Protein AF-A0A1L9SRG6-F1 (afdb_monomer)

InterPro domains:
  IPR023753 FAD/NAD(P)-binding domain [PF07992] (73-160)
  IPR036188 FAD/NAD(P)-binding domain superfamily [G3DSA:3.50.50.60] (25-362)
  IPR036188 FAD/NAD(P)-binding domain superfamily [SSF51905] (2-179)
  IPR036188 FAD/NAD(P)-binding domain superfamily [SSF51905] (68-397)
  IPR050346 Flavin-containing monooxygenases-like [PTHR23023] (1-490)

Mean predicted aligned error: 8.09 Å

pLDDT: mean 85.56, std 13.07, range [37.25, 98.06]

Foldseek 3Di:
DWALFFVQQLAFLQFFLCVQVDVLFDRFRTGDPVSSVSRVVVCCVVPNDPVVDDPQWAWDAWDWDPPPQTKIWTWTDHPNDIDIDIDNFAEQACAFFNFQDDDPAAPPVVQVCFEDALVPCPDPCSNDDPPFAAEEEEEEEDAASSLVVLLVNLQALLFLCLFPPDPCCVVNPHYAYEYEYQFKEFAAEQWWWAQLDPVRRWDIAIAGPQFRVQKCVVPPDDFAFDFFFQDLVNLVVVVVVSCQQANPQRTGCPVVDDPPPSFRHHYYYDLARSLCVVQVRYHYAHFHFRHKADPHNRFFIKTWGQHNVHNPDTDIDTRHRHYYYNPGHGCCSSPVRYDPVVCVLQVADRPQSARRGFAFPLQFHRPVCLSYTYANHWDDSRVLLSVLSVLVNCLSVVVVPCPDDPPNLPLDDDPVRRVVSRVRLVCLSPDPRHHPIRRPCSSNSNSNSLVSSVWAFDAPDPVRITGDGNNRTHDPVPCPSVPSSCSSSVVRNCSSDPPASQDLSVLSLVVSQLAHKKWKAFPPPRDTWKIKHWGWHDAPDPQFPTKTWIWIFTDDPPDPPPPDTPIFIKMWTAGSPRDPDARIWIAHQDPSRHGDGTDWHWGWHDWTADDPQRWIWIKTATPDLAFAIKIFTGSNSHGQKMWGDHPVTIMIIGDPDD

Structure (mmCIF, N/CA/C/O backbone):
data_AF-A0A1L9SRG6-F1
#
_entry.id   AF-A0A1L9SRG6-F1
#
loop_
_atom_site.group_PDB
_atom_site.id
_atom_site.type_symbol
_atom_site.label_atom_id
_atom_site.label_alt_id
_atom_site.label_comp_id
_atom_site.label_asym_id
_atom_site.label_entity_id
_atom_site.label_seq_id
_atom_site.pdbx_PDB_ins_code
_atom_site.Cartn_x
_atom_site.Cartn_y
_atom_site.Cartn_z
_atom_site.occupancy
_atom_site.B_iso_or_equiv
_atom_site.auth_seq_id
_atom_site.auth_comp_id
_atom_site.auth_asym_id
_atom_site.auth_atom_id
_atom_site.pdbx_PDB_model_num
ATOM 1 N N . MET A 1 1 ? 0.308 -11.596 -2.145 1.00 85.12 1 MET A N 1
ATOM 2 C CA . MET A 1 1 ? 0.333 -10.218 -1.620 1.00 85.12 1 MET A CA 1
ATOM 3 C C . MET A 1 1 ? 1.523 -10.031 -0.684 1.00 85.12 1 MET A C 1
ATOM 5 O O . MET A 1 1 ? 1.843 -10.948 0.080 1.00 85.12 1 MET A O 1
ATOM 9 N N . ARG A 1 2 ? 2.185 -8.877 -0.781 1.00 90.94 2 ARG A N 1
ATOM 10 C CA . ARG A 1 2 ? 3.238 -8.397 0.131 1.00 90.94 2 ARG A CA 1
ATOM 11 C C . ARG A 1 2 ? 2.737 -7.152 0.856 1.00 90.94 2 ARG A C 1
ATOM 13 O O . ARG A 1 2 ? 1.788 -6.528 0.389 1.00 90.94 2 ARG A O 1
ATOM 20 N N . THR A 1 3 ? 3.373 -6.790 1.962 1.00 94.12 3 THR A N 1
ATOM 21 C CA . THR A 1 3 ? 3.176 -5.470 2.563 1.00 94.12 3 THR A CA 1
ATOM 22 C C . THR A 1 3 ? 3.600 -4.377 1.577 1.00 94.12 3 THR A C 1
ATOM 24 O O . THR A 1 3 ? 4.505 -4.560 0.762 1.00 94.12 3 THR A O 1
ATOM 27 N N . ASN A 1 4 ? 2.927 -3.233 1.642 1.00 93.38 4 ASN A N 1
ATOM 28 C CA . ASN A 1 4 ? 3.266 -2.033 0.875 1.00 93.38 4 ASN A CA 1
ATOM 29 C C . ASN A 1 4 ? 4.233 -1.098 1.624 1.00 93.38 4 ASN A C 1
ATOM 31 O O . ASN A 1 4 ? 4.819 -0.217 1.000 1.00 93.38 4 ASN A O 1
ATOM 35 N N . LEU A 1 5 ? 4.409 -1.305 2.932 1.00 94.25 5 LEU A N 1
ATOM 36 C CA . LEU A 1 5 ? 5.436 -0.677 3.763 1.00 94.25 5 LEU A CA 1
ATOM 37 C C . LEU A 1 5 ? 6.500 -1.709 4.142 1.00 94.25 5 LEU A C 1
ATOM 39 O O . LEU A 1 5 ? 6.236 -2.920 4.130 1.00 94.25 5 LEU A O 1
ATOM 43 N N . SER A 1 6 ? 7.699 -1.231 4.459 1.00 95.50 6 SER A N 1
ATOM 44 C CA . SER A 1 6 ? 8.792 -2.082 4.893 1.00 95.50 6 SER A CA 1
ATOM 45 C C . SER A 1 6 ? 8.476 -2.734 6.237 1.00 95.50 6 SER A C 1
ATOM 47 O O . SER A 1 6 ? 7.682 -2.245 7.046 1.00 95.50 6 SER A O 1
ATOM 49 N N . ARG A 1 7 ? 9.157 -3.841 6.504 1.00 95.19 7 ARG A N 1
ATOM 50 C CA . ARG A 1 7 ? 9.105 -4.567 7.772 1.00 95.19 7 ARG A CA 1
ATOM 51 C C . ARG A 1 7 ? 9.422 -3.703 8.998 1.00 95.19 7 ARG A C 1
ATOM 53 O O . ARG A 1 7 ? 9.027 -4.071 10.091 1.00 95.19 7 ARG A O 1
ATOM 60 N N . PHE A 1 8 ? 10.105 -2.568 8.831 1.00 95.88 8 PHE A N 1
ATOM 61 C CA . PHE A 1 8 ? 10.434 -1.677 9.943 1.00 95.88 8 PHE A CA 1
ATOM 62 C C . PHE A 1 8 ? 9.222 -0.881 10.432 1.00 95.88 8 PHE A C 1
ATOM 64 O O . PHE A 1 8 ? 9.108 -0.631 11.624 1.00 95.88 8 PHE A O 1
ATOM 71 N N . THR A 1 9 ? 8.300 -0.499 9.541 1.00 93.88 9 THR A N 1
ATOM 72 C CA . THR A 1 9 ? 7.033 0.145 9.931 1.00 93.88 9 THR A CA 1
ATOM 73 C C . THR A 1 9 ? 5.926 -0.883 10.196 1.00 93.88 9 THR A C 1
ATOM 75 O O . THR A 1 9 ? 5.008 -0.617 10.971 1.00 93.88 9 THR A O 1
ATOM 78 N N . VAL A 1 10 ? 6.024 -2.076 9.597 1.00 93.81 10 VAL A N 1
ATOM 79 C CA . VAL A 1 10 ? 5.141 -3.225 9.866 1.00 93.81 10 VAL A CA 1
ATOM 80 C C . VAL A 1 10 ? 5.760 -4.121 10.943 1.00 93.81 10 VAL A C 1
ATOM 82 O O . VAL A 1 10 ? 6.083 -5.278 10.693 1.00 93.81 10 VAL A O 1
ATOM 85 N N . ALA A 1 11 ? 5.983 -3.566 12.128 1.00 94.12 11 ALA A N 1
ATOM 86 C CA . ALA A 1 11 ? 6.488 -4.278 13.299 1.00 94.12 11 ALA A CA 1
ATOM 87 C C . ALA A 1 11 ? 5.960 -3.614 14.577 1.00 94.12 11 ALA A C 1
ATOM 89 O O . ALA A 1 11 ? 5.593 -2.438 14.555 1.00 94.12 11 ALA A O 1
ATOM 90 N N . PHE A 1 12 ? 5.930 -4.359 15.678 1.00 94.81 12 PHE A N 1
ATOM 91 C CA . PHE A 1 12 ? 5.849 -3.782 17.020 1.00 94.81 12 PHE A CA 1
ATOM 92 C C . PHE A 1 12 ? 7.235 -3.330 17.479 1.00 94.81 12 PHE A C 1
ATOM 94 O O . PHE A 1 12 ? 8.249 -3.822 16.974 1.00 94.81 12 PHE A O 1
ATOM 101 N N . SER A 1 13 ? 7.281 -2.377 18.412 1.00 94.12 13 SER A N 1
ATOM 102 C CA . SER A 1 13 ? 8.545 -1.805 18.893 1.00 94.12 13 SER A CA 1
ATOM 103 C C . SER A 1 13 ? 9.503 -2.833 19.513 1.00 94.12 13 SER A C 1
ATOM 105 O O . SER A 1 13 ? 10.714 -2.623 19.491 1.00 94.12 13 SER A O 1
ATOM 107 N N . ASP A 1 14 ? 8.969 -3.957 19.996 1.00 92.75 14 ASP A N 1
ATOM 108 C CA . ASP A 1 14 ? 9.647 -4.936 20.843 1.00 92.75 14 ASP A CA 1
ATOM 109 C C . ASP A 1 14 ? 9.688 -6.368 20.264 1.00 92.75 14 ASP A C 1
ATOM 111 O O . ASP A 1 14 ? 9.868 -7.340 21.002 1.00 92.75 14 ASP A O 1
ATOM 115 N N . LEU A 1 15 ? 9.539 -6.538 18.944 1.00 94.19 15 LEU A N 1
ATOM 116 C CA . LEU A 1 15 ? 9.767 -7.828 18.275 1.00 94.19 15 LEU A CA 1
ATOM 117 C C . LEU A 1 15 ? 10.431 -7.653 16.907 1.00 94.19 15 LEU A C 1
ATOM 119 O O . LEU A 1 15 ? 9.810 -7.158 15.959 1.00 94.19 15 LEU A O 1
ATOM 123 N N . ALA A 1 16 ? 11.669 -8.133 16.779 1.00 95.12 16 ALA A N 1
ATOM 124 C CA . ALA A 1 16 ? 12.393 -8.106 15.517 1.00 95.12 16 ALA A CA 1
ATOM 125 C C . ALA A 1 16 ? 11.866 -9.169 14.542 1.00 95.12 16 ALA A C 1
ATOM 127 O O . ALA A 1 16 ? 11.536 -10.296 14.916 1.00 95.12 16 ALA A O 1
ATOM 128 N N . TRP A 1 17 ? 11.844 -8.838 13.251 1.00 95.56 17 TRP A N 1
ATOM 129 C CA . TRP A 1 17 ? 11.485 -9.796 12.198 1.00 95.56 17 TRP A CA 1
ATOM 130 C C . TRP A 1 17 ? 12.500 -10.937 12.066 1.00 95.56 17 TRP A C 1
ATOM 132 O O . TRP A 1 17 ? 12.134 -12.057 11.709 1.00 95.56 17 TRP A O 1
ATOM 142 N N . GLU A 1 18 ? 13.762 -10.646 12.363 1.00 94.12 18 GLU A N 1
ATOM 143 C CA . GLU A 1 18 ? 14.878 -11.584 12.441 1.00 94.12 18 GLU A CA 1
ATOM 144 C C . GLU A 1 18 ? 14.589 -12.707 13.442 1.00 94.12 18 GLU A C 1
ATOM 146 O O . GLU A 1 18 ? 14.738 -13.881 13.110 1.00 94.12 18 GLU A O 1
ATOM 151 N N . SER A 1 19 ? 14.070 -12.360 14.622 1.00 93.50 19 SER A N 1
ATOM 152 C CA . SER A 1 19 ? 13.700 -13.320 15.668 1.00 93.50 19 SER A CA 1
ATOM 153 C C . SER A 1 19 ? 12.552 -14.246 15.246 1.00 93.50 19 SER A C 1
ATOM 155 O O . SER A 1 19 ? 12.455 -15.372 15.726 1.00 93.50 19 SER A O 1
ATOM 157 N N . VAL A 1 20 ? 11.685 -13.795 14.332 1.00 94.69 20 VAL A N 1
ATOM 158 C CA . VAL A 1 20 ? 10.521 -14.561 13.849 1.00 94.69 20 VAL A CA 1
ATOM 159 C C . VAL A 1 20 ? 10.884 -15.508 12.703 1.00 94.69 20 VAL A C 1
ATOM 161 O O . VAL A 1 20 ? 10.381 -16.631 12.642 1.00 94.69 20 VAL A O 1
ATOM 164 N N . LEU A 1 21 ? 11.707 -15.053 11.753 1.00 90.50 21 LEU A N 1
ATOM 165 C CA . LEU A 1 21 ? 12.044 -15.819 10.543 1.00 90.50 21 LEU A CA 1
ATOM 166 C C . LEU A 1 21 ? 13.371 -16.593 10.652 1.00 90.50 21 LEU A C 1
ATOM 168 O O . LEU A 1 21 ? 13.645 -17.435 9.791 1.00 90.50 21 LEU A O 1
ATOM 172 N N . GLY A 1 22 ? 14.146 -16.352 11.712 1.00 79.44 22 GLY A N 1
ATOM 173 C CA . GLY A 1 22 ? 15.424 -16.998 12.007 1.00 79.44 22 GLY A CA 1
ATOM 174 C C . GLY A 1 22 ? 16.625 -16.259 11.411 1.00 79.44 22 GLY A C 1
ATOM 175 O O . GLY A 1 22 ? 16.537 -15.691 10.323 1.00 79.44 22 GLY A O 1
ATOM 176 N N . GLU A 1 23 ? 17.762 -16.312 12.113 1.00 68.44 23 GLU A N 1
ATOM 177 C CA . GLU A 1 23 ? 19.009 -15.612 11.749 1.00 68.44 23 GLU A CA 1
ATOM 178 C C . GLU A 1 23 ? 19.614 -16.098 10.415 1.00 68.44 23 GLU A C 1
ATOM 180 O O . GLU A 1 23 ? 20.210 -15.309 9.685 1.00 68.44 23 GLU A O 1
ATOM 185 N N . ASP A 1 24 ? 19.395 -17.366 10.044 1.00 67.19 24 ASP A N 1
ATOM 186 C CA . ASP A 1 24 ? 19.882 -17.955 8.783 1.00 67.19 24 ASP A CA 1
ATOM 187 C C . ASP A 1 24 ? 18.994 -17.637 7.562 1.00 67.19 24 ASP A C 1
ATOM 189 O O . ASP A 1 24 ? 19.316 -18.011 6.428 1.00 67.19 24 ASP A O 1
ATOM 193 N N . THR A 1 25 ? 17.858 -16.960 7.764 1.00 72.69 25 THR A N 1
ATOM 194 C CA . THR A 1 25 ? 16.912 -16.623 6.696 1.00 72.69 25 THR A CA 1
ATOM 195 C C . THR A 1 25 ? 17.035 -15.152 6.324 1.00 72.69 25 THR A C 1
ATOM 197 O O . THR A 1 25 ? 16.903 -14.267 7.166 1.00 72.69 25 THR A O 1
ATOM 200 N N . LEU A 1 26 ? 17.170 -14.855 5.027 1.00 80.31 26 LEU A N 1
ATOM 201 C CA . LEU A 1 26 ? 17.046 -13.478 4.554 1.00 80.31 26 LEU A CA 1
ATOM 202 C C . LEU A 1 26 ? 15.635 -12.947 4.854 1.00 80.31 26 LEU A C 1
ATOM 204 O O . LEU A 1 26 ? 14.650 -13.371 4.241 1.00 80.31 26 LEU A O 1
ATOM 208 N N . VAL A 1 27 ? 15.541 -11.986 5.771 1.00 88.38 27 VAL A N 1
ATOM 209 C CA . VAL A 1 27 ? 14.284 -11.310 6.094 1.00 88.38 27 VAL A CA 1
ATOM 210 C C . VAL A 1 27 ? 13.894 -10.387 4.933 1.00 88.38 27 VAL A C 1
ATOM 212 O O . VAL A 1 27 ? 14.597 -9.410 4.656 1.00 88.38 27 VAL A O 1
ATOM 215 N N . PRO A 1 28 ? 12.770 -10.639 4.234 1.00 90.25 28 PRO A N 1
ATOM 216 C CA . PRO A 1 28 ? 12.366 -9.791 3.127 1.00 90.25 28 PRO A CA 1
ATOM 217 C C . PRO A 1 28 ? 11.958 -8.417 3.647 1.00 90.25 28 PRO A C 1
ATOM 219 O O . PRO A 1 28 ? 11.154 -8.304 4.570 1.00 90.25 28 PRO A O 1
ATOM 222 N N . LEU A 1 29 ? 12.439 -7.366 2.987 1.00 92.44 29 LEU A N 1
ATOM 223 C CA . LEU A 1 29 ? 12.090 -5.997 3.355 1.00 92.44 29 LEU A CA 1
ATOM 224 C C . LEU A 1 29 ? 10.574 -5.737 3.303 1.00 92.44 29 LEU A C 1
ATOM 226 O O . LEU A 1 29 ? 10.066 -4.992 4.130 1.00 92.44 29 LEU A O 1
ATOM 230 N N . PHE A 1 30 ? 9.862 -6.373 2.368 1.00 94.31 30 PHE A N 1
ATOM 231 C CA . PHE A 1 30 ? 8.399 -6.338 2.259 1.00 94.31 30 PHE A CA 1
ATOM 232 C C . PHE A 1 30 ? 7.833 -7.750 2.488 1.00 94.31 30 PHE A C 1
ATOM 234 O O . PHE A 1 30 ? 7.761 -8.539 1.526 1.00 94.31 30 PHE A O 1
ATOM 241 N N . PRO A 1 31 ? 7.486 -8.114 3.739 1.00 94.00 31 PRO A N 1
ATOM 242 C CA . PRO A 1 31 ? 6.992 -9.440 4.088 1.00 94.00 31 PRO A CA 1
ATOM 243 C C . PRO A 1 31 ? 5.735 -9.846 3.313 1.00 94.00 31 PRO A C 1
ATOM 245 O O . PRO A 1 31 ? 4.892 -9.030 2.939 1.00 94.00 31 PRO A O 1
ATOM 248 N N . ARG A 1 32 ? 5.588 -11.146 3.055 1.00 92.81 32 ARG A N 1
ATOM 249 C CA . ARG A 1 32 ? 4.363 -11.724 2.478 1.00 92.81 32 ARG A CA 1
ATOM 250 C C . ARG A 1 32 ? 3.294 -11.878 3.561 1.00 92.81 32 ARG A C 1
ATOM 252 O O . ARG A 1 32 ? 3.628 -12.087 4.721 1.00 92.81 32 ARG A O 1
ATOM 259 N N . ALA A 1 33 ? 2.018 -11.907 3.172 1.00 92.88 33 ALA A N 1
ATOM 260 C CA . ALA A 1 33 ? 0.897 -12.072 4.112 1.00 92.88 33 ALA A CA 1
ATOM 261 C C . ALA A 1 33 ? 1.072 -13.259 5.088 1.00 92.88 33 ALA A C 1
ATOM 263 O O . ALA A 1 33 ? 0.841 -13.116 6.281 1.00 92.88 33 ALA A O 1
ATOM 264 N N . ARG A 1 34 ? 1.581 -14.405 4.612 1.00 93.50 34 ARG A N 1
ATOM 265 C CA . ARG A 1 34 ? 1.887 -15.565 5.472 1.00 93.50 34 ARG A CA 1
ATOM 266 C C . ARG A 1 34 ? 2.963 -15.288 6.536 1.00 93.50 34 ARG A C 1
ATOM 268 O O . ARG A 1 34 ? 2.894 -15.833 7.625 1.00 93.50 34 ARG A O 1
ATOM 275 N N . GLN A 1 35 ? 3.957 -14.457 6.214 1.00 95.00 35 GLN A N 1
ATOM 276 C CA . GLN A 1 35 ? 5.033 -14.083 7.140 1.00 95.00 35 GLN A CA 1
ATOM 277 C C . GLN A 1 35 ? 4.522 -13.083 8.177 1.00 95.00 35 GLN A C 1
ATOM 279 O O . GLN A 1 35 ? 4.885 -13.190 9.337 1.00 95.00 35 GLN A O 1
ATOM 284 N N . VAL A 1 36 ? 3.627 -12.173 7.777 1.00 96.25 36 VAL A N 1
ATOM 285 C CA . VAL A 1 36 ? 2.882 -11.307 8.707 1.00 96.25 36 VAL A CA 1
ATOM 286 C C . VAL A 1 36 ? 2.039 -12.139 9.671 1.00 96.25 36 VAL A C 1
ATOM 288 O O . VAL A 1 36 ? 2.093 -11.896 10.869 1.00 96.25 36 VAL A O 1
ATOM 291 N N . GLY A 1 37 ? 1.328 -13.160 9.177 1.00 96.44 37 GLY A N 1
ATOM 292 C CA . GLY A 1 37 ? 0.596 -14.098 10.034 1.00 96.44 37 GLY A CA 1
ATOM 293 C C . GLY A 1 37 ? 1.502 -14.774 11.064 1.00 96.44 37 GLY A C 1
ATOM 294 O O . GLY A 1 37 ? 1.187 -14.757 12.248 1.00 96.44 37 GLY A O 1
ATOM 295 N N . ARG A 1 38 ? 2.669 -15.272 10.631 1.00 96.50 38 ARG A N 1
ATOM 296 C CA . ARG A 1 38 ? 3.660 -15.864 11.540 1.00 96.50 38 ARG A CA 1
ATOM 297 C C . ARG A 1 38 ? 4.191 -14.865 12.571 1.00 96.50 38 ARG A C 1
ATOM 299 O O . ARG A 1 38 ? 4.333 -15.224 13.728 1.00 96.50 38 ARG A O 1
ATOM 306 N N . TYR A 1 39 ? 4.460 -13.623 12.169 1.00 96.94 39 TYR A N 1
ATOM 307 C CA . TYR A 1 39 ? 4.898 -12.571 13.089 1.00 96.94 39 TYR A CA 1
ATOM 308 C C . TYR A 1 39 ? 3.856 -12.302 14.178 1.00 96.94 39 TYR A C 1
ATOM 310 O O . TYR A 1 39 ? 4.204 -12.254 15.353 1.00 96.94 39 TYR A O 1
ATOM 318 N N . LEU A 1 40 ? 2.581 -12.163 13.803 1.00 95.94 40 LEU A N 1
ATOM 319 C CA . LEU A 1 40 ? 1.494 -11.925 14.757 1.00 95.94 40 LEU A CA 1
ATOM 320 C C . LEU A 1 40 ? 1.270 -13.123 15.689 1.00 95.94 40 LEU A C 1
ATOM 322 O O . LEU A 1 40 ? 1.040 -12.926 16.877 1.00 95.94 40 LEU A O 1
ATOM 326 N N . GLU A 1 41 ? 1.375 -14.346 15.166 1.00 95.88 41 GLU A N 1
ATOM 327 C CA . GLU A 1 41 ? 1.316 -15.577 15.961 1.00 95.88 41 GLU A CA 1
ATOM 328 C C . GLU A 1 41 ? 2.453 -15.622 16.990 1.00 95.88 41 GLU A C 1
ATOM 330 O O . GLU A 1 41 ? 2.189 -15.763 18.178 1.00 95.88 41 GLU A O 1
ATOM 335 N N . THR A 1 42 ? 3.699 -15.385 16.569 1.00 95.88 42 THR A N 1
ATOM 336 C CA . THR A 1 42 ? 4.852 -15.328 17.480 1.00 95.88 42 THR A CA 1
ATOM 337 C C . THR A 1 42 ? 4.731 -14.200 18.507 1.00 95.88 42 THR A C 1
ATOM 339 O O . THR A 1 42 ? 5.115 -14.382 19.661 1.00 95.88 42 THR A O 1
ATOM 342 N N . TYR A 1 43 ? 4.176 -13.045 18.128 1.00 94.94 43 TYR A N 1
ATOM 343 C CA . TYR A 1 43 ? 3.916 -11.961 19.076 1.00 94.94 43 TYR A CA 1
ATOM 344 C C . TYR A 1 43 ? 2.895 -12.381 20.141 1.00 94.94 43 TYR A C 1
ATOM 346 O O . TYR A 1 43 ? 3.127 -12.174 21.331 1.00 94.94 43 TYR A O 1
ATOM 354 N N . ALA A 1 44 ? 1.792 -13.013 19.729 1.00 95.12 44 ALA A N 1
ATOM 355 C CA . ALA A 1 44 ? 0.774 -13.514 20.648 1.00 95.12 44 ALA A CA 1
ATOM 356 C C . ALA A 1 44 ? 1.338 -14.592 21.586 1.00 95.12 44 ALA A C 1
ATOM 358 O O . ALA A 1 44 ? 1.183 -14.471 22.796 1.00 95.12 44 ALA A O 1
ATOM 359 N N . GLU A 1 45 ? 2.059 -15.582 21.048 1.00 94.00 45 GLU A N 1
ATOM 360 C CA . GLU A 1 45 ? 2.708 -16.652 21.822 1.00 94.00 45 GLU A CA 1
ATOM 361 C C . GLU A 1 45 ? 3.675 -16.113 22.886 1.00 94.00 45 GLU A C 1
ATOM 363 O O . GLU A 1 45 ? 3.801 -16.692 23.964 1.00 94.00 45 GLU A O 1
ATOM 368 N N . ARG A 1 46 ? 4.377 -15.015 22.582 1.00 92.81 46 ARG A N 1
ATOM 369 C CA . ARG A 1 46 ? 5.413 -14.457 23.457 1.00 92.81 46 ARG A CA 1
ATOM 370 C C . ARG A 1 46 ? 4.875 -13.470 24.487 1.00 92.81 46 ARG A C 1
ATOM 372 O O . ARG A 1 46 ? 5.433 -13.392 25.580 1.00 92.81 46 ARG A O 1
ATOM 379 N N . TYR A 1 47 ? 3.851 -12.692 24.138 1.00 91.44 47 TYR A N 1
ATOM 380 C CA . TYR A 1 47 ? 3.470 -11.505 24.912 1.00 91.44 47 TYR A CA 1
ATOM 381 C C . TYR A 1 47 ? 2.017 -11.472 25.372 1.00 91.44 47 TYR A C 1
ATOM 383 O O . TYR A 1 47 ? 1.687 -10.640 26.216 1.00 91.44 47 TYR A O 1
ATOM 391 N N . VAL A 1 48 ? 1.146 -12.335 24.847 1.00 93.19 48 VAL A N 1
ATOM 392 C CA . VAL A 1 48 ? -0.275 -12.327 25.200 1.00 93.19 48 VAL A CA 1
ATOM 393 C C . VAL A 1 48 ? -0.606 -13.587 25.999 1.00 93.19 48 VAL A C 1
ATOM 395 O O . VAL A 1 48 ? -0.463 -14.689 25.468 1.00 93.19 48 VAL A O 1
ATOM 398 N N . PRO A 1 49 ? -1.070 -13.465 27.258 1.00 94.56 49 PRO A N 1
ATOM 399 C CA . PRO A 1 49 ? -1.543 -14.617 28.017 1.00 94.56 49 PRO A CA 1
ATOM 400 C C . PRO A 1 49 ? -2.664 -15.327 27.253 1.00 94.56 49 PRO A C 1
ATOM 402 O O . PRO A 1 49 ? -3.591 -14.674 26.764 1.00 94.56 49 PRO A O 1
ATOM 405 N N . ALA A 1 50 ? -2.588 -16.653 27.133 1.00 89.50 50 ALA A N 1
ATOM 406 C CA . ALA A 1 50 ? -3.509 -17.435 26.305 1.00 89.50 50 ALA A CA 1
ATOM 407 C C . ALA A 1 50 ? -4.980 -17.240 26.719 1.00 89.50 50 ALA A C 1
ATOM 409 O O . ALA A 1 50 ? -5.873 -17.207 25.876 1.00 89.50 50 ALA A O 1
ATOM 410 N N . GLU A 1 51 ? -5.226 -17.039 28.011 1.00 91.00 51 GLU A N 1
ATOM 411 C CA . GLU A 1 51 ? -6.528 -16.753 28.609 1.00 91.00 51 GLU A CA 1
ATOM 412 C C . GLU A 1 51 ? -7.127 -15.397 28.199 1.00 91.00 51 GLU A C 1
ATOM 414 O O . GLU A 1 51 ? -8.334 -15.192 28.339 1.00 91.00 51 GLU A O 1
ATOM 419 N N . SER A 1 52 ? -6.314 -14.479 27.664 1.00 92.50 52 SER A N 1
ATOM 420 C CA . SER A 1 52 ? -6.766 -13.148 27.235 1.00 92.50 52 SER A CA 1
ATOM 421 C C . SER A 1 52 ? -7.493 -13.168 25.887 1.00 92.50 52 SER A C 1
ATOM 423 O O . SER A 1 52 ? -8.171 -12.201 25.545 1.00 92.50 52 SER A O 1
ATOM 425 N N . ILE A 1 53 ? -7.371 -14.249 25.104 1.00 93.56 53 ILE A N 1
ATOM 426 C CA . ILE A 1 53 ? -7.983 -14.368 23.775 1.00 93.56 53 ILE A CA 1
ATOM 427 C C . ILE A 1 53 ? -8.961 -15.545 23.756 1.00 93.56 53 ILE A C 1
ATOM 429 O O . ILE A 1 53 ? -8.565 -16.706 23.813 1.00 93.56 53 ILE A O 1
ATOM 433 N N . ARG A 1 54 ? -10.254 -15.253 23.576 1.00 93.62 54 ARG A N 1
ATOM 434 C CA . ARG A 1 54 ? -11.301 -16.269 23.383 1.00 93.62 54 ARG A CA 1
ATOM 435 C C . ARG A 1 54 ? -11.719 -16.328 21.911 1.00 93.62 54 ARG A C 1
ATOM 437 O O . ARG A 1 54 ? -12.471 -15.484 21.428 1.00 93.62 54 ARG A O 1
ATOM 444 N N . LEU A 1 55 ? -11.205 -17.313 21.172 1.00 94.19 55 LEU A N 1
ATOM 445 C CA . LEU A 1 55 ? -11.567 -17.532 19.764 1.00 94.19 55 LEU A CA 1
ATOM 446 C C . LEU A 1 55 ? -12.961 -18.164 19.633 1.00 94.19 55 LEU A C 1
ATOM 448 O O . LEU A 1 55 ? -13.455 -18.803 20.555 1.00 94.19 55 LEU A O 1
ATOM 452 N N . GLY A 1 56 ? -13.619 -17.986 18.484 1.00 94.94 56 GLY A N 1
ATOM 453 C CA . GLY A 1 56 ? -14.971 -18.522 18.257 1.00 94.94 56 GLY A CA 1
ATOM 454 C C . GLY A 1 56 ? -16.079 -17.815 19.050 1.00 94.94 56 GLY A C 1
ATOM 455 O O . GLY A 1 56 ? -17.199 -18.313 19.089 1.00 94.94 56 GLY A O 1
ATOM 456 N N . HIS A 1 57 ? -15.769 -16.669 19.665 1.00 95.69 57 HIS A N 1
ATOM 457 C CA . HIS A 1 57 ? -16.691 -15.840 20.438 1.00 95.69 57 HIS A CA 1
ATOM 458 C C . HIS A 1 57 ? -17.006 -14.569 19.645 1.00 95.69 57 HIS A C 1
ATOM 460 O O . HIS A 1 57 ? -16.225 -13.617 19.617 1.00 95.69 57 HIS A O 1
ATOM 466 N N . ARG A 1 58 ? -18.138 -14.550 18.939 1.00 95.25 58 ARG A N 1
ATOM 467 C CA . ARG A 1 58 ? -18.538 -13.389 18.136 1.00 95.25 58 ARG A CA 1
ATOM 468 C C . ARG A 1 58 ? -19.366 -12.438 18.986 1.00 95.25 58 ARG A C 1
ATOM 470 O O . ARG A 1 58 ? -20.511 -12.753 19.289 1.00 95.25 58 ARG A O 1
ATOM 477 N N . VAL A 1 59 ? -18.824 -11.267 19.309 1.00 95.56 59 VAL A N 1
ATOM 478 C CA . VAL A 1 59 ? -19.587 -10.188 19.958 1.00 95.56 59 VAL A CA 1
ATOM 479 C C . VAL A 1 59 ? -20.734 -9.752 19.044 1.00 95.56 59 VAL A C 1
ATOM 481 O O . VAL A 1 59 ? -20.527 -9.508 17.853 1.00 95.56 59 VAL A O 1
ATOM 484 N N . VAL A 1 60 ? -21.947 -9.690 19.592 1.00 95.69 60 VAL A N 1
ATOM 485 C CA . VAL A 1 60 ? -23.170 -9.339 18.853 1.00 95.69 60 VAL A CA 1
ATOM 486 C C . VAL A 1 60 ? -23.838 -8.073 19.366 1.00 95.69 60 VAL A C 1
ATOM 488 O O . VAL A 1 60 ? -24.504 -7.404 18.581 1.00 95.69 60 VAL A O 1
ATOM 491 N N . ASN A 1 61 ? -23.648 -7.729 20.640 1.00 96.25 61 ASN A N 1
ATOM 492 C CA . ASN A 1 61 ? -24.274 -6.567 21.257 1.00 96.25 61 ASN A CA 1
ATOM 493 C C . ASN A 1 61 ? -23.486 -6.106 22.489 1.00 96.25 61 ASN A C 1
ATOM 495 O O . ASN A 1 61 ? -22.887 -6.930 23.183 1.00 96.25 61 ASN A O 1
ATOM 499 N N . THR A 1 62 ? -23.520 -4.808 22.782 1.00 97.44 62 THR A N 1
ATOM 500 C CA . THR A 1 62 ? -23.056 -4.246 24.050 1.00 97.44 62 THR A CA 1
ATOM 501 C C . THR A 1 62 ? -24.086 -3.282 24.629 1.00 97.44 62 THR A C 1
ATOM 503 O O . THR A 1 62 ? -24.807 -2.592 23.908 1.00 97.44 62 THR A O 1
ATOM 506 N N . VAL A 1 63 ? -24.168 -3.243 25.956 1.00 96.75 63 VAL A N 1
ATOM 507 C CA . VAL A 1 63 ? -25.001 -2.299 26.708 1.00 96.75 63 VAL A CA 1
ATOM 508 C C . VAL A 1 63 ? -24.113 -1.594 27.716 1.00 96.75 63 VAL A C 1
ATOM 510 O O . VAL A 1 63 ? -23.372 -2.254 28.444 1.00 96.75 63 VAL A O 1
ATOM 513 N N . ARG A 1 64 ? -24.196 -0.265 27.753 1.00 95.75 64 ARG A N 1
ATOM 514 C CA . ARG A 1 64 ? -23.501 0.566 28.731 1.00 95.75 64 ARG A CA 1
ATOM 515 C C . ARG A 1 64 ? -24.492 0.983 29.810 1.00 95.75 64 ARG A C 1
ATOM 517 O O . ARG A 1 64 ? -25.485 1.632 29.498 1.00 95.75 64 ARG A O 1
ATOM 524 N N . ASP A 1 65 ? -24.229 0.590 31.048 1.00 91.94 65 ASP A N 1
ATOM 525 C CA . ASP A 1 65 ? -24.951 1.074 32.221 1.00 91.94 65 ASP A CA 1
ATOM 526 C C . ASP A 1 65 ? -24.121 2.170 32.892 1.00 91.94 65 ASP A C 1
ATOM 528 O O . ASP A 1 65 ? -22.958 1.951 33.239 1.00 91.94 65 ASP A O 1
ATOM 532 N N . ASP A 1 66 ? -24.708 3.355 33.029 1.00 82.88 66 ASP A N 1
ATOM 533 C CA . ASP A 1 66 ? -24.119 4.511 33.699 1.00 82.88 66 ASP A CA 1
ATOM 534 C C . ASP A 1 66 ? -24.856 4.900 34.992 1.00 82.88 66 ASP A C 1
ATOM 536 O O . ASP A 1 66 ? -24.506 5.894 35.635 1.00 82.88 66 ASP A O 1
ATOM 540 N N . GLN A 1 67 ? -25.835 4.096 35.428 1.00 77.12 67 GLN A N 1
ATOM 541 C CA . GLN A 1 67 ? -26.565 4.304 36.677 1.00 77.12 67 GLN A CA 1
ATOM 542 C C . GLN A 1 67 ? -25.791 3.717 37.866 1.00 77.12 67 GLN A C 1
ATOM 544 O O . GLN A 1 67 ? -26.147 2.690 38.439 1.00 77.12 67 GLN A O 1
ATOM 549 N N . GLY A 1 68 ? -24.722 4.405 38.273 1.00 77.50 68 GLY A N 1
ATOM 550 C CA . GLY A 1 68 ? -23.885 4.032 39.418 1.00 77.50 68 GLY A CA 1
ATOM 551 C C . GLY A 1 68 ? -22.431 3.813 39.010 1.00 77.50 68 GLY A C 1
ATOM 552 O O . GLY A 1 68 ? -21.781 4.744 38.540 1.00 77.50 68 GLY A O 1
ATOM 553 N N . SER A 1 69 ? -21.894 2.608 39.221 1.00 81.44 69 SER A N 1
ATOM 554 C CA . SER A 1 69 ? -20.596 2.232 38.647 1.00 81.44 69 SER A CA 1
ATOM 555 C C . SER A 1 69 ? -20.775 1.945 37.161 1.00 81.44 69 SER A C 1
ATOM 557 O O . SER A 1 69 ? -21.597 1.096 36.818 1.00 81.44 69 SER A O 1
ATOM 559 N N . ILE A 1 70 ? -20.002 2.613 36.302 1.00 87.94 70 ILE A N 1
ATOM 560 C CA . ILE A 1 70 ? -20.062 2.387 34.853 1.00 87.94 70 ILE A CA 1
ATOM 561 C C . ILE A 1 70 ? -19.708 0.929 34.550 1.00 87.94 70 ILE A C 1
ATOM 563 O O . ILE A 1 70 ? -18.668 0.443 34.994 1.00 87.94 70 ILE A O 1
ATOM 567 N N . ARG A 1 71 ? -20.575 0.230 33.809 1.00 94.88 71 ARG A N 1
ATOM 568 C CA . ARG A 1 71 ? -20.375 -1.175 33.426 1.00 94.88 71 ARG A CA 1
ATOM 569 C C . ARG A 1 71 ? -20.825 -1.427 31.993 1.00 94.88 71 ARG A C 1
ATOM 571 O O . ARG A 1 71 ? -21.868 -0.950 31.551 1.00 94.88 71 ARG A O 1
ATOM 578 N N . TRP A 1 72 ? -20.066 -2.256 31.291 1.00 97.44 72 TRP A N 1
ATOM 579 C CA . TRP A 1 72 ? -20.394 -2.773 29.969 1.00 97.44 72 TRP A CA 1
ATOM 580 C C . TRP A 1 72 ? -20.874 -4.209 30.079 1.00 97.44 72 TRP A C 1
ATOM 582 O O . TRP A 1 72 ? -20.116 -5.080 30.489 1.00 97.44 72 TRP A O 1
ATOM 592 N N . THR A 1 73 ? -22.107 -4.482 29.666 1.00 97.62 73 THR A N 1
ATOM 593 C CA . THR A 1 73 ? -22.553 -5.856 29.412 1.00 97.62 73 THR A CA 1
ATOM 594 C C . THR A 1 73 ? -22.261 -6.188 27.956 1.00 97.62 73 THR A C 1
ATOM 596 O O . THR A 1 73 ? -22.802 -5.544 27.058 1.00 97.62 73 THR A O 1
ATOM 599 N N . VAL A 1 74 ? -21.398 -7.173 27.715 1.00 97.88 74 VAL A N 1
ATOM 600 C CA . VAL A 1 74 ? -21.008 -7.629 26.378 1.00 97.88 74 VAL A CA 1
ATOM 601 C C . VAL A 1 74 ? -21.655 -8.974 26.115 1.00 97.88 74 VAL A C 1
ATOM 603 O O . VAL A 1 74 ? -21.407 -9.943 26.829 1.00 97.88 74 VAL A O 1
ATOM 606 N N . THR A 1 75 ? -22.457 -9.033 25.061 1.00 98.06 75 THR A N 1
ATOM 607 C CA . THR A 1 75 ? -23.133 -10.243 24.610 1.00 98.06 75 THR A CA 1
ATOM 608 C C . THR A 1 75 ? -22.397 -10.826 23.412 1.00 98.06 75 THR A C 1
ATOM 610 O O . THR A 1 75 ? -22.139 -10.129 22.422 1.00 98.06 75 THR A O 1
ATOM 613 N N . PHE A 1 76 ? -22.064 -12.111 23.475 1.00 97.00 76 PHE A N 1
ATOM 614 C CA . PHE A 1 76 ? -21.358 -12.822 22.416 1.00 97.00 76 PHE A CA 1
ATOM 615 C C . PHE A 1 76 ? -21.949 -14.209 22.168 1.00 97.00 76 PHE A C 1
ATOM 617 O O . PHE A 1 76 ? -22.508 -14.847 23.058 1.00 97.00 76 PHE A O 1
ATOM 624 N N . VAL A 1 77 ? -21.811 -14.666 20.925 1.00 97.44 77 VAL A N 1
ATOM 625 C CA . VAL A 1 77 ? -22.230 -15.996 20.484 1.00 97.44 77 VAL A CA 1
ATOM 626 C C . VAL A 1 77 ? -21.017 -16.912 20.409 1.00 97.44 77 VAL A C 1
ATOM 628 O O . VAL A 1 77 ? -20.047 -16.585 19.718 1.00 97.44 77 VAL A O 1
ATOM 631 N N . HIS A 1 78 ? -21.106 -18.064 21.064 1.00 95.31 78 HIS A N 1
ATOM 632 C CA . HIS A 1 78 ? -20.131 -19.149 21.012 1.00 95.31 78 HIS A CA 1
ATOM 633 C C . HIS A 1 78 ? -20.881 -20.475 20.841 1.00 95.31 78 HIS A C 1
ATOM 635 O O . HIS A 1 78 ? -21.874 -20.707 21.517 1.00 95.31 78 HIS A O 1
ATOM 641 N N . ASP A 1 79 ? -20.480 -21.292 19.863 1.00 93.94 79 ASP A N 1
ATOM 642 C CA . ASP A 1 79 ? -21.140 -22.565 19.519 1.00 93.94 79 ASP A CA 1
ATOM 643 C C . ASP A 1 79 ? -22.664 -22.470 19.292 1.00 93.94 79 ASP A C 1
ATOM 645 O O . ASP A 1 79 ? -23.418 -23.421 19.480 1.00 93.94 79 ASP A O 1
ATOM 649 N N . GLY A 1 80 ? -23.122 -21.305 18.818 1.00 94.69 80 GLY A N 1
ATOM 650 C CA . GLY A 1 80 ? -24.536 -21.017 18.564 1.00 94.69 80 GLY A CA 1
ATOM 651 C C . GLY A 1 80 ? -25.322 -20.557 19.794 1.00 94.69 80 GLY A C 1
ATOM 652 O O . GLY A 1 80 ? -26.475 -20.158 19.640 1.00 94.69 80 GLY A O 1
ATOM 653 N N . GLU A 1 81 ? -24.706 -20.547 20.975 1.00 95.69 81 GLU A N 1
ATOM 654 C CA . GLU A 1 81 ? -25.304 -20.072 22.220 1.00 95.69 81 GLU A CA 1
ATOM 655 C C . GLU A 1 81 ? -24.910 -18.623 22.508 1.00 95.69 81 GLU A C 1
ATOM 657 O O . GLU A 1 81 ? -23.761 -18.216 22.330 1.00 95.69 81 GLU A O 1
ATOM 662 N N . GLU A 1 82 ? -25.885 -17.832 22.949 1.00 97.56 82 GLU A N 1
ATOM 663 C CA . GLU A 1 82 ? -25.691 -16.437 23.327 1.00 97.56 82 GLU A CA 1
ATOM 664 C C . GLU A 1 82 ? -25.435 -16.336 24.832 1.00 97.56 82 GLU A C 1
ATOM 666 O O . GLU A 1 82 ? -26.231 -16.796 25.650 1.00 97.56 82 GLU A O 1
ATOM 671 N N . THR A 1 83 ? -24.317 -15.717 25.198 1.00 97.06 83 THR A N 1
ATOM 672 C CA . THR A 1 83 ? -23.914 -15.498 26.592 1.00 97.06 83 THR A CA 1
ATOM 673 C C . THR A 1 83 ? -23.521 -14.041 26.793 1.00 97.06 83 THR A C 1
ATOM 675 O O . THR A 1 83 ? -23.220 -13.329 25.834 1.00 97.06 83 THR A O 1
ATOM 678 N N . SER A 1 84 ? -23.595 -13.560 28.035 1.00 97.38 84 SER A N 1
ATOM 679 C CA . SER A 1 84 ? -23.259 -12.177 28.380 1.00 97.38 84 SER A CA 1
ATOM 680 C C . SER A 1 84 ? -22.360 -12.113 29.607 1.00 97.38 84 SER A C 1
ATOM 682 O O . SER A 1 84 ? -22.552 -12.865 30.560 1.00 97.38 84 SER A O 1
ATOM 684 N N . GLU A 1 85 ? -21.408 -11.187 29.587 1.00 97.06 85 GLU A N 1
ATOM 685 C CA . GLU A 1 85 ? -20.450 -10.943 30.668 1.00 97.06 85 GLU A CA 1
ATOM 686 C C . GLU A 1 85 ? -20.288 -9.434 30.886 1.00 97.06 85 GLU A C 1
ATOM 688 O O . GLU A 1 85 ? -20.538 -8.639 29.977 1.00 97.06 85 GLU A O 1
ATOM 693 N N . GLN A 1 86 ? -19.922 -9.033 32.105 1.00 96.81 86 GLN A N 1
ATOM 694 C CA . GLN A 1 86 ? -19.755 -7.627 32.466 1.00 96.81 86 GLN A CA 1
ATOM 695 C C . GLN A 1 86 ? -18.285 -7.225 32.563 1.00 96.81 86 GLN A C 1
ATOM 697 O O . GLN A 1 86 ? -17.485 -7.950 33.149 1.00 96.81 86 GLN A O 1
ATOM 702 N N . PHE A 1 87 ? -17.974 -6.027 32.075 1.00 96.00 87 PHE A N 1
ATOM 703 C CA . PHE A 1 87 ? -16.638 -5.438 32.054 1.00 96.00 87 PHE A CA 1
ATOM 704 C C . PHE A 1 87 ? -16.685 -3.971 32.492 1.00 96.00 87 PHE A C 1
ATOM 706 O O . PHE A 1 87 ? -17.705 -3.304 32.326 1.00 96.00 87 PHE A O 1
ATOM 713 N N . ASP A 1 88 ? -15.582 -3.455 33.025 1.00 93.44 88 ASP A N 1
ATOM 714 C CA . ASP A 1 88 ? -15.471 -2.046 33.437 1.00 93.44 88 ASP A CA 1
ATOM 715 C C . ASP A 1 88 ? -15.178 -1.117 32.251 1.00 93.44 88 ASP A C 1
ATOM 717 O O . ASP A 1 88 ? -15.638 0.023 32.199 1.00 93.44 88 ASP A O 1
ATOM 721 N N . HIS A 1 89 ? -14.464 -1.636 31.250 1.00 94.56 89 HIS A N 1
ATOM 722 C CA . HIS A 1 89 ? -14.057 -0.897 30.062 1.00 94.56 89 HIS A CA 1
ATOM 723 C C . HIS A 1 89 ? -14.279 -1.711 28.790 1.00 94.56 89 HIS A C 1
ATOM 725 O O . HIS A 1 89 ? -14.229 -2.943 28.803 1.00 94.56 89 HIS A O 1
ATOM 731 N N . LEU A 1 90 ? -14.471 -1.012 27.670 1.00 96.06 90 LEU A N 1
ATOM 732 C CA . LEU A 1 90 ? -14.611 -1.614 26.348 1.00 96.06 90 LEU A CA 1
ATOM 733 C C . LEU A 1 90 ? -13.558 -1.046 25.391 1.00 96.06 90 LEU A C 1
ATOM 735 O O . LEU A 1 90 ? -13.483 0.162 25.183 1.00 96.06 90 LEU A O 1
ATOM 739 N N . ILE A 1 91 ? -12.773 -1.920 24.756 1.00 96.25 91 ILE A N 1
ATOM 740 C CA . ILE A 1 91 ? -11.885 -1.548 23.644 1.00 96.25 91 ILE A CA 1
ATOM 741 C C . ILE A 1 91 ? -12.459 -2.099 22.343 1.00 96.25 91 ILE A C 1
ATOM 743 O O . ILE A 1 91 ? -12.615 -3.309 22.183 1.00 96.25 91 ILE A O 1
ATOM 747 N N . VAL A 1 92 ? -12.703 -1.223 21.371 1.00 94.75 92 VAL A N 1
ATOM 748 C CA . VAL A 1 92 ? -13.066 -1.620 20.008 1.00 94.75 92 VAL A CA 1
ATOM 749 C C . VAL A 1 92 ? -11.797 -1.724 19.160 1.00 94.75 92 VAL A C 1
ATOM 751 O O . VAL A 1 92 ? -11.223 -0.717 18.744 1.00 94.75 92 VAL A O 1
ATOM 754 N N . SER A 1 93 ? -11.378 -2.961 18.878 1.00 92.44 93 SER A N 1
ATOM 755 C CA . SER A 1 93 ? -10.191 -3.297 18.069 1.00 92.44 93 SER A CA 1
ATOM 756 C C . SER A 1 93 ? -10.510 -4.071 16.778 1.00 92.44 93 SER A C 1
ATOM 758 O O . SER A 1 93 ? -9.610 -4.543 16.087 1.00 92.44 93 SER A O 1
ATOM 760 N N . ALA A 1 94 ? -11.790 -4.158 16.390 1.00 87.00 94 ALA A N 1
ATOM 761 C CA . ALA A 1 94 ? -12.239 -4.852 15.172 1.00 87.00 94 ALA A CA 1
ATOM 762 C C . ALA A 1 94 ? -11.817 -4.159 13.852 1.00 87.00 94 ALA A C 1
ATOM 764 O O . ALA A 1 94 ? -12.019 -4.698 12.762 1.00 87.00 94 ALA A O 1
ATOM 765 N N . GLY A 1 95 ? -11.222 -2.965 13.938 1.00 82.19 95 GLY A N 1
ATOM 766 C CA . GLY A 1 95 ? -10.646 -2.239 12.808 1.00 82.19 95 GLY A CA 1
ATOM 767 C C . GLY A 1 95 ? -11.667 -1.623 11.845 1.00 82.19 95 GLY A C 1
ATOM 768 O O . GLY A 1 95 ? -12.885 -1.722 12.012 1.00 82.19 95 GLY A O 1
ATOM 769 N N . PHE A 1 96 ? -11.147 -0.945 10.817 1.00 83.56 96 PHE A N 1
ATOM 770 C CA . PHE A 1 96 ? -11.953 -0.186 9.852 1.00 83.56 96 PHE A CA 1
ATOM 771 C C . PHE A 1 96 ? -12.447 -1.022 8.655 1.00 83.56 96 PHE A C 1
ATOM 773 O O . PHE A 1 96 ? -13.468 -0.714 8.040 1.00 83.56 96 PHE A O 1
ATOM 780 N N . PHE A 1 97 ? -11.706 -2.070 8.288 1.00 84.00 97 PHE A N 1
ATOM 781 C CA . PHE A 1 97 ? -11.896 -2.821 7.043 1.00 84.00 97 PHE A CA 1
ATOM 782 C C . PHE A 1 97 ? -12.733 -4.095 7.238 1.00 84.00 97 PHE A C 1
ATOM 784 O O . PHE A 1 97 ? -12.323 -5.171 6.814 1.00 84.00 97 PHE A O 1
ATOM 791 N N . SER A 1 98 ? -13.890 -3.990 7.900 1.00 80.12 98 SER A N 1
ATOM 792 C CA . SER A 1 98 ? -14.643 -5.174 8.338 1.00 80.12 98 SER A CA 1
ATOM 793 C C . SER A 1 98 ? -15.578 -5.760 7.277 1.00 80.12 98 SER A C 1
ATOM 795 O O . SER A 1 98 ? -15.555 -6.968 7.050 1.00 80.12 98 SER A O 1
ATOM 797 N N . ARG A 1 99 ? -16.380 -4.942 6.580 1.00 88.38 99 ARG A N 1
ATOM 798 C CA . ARG A 1 99 ? -17.324 -5.431 5.551 1.00 88.38 99 ARG A CA 1
ATOM 799 C C . ARG A 1 99 ? -17.036 -4.824 4.175 1.00 88.38 99 ARG A C 1
ATOM 801 O O . ARG A 1 99 ? -17.000 -3.596 4.091 1.00 88.38 99 ARG A O 1
ATOM 808 N N . PRO A 1 100 ? -16.881 -5.629 3.102 1.00 92.81 100 PRO A N 1
ATOM 809 C CA . PRO A 1 100 ? -16.773 -5.134 1.728 1.00 92.81 100 PRO A CA 1
ATOM 810 C C . PRO A 1 100 ? -17.847 -4.101 1.387 1.00 92.81 100 PRO A C 1
ATOM 812 O O . PRO A 1 100 ? -19.029 -4.314 1.667 1.00 92.81 100 PRO A O 1
ATOM 815 N N . HIS A 1 101 ? -17.447 -2.979 0.794 1.00 91.81 101 HIS A N 1
ATOM 816 C CA . HIS A 1 101 ? -18.379 -1.938 0.380 1.00 91.81 101 HIS A CA 1
ATOM 817 C C . HIS A 1 101 ? -18.790 -2.158 -1.074 1.00 91.81 101 HIS A C 1
ATOM 819 O O . HIS A 1 101 ? -18.014 -1.880 -1.986 1.00 91.81 101 HIS A O 1
ATOM 825 N N . ILE A 1 102 ? -20.018 -2.623 -1.288 1.00 92.12 102 ILE A N 1
ATOM 826 C CA . ILE A 1 102 ? -20.632 -2.700 -2.615 1.00 92.12 102 ILE A CA 1
ATOM 827 C C . ILE A 1 102 ? -21.450 -1.417 -2.820 1.00 92.12 102 ILE A C 1
ATOM 829 O O . ILE A 1 102 ? -22.361 -1.168 -2.028 1.00 92.12 102 ILE A O 1
ATOM 833 N N . PRO A 1 103 ? -21.102 -0.559 -3.795 1.00 90.50 103 PRO A N 1
ATOM 834 C CA . PRO A 1 103 ? -21.854 0.662 -4.050 1.00 90.50 103 PRO A CA 1
ATOM 835 C C . PRO A 1 103 ? -23.202 0.344 -4.703 1.00 90.50 103 PRO A C 1
ATOM 837 O O . PRO A 1 103 ? -23.293 -0.550 -5.542 1.00 90.50 103 PRO A O 1
ATOM 840 N N . ASP A 1 104 ? -24.220 1.132 -4.368 1.00 91.25 104 ASP A N 1
ATOM 841 C CA . ASP A 1 104 ? -25.517 1.100 -5.043 1.00 91.25 104 ASP A CA 1
ATOM 842 C C . ASP A 1 104 ? -25.395 1.787 -6.414 1.00 91.25 104 ASP A C 1
ATOM 844 O O . ASP A 1 104 ? -25.452 3.014 -6.530 1.00 91.25 104 ASP A O 1
ATOM 848 N N . ILE A 1 105 ? -25.093 0.994 -7.445 1.00 93.62 105 ILE A N 1
ATOM 849 C CA . ILE A 1 105 ? -24.998 1.445 -8.835 1.00 93.62 105 ILE A CA 1
ATOM 850 C C . ILE A 1 105 ? -26.176 0.825 -9.598 1.00 93.62 105 ILE A C 1
ATOM 852 O O . ILE A 1 105 ? -26.240 -0.402 -9.705 1.00 93.62 105 ILE A O 1
ATOM 856 N N . PRO A 1 106 ? -27.071 1.632 -10.196 1.00 95.06 106 PRO A N 1
ATOM 857 C CA . PRO A 1 106 ? -28.187 1.124 -10.985 1.00 95.06 106 PRO A CA 1
ATOM 858 C C . PRO A 1 106 ? -27.755 0.083 -12.028 1.00 95.06 106 PRO A C 1
ATOM 860 O O . PRO A 1 106 ? -26.864 0.345 -12.838 1.00 95.06 106 PRO A O 1
ATOM 863 N N . GLY A 1 107 ? -28.395 -1.090 -12.004 1.00 91.06 107 GLY A N 1
ATOM 864 C CA . GLY A 1 107 ? -28.144 -2.210 -12.922 1.00 91.06 107 GLY A CA 1
ATOM 865 C C . GLY A 1 107 ? -26.971 -3.128 -12.552 1.00 91.06 107 GLY A C 1
ATOM 866 O O . GLY A 1 107 ? -26.784 -4.148 -13.212 1.00 91.06 107 GLY A O 1
ATOM 867 N N . LEU A 1 108 ? -26.205 -2.812 -11.501 1.00 90.12 108 LEU A N 1
ATOM 868 C CA . LEU A 1 108 ? -25.070 -3.624 -11.047 1.00 90.12 108 LEU A CA 1
ATOM 869 C C . LEU A 1 108 ? -25.511 -5.021 -10.579 1.00 90.12 108 LEU A C 1
ATOM 871 O O . LEU A 1 108 ? -24.888 -6.012 -10.955 1.00 90.12 108 LEU A O 1
ATOM 875 N N . ASP A 1 109 ? -26.628 -5.115 -9.852 1.00 85.31 109 ASP A N 1
ATOM 876 C CA . ASP A 1 109 ? -27.165 -6.388 -9.344 1.00 85.31 109 ASP A CA 1
ATOM 877 C C . ASP A 1 109 ? -27.492 -7.388 -10.465 1.00 85.31 109 ASP A C 1
ATOM 879 O O . ASP A 1 109 ? -27.372 -8.597 -10.280 1.00 85.31 109 ASP A O 1
ATOM 883 N N . GLY A 1 110 ? -27.813 -6.900 -11.669 1.00 81.31 110 GLY A N 1
ATOM 884 C CA . GLY A 1 110 ? -28.089 -7.734 -12.843 1.00 81.31 110 GLY A CA 1
ATOM 885 C C . GLY A 1 110 ? -26.876 -8.496 -13.398 1.00 81.31 110 GLY A C 1
ATOM 886 O O . GLY A 1 110 ? -27.036 -9.271 -14.337 1.00 81.31 110 GLY A O 1
ATOM 887 N N . LEU A 1 111 ? -25.674 -8.288 -12.847 1.00 78.75 111 LEU A N 1
ATOM 888 C CA . LEU A 1 111 ? -24.422 -8.939 -13.256 1.00 78.75 111 LEU A CA 1
ATOM 889 C C . LEU A 1 111 ? -23.755 -9.724 -12.115 1.00 78.75 111 LEU A C 1
ATOM 891 O O . LEU A 1 111 ? -22.530 -9.842 -12.103 1.00 78.75 111 LEU A O 1
ATOM 895 N N . THR A 1 112 ? -24.517 -10.237 -11.142 1.00 77.50 112 THR A N 1
ATOM 896 C CA . THR A 1 112 ? -23.945 -10.806 -9.902 1.00 77.50 112 THR A CA 1
ATOM 897 C C . THR A 1 112 ? -22.839 -11.847 -10.164 1.00 77.50 112 THR A C 1
ATOM 899 O O . THR A 1 112 ? -21.789 -11.780 -9.534 1.00 77.50 112 THR A O 1
ATOM 902 N N . ASP A 1 113 ? -23.002 -12.725 -11.161 1.00 80.31 113 ASP A N 1
ATOM 903 C CA . ASP A 1 113 ? -22.029 -13.784 -11.504 1.00 80.31 113 ASP A CA 1
ATOM 904 C C . ASP A 1 113 ? -20.734 -13.279 -12.171 1.00 80.31 113 ASP A C 1
ATOM 906 O O . ASP A 1 113 ? -19.808 -14.047 -12.432 1.00 80.31 113 ASP A O 1
ATOM 910 N N . ARG A 1 114 ? -20.664 -11.983 -12.489 1.00 83.31 114 ARG A N 1
ATOM 911 C CA . ARG A 1 114 ? -19.567 -11.333 -13.231 1.00 83.31 114 ARG A CA 1
ATOM 912 C C . ARG A 1 114 ? -18.934 -10.194 -12.437 1.00 83.31 114 ARG A C 1
ATOM 914 O O . ARG A 1 114 ? -18.089 -9.460 -12.956 1.00 83.31 114 ARG A O 1
ATOM 921 N N . ILE A 1 115 ? -19.357 -10.037 -11.186 1.00 89.00 115 ILE A N 1
ATOM 922 C CA . ILE A 1 115 ? -18.860 -9.037 -10.257 1.00 89.00 115 ILE A CA 1
ATOM 923 C C . ILE A 1 115 ? -18.173 -9.751 -9.107 1.00 89.00 115 ILE A C 1
ATOM 925 O O . ILE A 1 115 ? -18.738 -10.631 -8.466 1.00 89.00 115 ILE A O 1
ATOM 929 N N . VAL A 1 116 ? -16.966 -9.306 -8.782 1.00 92.88 116 VAL A N 1
ATOM 930 C CA . VAL A 1 116 ? -16.289 -9.733 -7.562 1.00 92.88 116 VAL A CA 1
ATOM 931 C C . VAL A 1 116 ? -15.759 -8.518 -6.824 1.00 92.88 116 VAL A C 1
ATOM 933 O O . VAL A 1 116 ? -15.189 -7.602 -7.417 1.00 92.88 116 VAL A O 1
ATOM 936 N N . HIS A 1 117 ? -15.937 -8.484 -5.509 1.00 95.06 117 HIS A N 1
ATOM 937 C CA . HIS A 1 117 ? -15.225 -7.510 -4.693 1.00 95.06 117 HIS A CA 1
ATOM 938 C C . HIS A 1 117 ? -13.760 -7.927 -4.554 1.00 95.06 117 HIS A C 1
ATOM 940 O O . HIS A 1 117 ? -13.462 -9.115 -4.441 1.00 95.06 117 HIS A O 1
ATOM 946 N N . SER A 1 118 ? -12.830 -6.974 -4.494 1.00 94.56 118 SER A N 1
ATOM 947 C CA . SER A 1 118 ? -11.391 -7.269 -4.425 1.00 94.56 118 SER A CA 1
ATOM 948 C C . SER A 1 118 ? -11.004 -8.184 -3.254 1.00 94.56 118 SER A C 1
ATOM 950 O O . SER A 1 118 ? -10.014 -8.898 -3.340 1.00 94.56 118 SER A O 1
ATOM 952 N N . SER A 1 119 ? -11.791 -8.197 -2.172 1.00 92.38 119 SER A N 1
ATOM 953 C CA . SER A 1 119 ? -11.606 -9.089 -1.014 1.00 92.38 119 SER A CA 1
ATOM 954 C C . SER A 1 119 ? -11.824 -10.576 -1.317 1.00 92.38 119 SER A C 1
ATOM 956 O O . SER A 1 119 ? -11.299 -11.416 -0.598 1.00 92.38 119 SER A O 1
ATOM 958 N N . ALA A 1 120 ? -12.618 -10.897 -2.341 1.00 91.75 120 ALA A N 1
ATOM 959 C CA . ALA A 1 120 ? -12.945 -12.262 -2.755 1.00 91.75 120 ALA A CA 1
ATOM 960 C C . ALA A 1 120 ? -12.156 -12.706 -4.003 1.00 91.75 120 ALA A C 1
ATOM 962 O O . ALA A 1 120 ? -12.298 -13.836 -4.468 1.00 91.75 120 ALA A O 1
ATOM 963 N N . LEU A 1 121 ? -11.308 -11.829 -4.557 1.00 89.38 121 LEU A N 1
ATOM 964 C CA . LEU A 1 121 ? -10.470 -12.149 -5.707 1.00 89.38 121 LEU A CA 1
ATOM 965 C C . LEU A 1 121 ? -9.204 -12.891 -5.254 1.00 89.38 121 LEU A C 1
ATOM 967 O O . LEU A 1 121 ? -8.172 -12.284 -4.970 1.00 89.38 121 LEU A O 1
ATOM 971 N N . HIS A 1 122 ? -9.279 -14.219 -5.198 1.00 84.50 122 HIS A N 1
ATOM 972 C CA . HIS A 1 122 ? -8.140 -15.072 -4.831 1.00 84.50 122 HIS A CA 1
ATOM 973 C C . HIS A 1 122 ? -7.310 -15.532 -6.036 1.00 84.50 122 HIS A C 1
ATOM 975 O O . HIS A 1 122 ? -6.116 -15.799 -5.902 1.00 84.50 122 HIS A O 1
ATOM 981 N N . SER A 1 123 ? -7.930 -15.624 -7.214 1.00 83.69 123 SER A N 1
ATOM 982 C CA . SER A 1 123 ? -7.283 -16.020 -8.464 1.00 83.69 123 SER A CA 1
ATOM 983 C C . SER A 1 123 ? -7.908 -15.267 -9.628 1.00 83.69 123 SER A C 1
ATOM 985 O O . SER A 1 123 ? -9.118 -15.085 -9.665 1.00 83.69 123 SER A O 1
ATOM 987 N N . VAL A 1 124 ? -7.104 -14.874 -10.615 1.00 82.62 124 VAL A N 1
ATOM 988 C CA . VAL A 1 124 ? -7.616 -14.225 -11.833 1.00 82.62 124 VAL A CA 1
ATOM 989 C C . VAL A 1 124 ? -8.588 -15.147 -12.579 1.00 82.62 124 VAL A C 1
ATOM 991 O O . VAL A 1 124 ? -9.594 -14.679 -13.101 1.00 82.62 124 VAL A O 1
ATOM 994 N N . ASN A 1 125 ? -8.372 -16.464 -12.511 1.00 77.81 125 ASN A N 1
ATOM 995 C CA . ASN A 1 125 ? -9.254 -17.459 -13.123 1.00 77.81 125 ASN A CA 1
ATOM 996 C C . ASN A 1 125 ? -10.667 -17.475 -12.517 1.00 77.81 125 ASN A C 1
ATOM 998 O O . ASN A 1 125 ? -11.591 -17.924 -13.183 1.00 77.81 125 ASN A O 1
ATOM 1002 N N . SER A 1 126 ? -10.876 -16.963 -11.296 1.00 77.69 126 SER A N 1
ATOM 1003 C CA . SER A 1 126 ? -12.227 -16.889 -10.719 1.00 77.69 126 SER A CA 1
ATOM 1004 C C . SER A 1 126 ? -13.096 -15.802 -11.358 1.00 77.69 126 SER A C 1
ATOM 1006 O O . SER A 1 126 ? -14.296 -15.785 -11.118 1.00 77.69 126 SER A O 1
ATOM 1008 N N . LEU A 1 127 ? -12.514 -14.895 -12.156 1.00 75.06 127 LEU A N 1
ATOM 1009 C CA . LEU A 1 127 ? -13.262 -13.882 -12.914 1.00 75.06 127 LEU A CA 1
ATOM 1010 C C . LEU A 1 127 ? -13.963 -14.454 -14.146 1.00 75.06 127 LEU A C 1
ATOM 1012 O O . LEU A 1 127 ? -14.880 -13.824 -14.665 1.00 75.06 127 LEU A O 1
ATOM 1016 N N . PHE A 1 128 ? -13.524 -15.623 -14.614 1.00 68.94 128 PHE A N 1
ATOM 1017 C CA . PHE A 1 128 ? -14.062 -16.286 -15.793 1.00 68.94 128 PHE A CA 1
ATOM 1018 C C . PHE A 1 128 ? -14.389 -17.743 -15.476 1.00 68.94 128 PHE A C 1
ATOM 1020 O O . PHE A 1 128 ? -13.530 -18.616 -15.629 1.00 68.94 128 PHE A O 1
ATOM 1027 N N . PRO A 1 129 ? -15.631 -18.050 -15.069 1.00 59.69 129 PRO A N 1
ATOM 1028 C CA . PRO A 1 129 ? -16.089 -19.428 -15.107 1.00 59.69 129 PRO A CA 1
ATOM 1029 C C . PRO A 1 129 ? -16.014 -19.966 -16.555 1.00 59.69 129 PRO A C 1
ATOM 1031 O O . PRO A 1 129 ? -16.162 -19.196 -17.514 1.00 59.69 129 PRO A O 1
ATOM 1034 N N . PRO A 1 130 ? -15.773 -21.277 -16.753 1.00 54.06 130 PRO A N 1
ATOM 1035 C CA . PRO A 1 130 ? -15.724 -21.878 -18.085 1.00 54.06 130 PRO A CA 1
ATOM 1036 C C . PRO A 1 130 ? -16.992 -21.561 -18.896 1.00 54.06 130 PRO A C 1
ATOM 1038 O O . PRO A 1 130 ? -18.095 -21.866 -18.453 1.00 54.06 130 PRO A O 1
ATOM 1041 N N . GLY A 1 131 ? -16.829 -20.953 -20.079 1.00 55.66 131 GLY A N 1
ATOM 1042 C CA . GLY A 1 131 ? -17.938 -20.512 -20.942 1.00 55.66 131 GLY A CA 1
ATOM 1043 C C . GLY A 1 131 ? -18.336 -19.032 -20.816 1.00 55.66 131 GLY A C 1
ATOM 1044 O O . GLY A 1 131 ? -19.270 -18.612 -21.491 1.00 55.66 131 GLY A O 1
ATOM 1045 N N . GLY A 1 132 ? -17.642 -18.241 -19.989 1.00 60.31 132 GLY A N 1
ATOM 1046 C CA . GLY A 1 132 ? -17.931 -16.816 -19.784 1.00 60.31 132 GLY A CA 1
ATOM 1047 C C . GLY A 1 132 ? -17.698 -15.902 -21.002 1.00 60.31 132 GLY A C 1
ATOM 1048 O O . GLY A 1 132 ? -16.938 -16.210 -21.922 1.00 60.31 132 GLY A O 1
ATOM 1049 N N . THR A 1 133 ? -18.355 -14.741 -20.982 1.00 64.56 133 THR A N 1
ATOM 1050 C CA . THR A 1 133 ? -18.335 -13.710 -22.030 1.00 64.56 133 THR A CA 1
ATOM 1051 C C . THR A 1 133 ? -16.967 -13.031 -22.152 1.00 64.56 133 THR A C 1
ATOM 1053 O O . THR A 1 133 ? -16.463 -12.494 -21.172 1.00 64.56 133 THR A O 1
ATOM 1056 N N . ARG A 1 134 ? -16.380 -12.994 -23.355 1.00 77.19 134 ARG A N 1
ATOM 1057 C CA . ARG A 1 134 ? -15.103 -12.301 -23.635 1.00 77.19 134 ARG A CA 1
ATOM 1058 C C . ARG A 1 134 ? -15.268 -10.776 -23.662 1.00 77.19 134 ARG A C 1
ATOM 1060 O O . ARG A 1 134 ? -16.351 -10.286 -23.973 1.00 77.19 134 ARG A O 1
ATOM 1067 N N . GLY A 1 135 ? -14.192 -10.035 -23.377 1.00 86.69 135 GLY A N 1
ATOM 1068 C CA . GLY A 1 135 ? -14.174 -8.572 -23.480 1.00 86.69 135 GLY A CA 1
ATOM 1069 C C . GLY A 1 135 ? -13.330 -7.873 -22.413 1.00 86.69 135 GLY A C 1
ATOM 1070 O O . GLY A 1 135 ? -12.281 -8.359 -21.989 1.00 86.69 135 GLY A O 1
ATOM 1071 N N . LYS A 1 136 ? -13.788 -6.697 -21.985 1.00 92.06 136 LYS A N 1
ATOM 1072 C CA . LYS A 1 136 ? -13.066 -5.795 -21.084 1.00 92.06 136 LYS A CA 1
ATOM 1073 C C . LYS A 1 136 ? -13.230 -6.208 -19.622 1.00 92.06 136 LYS A C 1
ATOM 1075 O O . LYS A 1 136 ? -14.346 -6.401 -19.139 1.00 92.06 136 LYS A O 1
ATOM 1080 N N . LEU A 1 137 ? -12.117 -6.275 -18.900 1.00 93.38 137 LEU A N 1
ATOM 1081 C CA . LEU A 1 137 ? -12.067 -6.464 -17.454 1.00 93.38 137 LEU A CA 1
ATOM 1082 C C . LEU A 1 137 ? -11.943 -5.116 -16.782 1.00 93.38 137 LEU A C 1
ATOM 1084 O O . LEU A 1 137 ? -10.931 -4.430 -16.928 1.00 93.38 137 LEU A O 1
ATOM 1088 N N . VAL A 1 138 ? -12.991 -4.740 -16.058 1.00 96.06 138 VAL A N 1
ATOM 1089 C CA . VAL A 1 138 ? -13.092 -3.413 -15.469 1.00 96.06 138 VAL A CA 1
ATOM 1090 C C . VAL A 1 138 ? -12.796 -3.480 -13.984 1.00 96.06 138 VAL A C 1
ATOM 1092 O O . VAL A 1 138 ? -13.496 -4.146 -13.232 1.00 96.06 138 VAL A O 1
ATOM 1095 N N . VAL A 1 139 ? -11.791 -2.740 -13.538 1.00 97.88 139 VAL A N 1
ATOM 1096 C CA . VAL A 1 139 ? -11.544 -2.496 -12.116 1.00 97.88 139 VAL A CA 1
ATOM 1097 C C . VAL A 1 139 ? -12.162 -1.152 -11.745 1.00 97.88 139 VAL A C 1
ATOM 1099 O O . VAL A 1 139 ? -11.902 -0.150 -12.411 1.00 97.88 139 VAL A O 1
ATOM 1102 N N . ILE A 1 140 ? -12.976 -1.107 -10.691 1.00 97.50 140 ILE A N 1
ATOM 1103 C CA . ILE A 1 140 ? -13.597 0.127 -10.187 1.00 97.50 140 ILE A CA 1
ATOM 1104 C C . ILE A 1 140 ? -12.988 0.475 -8.828 1.00 97.50 140 ILE A C 1
ATOM 1106 O O . ILE A 1 140 ? -13.216 -0.237 -7.852 1.00 97.50 140 ILE A O 1
ATOM 1110 N N . GLY A 1 141 ? -12.269 1.600 -8.750 1.00 95.31 141 GLY A N 1
ATOM 1111 C CA . GLY A 1 141 ? -11.730 2.149 -7.500 1.00 95.31 141 GLY A CA 1
ATOM 1112 C C . GLY A 1 141 ? -10.241 2.497 -7.565 1.00 95.31 141 GLY A C 1
ATOM 1113 O O . GLY A 1 141 ? -9.391 1.624 -7.532 1.00 95.31 141 GLY A O 1
ATOM 1114 N N . GLY A 1 142 ? -9.903 3.789 -7.543 1.00 90.62 142 GLY A N 1
ATOM 1115 C CA . GLY A 1 142 ? -8.526 4.281 -7.736 1.00 90.62 142 GLY A CA 1
ATOM 1116 C C . GLY A 1 142 ? -7.636 4.331 -6.486 1.00 90.62 142 GLY A C 1
ATOM 1117 O O . GLY A 1 142 ? -6.896 5.294 -6.323 1.00 90.62 142 GLY A O 1
ATOM 1118 N N . SER A 1 143 ? -7.745 3.364 -5.569 1.00 92.12 143 SER A N 1
ATOM 1119 C CA . SER A 1 143 ? -6.875 3.263 -4.376 1.00 92.12 143 SER A CA 1
ATOM 1120 C C . SER A 1 143 ? -6.007 1.993 -4.433 1.00 92.12 143 SER A C 1
ATOM 1122 O O . SER A 1 143 ? -5.977 1.314 -5.457 1.00 92.12 143 SER A O 1
ATOM 1124 N N . MET A 1 144 ? -5.313 1.661 -3.337 1.00 93.25 144 MET A N 1
ATOM 1125 C CA . MET A 1 144 ? -4.334 0.561 -3.236 1.00 93.25 144 MET A CA 1
ATOM 1126 C C . MET A 1 144 ? -4.809 -0.746 -3.896 1.00 93.25 144 MET A C 1
ATOM 1128 O O . MET A 1 144 ? -4.144 -1.251 -4.796 1.00 93.25 144 MET A O 1
ATOM 1132 N N . SER A 1 145 ? -5.986 -1.259 -3.512 1.00 95.00 145 SER A N 1
ATOM 1133 C CA . SER A 1 145 ? -6.503 -2.524 -4.051 1.00 95.00 145 SER A CA 1
ATOM 1134 C C . SER A 1 145 ? -6.805 -2.462 -5.548 1.00 95.00 145 SER A C 1
ATOM 1136 O O . SER A 1 145 ? -6.526 -3.425 -6.248 1.00 95.00 145 SER A O 1
ATOM 1138 N N . GLY A 1 146 ? -7.341 -1.354 -6.068 1.00 96.56 146 GLY A N 1
ATOM 1139 C CA . GLY A 1 146 ? -7.658 -1.258 -7.498 1.00 96.56 146 GLY A CA 1
ATOM 1140 C C . GLY A 1 146 ? -6.405 -1.240 -8.364 1.00 96.56 146 GLY A C 1
ATOM 1141 O O . GLY A 1 146 ? -6.327 -1.944 -9.368 1.00 96.56 146 GLY A O 1
ATOM 1142 N N . VAL A 1 147 ? -5.374 -0.524 -7.914 1.00 96.19 147 VAL A N 1
ATOM 1143 C CA . VAL A 1 147 ? -4.052 -0.501 -8.552 1.00 96.19 147 VAL A CA 1
ATOM 1144 C C . VAL A 1 147 ? -3.386 -1.883 -8.529 1.00 96.19 147 VAL A C 1
ATOM 1146 O O . VAL A 1 147 ? -2.853 -2.323 -9.553 1.00 96.19 147 VAL A O 1
ATOM 1149 N N . GLU A 1 148 ? -3.425 -2.593 -7.398 1.00 95.44 148 GLU A N 1
ATOM 1150 C CA . GLU A 1 148 ? -2.847 -3.940 -7.280 1.00 95.44 148 GLU A CA 1
ATOM 1151 C C . GLU A 1 148 ? -3.604 -4.962 -8.138 1.00 95.44 148 GLU A C 1
ATOM 1153 O O . GLU A 1 148 ? -2.980 -5.731 -8.875 1.00 95.44 148 GLU A O 1
ATOM 1158 N N . VAL A 1 149 ? -4.941 -4.936 -8.111 1.00 96.19 149 VAL A N 1
ATOM 1159 C CA . VAL A 1 149 ? -5.785 -5.805 -8.941 1.00 96.19 149 VAL A CA 1
ATOM 1160 C C . VAL A 1 149 ? -5.518 -5.546 -10.420 1.00 96.19 149 VAL A C 1
ATOM 1162 O O . VAL A 1 149 ? -5.207 -6.487 -11.143 1.00 96.19 149 VAL A O 1
ATOM 1165 N N . ALA A 1 150 ? -5.567 -4.292 -10.878 1.00 97.25 150 ALA A N 1
ATOM 1166 C CA . ALA A 1 150 ? -5.334 -3.961 -12.284 1.00 97.25 150 ALA A CA 1
ATOM 1167 C C . ALA A 1 150 ? -3.942 -4.420 -12.758 1.00 97.25 150 ALA A C 1
ATOM 1169 O O . ALA A 1 150 ? -3.817 -5.005 -13.834 1.00 97.25 150 ALA A O 1
ATOM 1170 N N . SER A 1 151 ? -2.908 -4.237 -11.927 1.00 96.19 151 SER A N 1
ATOM 1171 C CA . SER A 1 151 ? -1.548 -4.724 -12.215 1.00 96.19 151 SER A CA 1
ATOM 1172 C C . SER A 1 151 ? -1.480 -6.253 -12.267 1.00 96.19 151 SER A C 1
ATOM 1174 O O . SER A 1 151 ? -0.805 -6.814 -13.127 1.00 96.19 151 SER A O 1
ATOM 1176 N N . THR A 1 152 ? -2.196 -6.935 -11.369 1.00 95.00 152 THR A N 1
ATOM 1177 C CA . THR A 1 152 ? -2.258 -8.403 -11.311 1.00 95.00 152 THR A CA 1
ATOM 1178 C C . THR A 1 152 ? -2.938 -8.978 -12.549 1.00 95.00 152 THR A C 1
ATOM 1180 O O . THR A 1 152 ? -2.427 -9.933 -13.135 1.00 95.00 152 THR A O 1
ATOM 1183 N N . LEU A 1 153 ? -4.044 -8.372 -12.991 1.00 94.56 153 LEU A N 1
ATOM 1184 C CA . LEU A 1 153 ? -4.730 -8.757 -14.224 1.00 94.56 153 LEU A CA 1
ATOM 1185 C C . LEU A 1 153 ? -3.840 -8.527 -15.449 1.00 94.56 153 LEU A C 1
ATOM 1187 O O . LEU A 1 153 ? -3.710 -9.414 -16.290 1.00 94.56 153 LEU A O 1
ATOM 1191 N N . ALA A 1 154 ? -3.164 -7.380 -15.523 1.00 95.31 154 ALA A N 1
ATOM 1192 C CA . ALA A 1 154 ? -2.249 -7.072 -16.618 1.00 95.31 154 ALA A CA 1
ATOM 1193 C C . ALA A 1 154 ? -1.059 -8.051 -16.685 1.00 95.31 154 ALA A C 1
ATOM 1195 O O . ALA A 1 154 ? -0.708 -8.529 -17.767 1.00 95.31 154 ALA A O 1
ATOM 1196 N N . LEU A 1 155 ? -0.474 -8.408 -15.534 1.00 94.88 155 LEU A N 1
ATOM 1197 C CA . LEU A 1 155 ? 0.581 -9.421 -15.444 1.00 94.88 155 LEU A CA 1
ATOM 1198 C C . LEU A 1 155 ? 0.079 -10.806 -15.864 1.00 94.88 155 LEU A C 1
ATOM 1200 O O . LEU A 1 155 ? 0.793 -11.524 -16.567 1.00 94.88 155 LEU A O 1
ATOM 1204 N N . HIS A 1 156 ? -1.136 -11.175 -15.456 1.00 92.94 156 HIS A N 1
ATOM 1205 C CA . HIS A 1 156 ? -1.749 -12.443 -15.835 1.00 92.94 156 HIS A CA 1
ATOM 1206 C C . HIS A 1 156 ? -1.938 -12.536 -17.353 1.00 92.94 156 HIS A C 1
ATOM 1208 O O . HIS A 1 156 ? -1.424 -13.468 -17.971 1.00 92.94 156 HIS A O 1
ATOM 1214 N N . LEU A 1 157 ? -2.567 -11.528 -17.971 1.00 90.12 157 LEU A N 1
ATOM 1215 C CA . LEU A 1 157 ? -2.754 -11.475 -19.425 1.00 90.12 157 LEU A CA 1
ATOM 1216 C C . LEU A 1 157 ? -1.420 -11.528 -20.175 1.00 90.12 157 LEU A C 1
ATOM 1218 O O . LEU A 1 157 ? -1.281 -12.277 -21.141 1.00 90.12 157 LEU A O 1
ATOM 1222 N N . SER A 1 158 ? -0.419 -10.770 -19.717 1.00 91.44 158 SER A N 1
ATOM 1223 C CA . SER A 1 158 ? 0.923 -10.799 -20.305 1.00 91.44 158 SER A CA 1
ATOM 1224 C C . SER A 1 158 ? 1.547 -12.199 -20.211 1.00 91.44 158 SER A C 1
ATOM 1226 O O . SER A 1 158 ? 2.062 -12.723 -21.198 1.00 91.44 158 SER A O 1
ATOM 1228 N N . SER A 1 159 ? 1.420 -12.866 -19.062 1.00 90.81 159 SER A N 1
ATOM 1229 C CA . SER A 1 159 ? 1.946 -14.221 -18.848 1.00 90.81 159 SER A CA 1
ATOM 1230 C C . SER A 1 159 ? 1.277 -15.260 -19.750 1.00 90.81 159 SER A C 1
ATOM 1232 O O . SER A 1 159 ? 1.975 -16.042 -20.396 1.00 90.81 159 SER A O 1
ATOM 1234 N N . VAL A 1 160 ? -0.057 -15.243 -19.845 1.00 86.06 160 VAL A N 1
ATOM 1235 C CA . VAL A 1 160 ? -0.825 -16.175 -20.688 1.00 86.06 160 VAL A CA 1
ATOM 1236 C C . VAL A 1 160 ? -0.488 -15.976 -22.168 1.00 86.06 160 VAL A C 1
ATOM 1238 O O . VAL A 1 160 ? -0.233 -16.951 -22.875 1.00 86.06 160 VAL A O 1
ATOM 1241 N N . ARG A 1 161 ? -0.386 -14.725 -22.643 1.00 85.00 161 ARG A N 1
ATOM 1242 C CA . ARG A 1 161 ? -0.002 -14.413 -24.035 1.00 85.00 161 ARG A CA 1
ATOM 1243 C C . ARG A 1 161 ? 1.386 -14.949 -24.396 1.00 85.00 161 ARG A C 1
ATOM 1245 O O . ARG A 1 161 ? 1.611 -15.396 -25.524 1.00 85.00 161 ARG A O 1
ATOM 1252 N N . LEU A 1 162 ? 2.311 -14.959 -23.441 1.00 85.31 162 LEU A N 1
ATOM 1253 C CA . LEU A 1 162 ? 3.678 -15.439 -23.647 1.00 85.31 162 LEU A CA 1
ATOM 1254 C C . LEU A 1 162 ? 3.849 -16.951 -23.438 1.00 85.31 162 LEU A C 1
ATOM 1256 O O . LEU A 1 162 ? 4.833 -17.507 -23.929 1.00 85.31 162 LEU A O 1
ATOM 1260 N N . ALA A 1 163 ? 2.912 -17.623 -22.764 1.00 78.69 163 ALA A N 1
ATOM 1261 C CA . ALA A 1 163 ? 2.947 -19.066 -22.532 1.00 78.69 163 ALA A CA 1
ATOM 1262 C C . ALA A 1 163 ? 2.735 -19.844 -23.851 1.00 78.69 163 ALA A C 1
ATOM 1264 O O . ALA A 1 163 ? 1.734 -19.650 -24.536 1.00 78.69 163 ALA A O 1
ATOM 1265 N N . PRO A 1 164 ? 3.647 -20.714 -24.297 1.00 64.81 164 PRO A N 1
ATOM 1266 C CA . PRO A 1 164 ? 3.477 -21.434 -25.560 1.00 64.81 164 PRO A CA 1
ATOM 1267 C C . PRO A 1 164 ? 2.515 -22.617 -25.426 1.00 64.81 164 PRO A C 1
ATOM 1269 O O . PRO A 1 164 ? 2.587 -23.373 -24.464 1.00 64.81 164 PRO A O 1
ATOM 1272 N N . GLY A 1 165 ? 1.640 -22.788 -26.423 1.00 59.31 165 GLY A N 1
ATOM 1273 C CA . GLY A 1 165 ? 0.749 -23.948 -26.537 1.00 59.31 165 GLY A CA 1
ATOM 1274 C C . GLY A 1 165 ? -0.329 -24.075 -25.454 1.00 59.31 165 GLY A C 1
ATOM 1275 O O . GLY A 1 165 ? -0.944 -25.134 -25.365 1.00 59.31 165 GLY A O 1
ATOM 1276 N N . SER A 1 166 ? -0.566 -23.051 -24.625 1.00 56.47 166 SER A N 1
ATOM 1277 C CA . SER A 1 166 ? -1.598 -23.122 -23.588 1.00 56.47 166 SER A CA 1
ATOM 1278 C C . SER A 1 166 ? -2.997 -23.031 -24.202 1.00 56.47 166 SER A C 1
ATOM 1280 O O . SER A 1 166 ? -3.304 -22.110 -24.952 1.00 56.47 166 SER A O 1
ATOM 1282 N N . SER A 1 167 ? -3.877 -23.966 -23.844 1.00 57.81 167 SER A N 1
ATOM 1283 C CA . SER A 1 167 ? -5.316 -23.891 -24.143 1.00 57.81 167 SER A CA 1
ATOM 1284 C C . SER A 1 167 ? -5.980 -22.662 -23.504 1.00 57.81 167 SER A C 1
ATOM 1286 O O . SER A 1 167 ? -6.984 -22.172 -24.014 1.00 57.81 167 SER A O 1
ATOM 1288 N N . GLU A 1 168 ? -5.383 -22.122 -22.434 1.00 60.38 168 GLU A N 1
ATOM 1289 C CA . GLU A 1 168 ? -5.786 -20.868 -21.785 1.00 60.38 168 GLU A CA 1
ATOM 1290 C C . GLU A 1 168 ? -5.598 -19.631 -22.674 1.00 60.38 168 GLU A C 1
ATOM 1292 O O . GLU A 1 168 ? -6.318 -18.652 -22.486 1.00 60.38 168 GLU A O 1
ATOM 1297 N N . LYS A 1 169 ? -4.692 -19.653 -23.668 1.00 60.69 169 LYS A N 1
ATOM 1298 C CA . LYS A 1 169 ? -4.515 -18.515 -24.590 1.00 60.69 169 LYS A CA 1
ATOM 1299 C C . LYS A 1 169 ? -5.817 -18.097 -25.244 1.00 60.69 169 LYS A C 1
ATOM 1301 O O . LYS A 1 169 ? -6.101 -16.911 -25.279 1.00 60.69 169 LYS A O 1
ATOM 1306 N N . ASN A 1 170 ? -6.614 -19.071 -25.667 1.00 63.66 170 ASN A N 1
ATOM 1307 C CA . ASN A 1 170 ? -7.874 -18.836 -26.363 1.00 63.66 170 ASN A CA 1
ATOM 1308 C C . ASN A 1 170 ? -8.967 -18.271 -25.435 1.00 63.66 170 ASN A C 1
ATOM 1310 O O . ASN A 1 170 ? -9.960 -17.739 -25.921 1.00 63.66 170 ASN A O 1
ATOM 1314 N N . VAL A 1 171 ? -8.831 -18.428 -24.111 1.00 69.12 171 VAL A N 1
ATOM 1315 C CA . VAL A 1 171 ? -9.803 -17.926 -23.119 1.00 69.12 171 VAL A CA 1
ATOM 1316 C C . VAL A 1 171 ? -9.590 -16.435 -22.863 1.00 69.12 171 VAL A C 1
ATOM 1318 O O . VAL A 1 171 ? -10.555 -15.685 -22.767 1.00 69.12 171 VAL A O 1
ATOM 1321 N N . TRP A 1 172 ? -8.326 -16.017 -22.789 1.00 76.50 172 TRP A N 1
ATOM 1322 C CA . TRP A 1 172 ? -7.910 -14.646 -22.472 1.00 76.50 172 TRP A CA 1
ATOM 1323 C C . TRP A 1 172 ? -7.501 -13.829 -23.706 1.00 76.50 172 TRP A C 1
ATOM 1325 O O . TRP A 1 172 ? -7.009 -12.701 -23.583 1.00 76.50 172 TRP A O 1
ATOM 1335 N N . GLU A 1 173 ? -7.661 -14.420 -24.889 1.00 70.56 173 GLU A N 1
ATOM 1336 C CA . GLU A 1 173 ? -7.466 -13.765 -26.176 1.00 70.56 173 GLU A CA 1
ATOM 1337 C C . GLU A 1 173 ? -8.390 -12.545 -26.261 1.00 70.56 173 GLU A C 1
ATOM 1339 O O . GLU A 1 173 ? -9.554 -12.611 -25.867 1.00 70.56 173 GLU A O 1
ATOM 1344 N N . ASP A 1 174 ? -7.841 -11.414 -26.704 1.00 78.25 174 ASP A N 1
ATOM 1345 C CA . ASP A 1 174 ? -8.548 -10.131 -26.847 1.00 78.25 174 ASP A CA 1
ATOM 1346 C C . ASP A 1 174 ? -9.102 -9.490 -25.558 1.00 78.25 174 ASP A C 1
ATOM 1348 O O . ASP A 1 174 ? -9.738 -8.440 -25.617 1.00 78.25 174 ASP A O 1
ATOM 1352 N N . CYS A 1 175 ? -8.810 -10.039 -24.372 1.00 87.44 175 CYS A N 1
ATOM 1353 C CA . CYS A 1 175 ? -9.145 -9.365 -23.116 1.00 87.44 175 CYS A CA 1
ATOM 1354 C C . CYS A 1 175 ? -8.329 -8.071 -22.938 1.00 87.44 175 CYS A C 1
ATOM 1356 O O . CYS A 1 175 ? -7.106 -8.042 -23.131 1.00 87.44 175 CYS A O 1
ATOM 1358 N N . GLU A 1 176 ? -9.004 -7.016 -22.485 1.00 91.75 176 GLU A N 1
ATOM 1359 C CA . GLU A 1 176 ? -8.418 -5.707 -22.175 1.00 91.75 176 GLU A CA 1
ATOM 1360 C C . GLU A 1 176 ? -8.640 -5.348 -20.707 1.00 91.75 176 GLU A C 1
ATOM 1362 O O . GLU A 1 176 ? -9.697 -5.645 -20.150 1.00 91.75 176 GLU A O 1
ATOM 1367 N N . ILE A 1 177 ? -7.679 -4.662 -20.083 1.00 95.56 177 ILE A N 1
ATOM 1368 C CA . ILE A 1 177 ? -7.831 -4.160 -18.713 1.00 95.56 177 ILE A CA 1
ATOM 1369 C C . ILE A 1 177 ? -8.203 -2.685 -18.751 1.00 95.56 177 ILE A C 1
ATOM 1371 O O . ILE A 1 177 ? -7.443 -1.856 -19.252 1.00 95.56 177 ILE A O 1
ATOM 1375 N N . HIS A 1 178 ? -9.341 -2.355 -18.150 1.00 96.88 178 HIS A N 1
ATOM 1376 C CA . HIS A 1 178 ? -9.801 -0.984 -17.966 1.00 96.88 178 HIS A CA 1
ATOM 1377 C C . HIS A 1 178 ? -9.902 -0.672 -16.474 1.00 96.88 178 HIS A C 1
ATOM 1379 O O . HIS A 1 178 ? -10.503 -1.417 -15.708 1.00 96.88 178 HIS A O 1
ATOM 1385 N N . HIS A 1 179 ? -9.314 0.435 -16.037 1.00 97.69 179 HIS A N 1
ATOM 1386 C CA . HIS A 1 179 ? -9.348 0.875 -14.647 1.00 97.69 179 HIS A CA 1
ATOM 1387 C C . HIS A 1 179 ? -10.088 2.210 -14.541 1.00 97.69 179 HIS A C 1
ATOM 1389 O O . HIS A 1 179 ? -9.663 3.220 -15.105 1.00 97.69 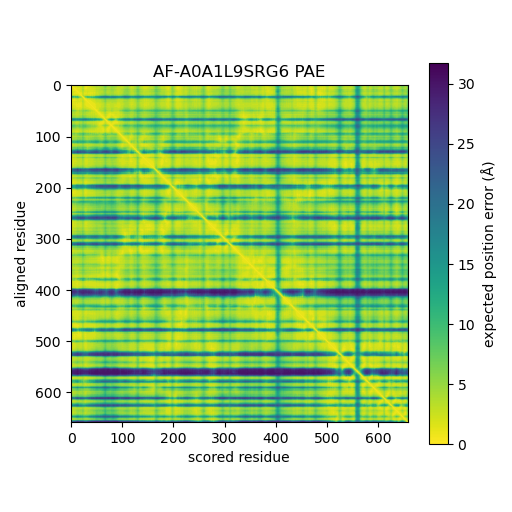179 HIS A O 1
ATOM 1395 N N . VAL A 1 180 ? -11.211 2.212 -13.821 1.00 96.44 180 VAL A N 1
ATOM 1396 C CA . VAL A 1 180 ? -12.045 3.397 -13.599 1.00 96.44 180 VAL A CA 1
ATOM 1397 C C . VAL A 1 180 ? -11.751 3.986 -12.222 1.00 96.44 180 VAL A C 1
ATOM 1399 O O . VAL A 1 180 ? -11.968 3.349 -11.185 1.00 96.44 180 VAL A O 1
ATOM 1402 N N . CYS A 1 181 ? -11.284 5.234 -12.211 1.00 93.44 181 CYS A N 1
ATOM 1403 C CA . CYS A 1 181 ? -10.791 5.915 -11.016 1.00 93.44 181 CYS A CA 1
ATOM 1404 C C . CYS A 1 181 ? -11.499 7.254 -10.828 1.00 93.44 181 CYS A C 1
ATOM 1406 O O . CYS A 1 181 ? -11.487 8.096 -11.712 1.00 93.44 181 CYS A O 1
ATOM 1408 N N . SER A 1 182 ? -12.054 7.517 -9.646 1.00 88.88 182 SER A N 1
ATOM 1409 C CA . SER A 1 182 ? -12.770 8.786 -9.419 1.00 88.88 182 SER A CA 1
ATOM 1410 C C . SER A 1 182 ? -11.866 10.015 -9.258 1.00 88.88 182 SER A C 1
ATOM 1412 O O . SER A 1 182 ? -12.357 11.141 -9.329 1.00 88.88 182 SER A O 1
ATOM 1414 N N . LYS A 1 183 ? -10.564 9.814 -9.024 1.00 88.00 183 LYS A N 1
ATOM 1415 C CA . LYS A 1 183 ? -9.569 10.869 -8.805 1.00 88.00 183 LYS A CA 1
ATOM 1416 C C . LYS A 1 183 ? -8.229 10.495 -9.446 1.00 88.00 183 LYS A C 1
ATOM 1418 O O . LYS A 1 183 ? -7.927 9.300 -9.507 1.00 88.00 183 LYS A O 1
ATOM 1423 N N . PRO A 1 184 ? -7.425 11.484 -9.875 1.00 90.31 184 PRO A N 1
ATOM 1424 C CA . PRO A 1 184 ? -6.036 11.243 -10.241 1.00 90.31 184 PRO A CA 1
ATOM 1425 C C . PRO A 1 184 ? -5.240 10.752 -9.028 1.00 90.31 184 PRO A C 1
ATOM 1427 O O . PRO A 1 184 ? -5.585 11.053 -7.877 1.00 90.31 184 PRO A O 1
ATOM 1430 N N . PHE A 1 185 ? -4.164 10.013 -9.282 1.00 92.75 185 PHE A N 1
ATOM 1431 C CA . PHE A 1 185 ? -3.300 9.506 -8.222 1.00 92.75 185 PHE A CA 1
ATOM 1432 C C . PHE A 1 185 ? -1.855 9.300 -8.677 1.00 92.75 185 PHE A C 1
ATOM 1434 O O . PHE A 1 185 ? -1.579 9.009 -9.840 1.00 92.75 185 PHE A O 1
ATOM 1441 N N . TRP A 1 186 ? -0.938 9.418 -7.725 1.00 93.56 186 TRP A N 1
ATOM 1442 C CA . TRP A 1 186 ? 0.450 9.001 -7.844 1.00 93.56 186 TRP A CA 1
ATOM 1443 C C . TRP A 1 186 ? 0.552 7.498 -7.562 1.00 93.56 186 TRP A C 1
ATOM 1445 O O . TRP A 1 186 ? 0.074 7.021 -6.529 1.00 93.56 186 TRP A O 1
ATOM 1455 N N . SER A 1 187 ? 1.166 6.742 -8.472 1.00 93.56 187 SER A N 1
ATOM 1456 C CA . SER A 1 187 ? 1.525 5.335 -8.245 1.00 93.56 187 SER A CA 1
ATOM 1457 C C . SER A 1 187 ? 3.001 5.244 -7.883 1.00 93.56 187 SER A C 1
ATOM 1459 O O . SER A 1 187 ? 3.874 5.361 -8.740 1.00 93.56 187 SER A O 1
ATOM 1461 N N . ILE A 1 188 ? 3.271 5.064 -6.594 1.00 95.19 188 ILE A N 1
ATOM 1462 C CA . ILE A 1 188 ? 4.605 5.149 -6.013 1.00 95.19 188 ILE A CA 1
ATOM 1463 C C . ILE A 1 188 ? 5.203 3.740 -5.900 1.00 95.19 188 ILE A C 1
ATOM 1465 O O . ILE A 1 188 ? 4.565 2.857 -5.325 1.00 95.19 188 ILE A O 1
ATOM 1469 N N . PRO A 1 189 ? 6.415 3.480 -6.410 1.00 95.38 189 PRO A N 1
ATOM 1470 C CA . PRO A 1 189 ? 7.066 2.195 -6.196 1.00 95.38 189 PRO A CA 1
ATOM 1471 C C . PRO A 1 189 ? 7.525 2.018 -4.746 1.00 95.38 189 PRO A C 1
ATOM 1473 O O . PRO A 1 189 ? 7.706 2.978 -4.003 1.00 95.38 189 PRO A O 1
ATOM 1476 N N . THR A 1 190 ? 7.790 0.772 -4.356 1.00 95.06 190 THR A N 1
ATOM 1477 C CA . THR A 1 190 ? 8.222 0.442 -2.988 1.00 95.06 190 THR A CA 1
ATOM 1478 C C . THR A 1 190 ? 9.635 0.931 -2.661 1.00 95.06 190 THR A C 1
ATOM 1480 O O . THR A 1 190 ? 9.988 1.010 -1.490 1.00 95.06 190 THR A O 1
ATOM 1483 N N . TYR A 1 191 ? 10.433 1.266 -3.680 1.00 95.12 191 TYR A N 1
ATOM 1484 C CA . TYR A 1 191 ? 11.752 1.881 -3.540 1.00 95.12 191 TYR A CA 1
ATOM 1485 C C . TYR A 1 191 ? 11.816 3.191 -4.317 1.00 95.12 191 TYR A C 1
ATOM 1487 O O . TYR A 1 191 ? 11.494 3.217 -5.512 1.00 95.12 191 TYR A O 1
ATOM 1495 N N . VAL A 1 192 ? 12.288 4.246 -3.656 1.00 94.62 192 VAL A N 1
ATOM 1496 C CA . VAL A 1 192 ? 12.394 5.600 -4.209 1.00 94.62 192 VAL A CA 1
ATOM 1497 C C . VAL A 1 192 ? 13.802 6.172 -4.006 1.00 94.62 192 VAL A C 1
ATOM 1499 O O . VAL A 1 192 ? 14.476 5.789 -3.046 1.00 94.62 192 VAL A O 1
ATOM 1502 N N . PRO A 1 193 ? 14.267 7.078 -4.885 1.00 92.25 193 PRO A N 1
ATOM 1503 C CA . PRO A 1 193 ? 15.490 7.830 -4.654 1.00 92.25 193 PRO A CA 1
ATOM 1504 C C . PRO A 1 193 ? 15.411 8.625 -3.350 1.00 92.25 193 PRO A C 1
ATOM 1506 O O . PRO A 1 193 ? 14.403 9.274 -3.067 1.00 92.25 193 PRO A O 1
ATOM 1509 N N . HIS A 1 194 ? 16.488 8.605 -2.581 1.00 88.44 194 HIS A N 1
ATOM 1510 C CA . HIS A 1 194 ? 16.626 9.332 -1.331 1.00 88.44 194 HIS A CA 1
ATOM 1511 C C . HIS A 1 194 ? 18.016 9.970 -1.266 1.00 88.44 194 HIS A C 1
ATOM 1513 O O . HIS A 1 194 ? 19.020 9.336 -1.600 1.00 88.44 194 HIS A O 1
ATOM 1519 N N . ARG A 1 195 ? 18.059 11.244 -0.869 1.00 80.88 195 ARG A N 1
ATOM 1520 C CA . ARG A 1 195 ? 19.294 12.019 -0.708 1.00 80.88 195 ARG A CA 1
ATOM 1521 C C . ARG A 1 195 ? 19.654 12.022 0.765 1.00 80.88 195 ARG A C 1
ATOM 1523 O O . ARG A 1 195 ? 18.863 12.511 1.565 1.00 80.88 195 ARG A O 1
ATOM 1530 N N . SER A 1 196 ? 20.821 11.475 1.085 1.00 60.66 196 SER A N 1
ATOM 1531 C CA . SER A 1 196 ? 21.226 11.173 2.460 1.00 60.66 196 SER A CA 1
ATOM 1532 C C . SER A 1 196 ? 21.373 12.417 3.339 1.00 60.66 196 SER A C 1
ATOM 1534 O O . SER A 1 196 ? 21.209 12.327 4.549 1.00 60.66 196 SER A O 1
ATOM 1536 N N . SER A 1 197 ? 21.685 13.581 2.760 1.00 63.81 197 SER A N 1
ATOM 1537 C CA . SER A 1 197 ? 21.727 14.842 3.501 1.00 63.81 197 SER A CA 1
ATOM 1538 C C . SER A 1 197 ? 21.597 16.055 2.572 1.00 63.81 197 SER A C 1
ATOM 1540 O O . SER A 1 197 ? 22.076 16.007 1.438 1.00 63.81 197 SER A O 1
ATOM 1542 N N . PRO A 1 198 ? 21.025 17.182 3.037 1.00 59.50 198 PRO A N 1
ATOM 1543 C CA . PRO A 1 198 ? 21.098 18.457 2.323 1.00 59.50 198 PRO A CA 1
ATOM 1544 C C . PRO A 1 198 ? 22.535 18.948 2.082 1.00 59.50 198 PRO A C 1
ATOM 1546 O O . PRO A 1 198 ? 22.756 19.725 1.155 1.00 59.50 198 PRO A O 1
ATOM 1549 N N . SER A 1 199 ? 23.498 18.524 2.914 1.00 60.91 199 SER A N 1
ATOM 1550 C CA . SER A 1 199 ? 24.912 18.912 2.812 1.00 60.91 199 SER A CA 1
ATOM 1551 C C . SER A 1 199 ? 25.713 18.095 1.792 1.00 60.91 199 SER A C 1
ATOM 1553 O O . SER A 1 199 ? 26.789 18.536 1.394 1.00 60.91 199 SER A O 1
ATOM 1555 N N . ASP A 1 200 ? 25.182 16.956 1.339 1.00 67.00 200 ASP A N 1
ATOM 1556 C CA . ASP A 1 200 ? 25.756 16.120 0.281 1.00 67.00 200 ASP A CA 1
ATOM 1557 C C . ASP A 1 200 ? 24.665 15.759 -0.750 1.00 67.00 200 ASP A C 1
ATOM 1559 O O . ASP A 1 200 ? 24.115 14.652 -0.743 1.00 67.00 200 ASP A O 1
ATOM 1563 N N . PRO A 1 201 ? 24.282 16.718 -1.617 1.00 66.12 201 PRO A N 1
ATOM 1564 C CA . PRO A 1 201 ? 23.183 16.541 -2.563 1.00 66.12 201 PRO A CA 1
ATOM 1565 C C . PRO A 1 201 ? 23.498 15.556 -3.698 1.00 66.12 201 PRO A C 1
ATOM 1567 O O . PRO A 1 201 ? 22.570 15.141 -4.401 1.00 66.12 201 PRO A O 1
ATOM 1570 N N . ASP A 1 202 ? 24.772 15.201 -3.881 1.00 72.19 202 ASP A N 1
ATOM 1571 C CA . ASP A 1 202 ? 25.245 14.349 -4.972 1.00 72.19 202 ASP A CA 1
ATOM 1572 C C . ASP A 1 202 ? 25.175 12.857 -4.617 1.00 72.19 202 ASP A C 1
ATOM 1574 O O . ASP A 1 202 ? 25.082 12.010 -5.513 1.00 72.19 202 ASP A O 1
ATOM 1578 N N . THR A 1 203 ? 25.134 12.523 -3.323 1.00 79.25 203 THR A N 1
ATOM 1579 C CA . THR A 1 203 ? 24.960 11.146 -2.853 1.00 79.25 203 THR A CA 1
ATOM 1580 C C . THR A 1 203 ? 23.480 10.755 -2.828 1.00 79.25 203 THR A C 1
ATOM 1582 O O . THR A 1 203 ? 22.689 11.199 -1.991 1.00 79.25 203 THR A O 1
ATOM 1585 N N . VAL A 1 204 ? 23.100 9.864 -3.748 1.00 86.00 204 VAL A N 1
ATOM 1586 C CA . VAL A 1 204 ? 21.739 9.322 -3.868 1.00 86.00 204 VAL A CA 1
ATOM 1587 C C . VAL A 1 204 ? 21.747 7.818 -3.637 1.00 86.00 204 VAL A C 1
ATOM 1589 O O . VAL A 1 204 ? 22.465 7.080 -4.309 1.00 86.00 204 VAL A O 1
ATOM 1592 N N . SER A 1 205 ? 20.878 7.355 -2.741 1.00 88.00 205 SER A N 1
ATOM 1593 C CA . SER A 1 205 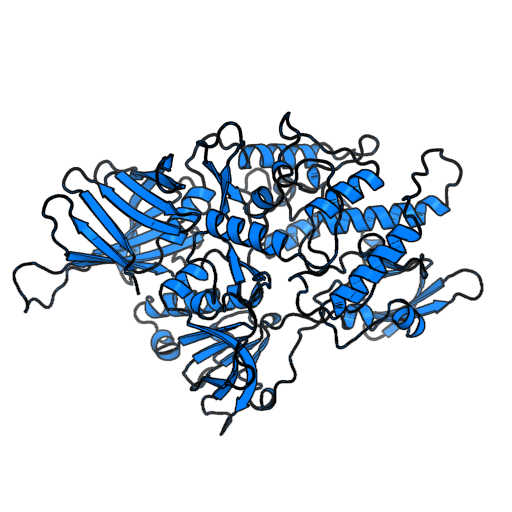? 20.565 5.937 -2.552 1.00 88.00 205 SER A CA 1
ATOM 1594 C C . SER A 1 205 ? 19.111 5.648 -2.939 1.00 88.00 205 SER A C 1
ATOM 1596 O O . SER A 1 205 ? 18.311 6.562 -3.136 1.00 88.00 205 SER A O 1
ATOM 1598 N N . PHE A 1 206 ? 18.752 4.371 -3.084 1.00 92.25 206 PHE A N 1
ATOM 1599 C CA . PHE A 1 206 ? 17.351 3.959 -3.194 1.00 92.25 206 PHE A CA 1
ATOM 1600 C C . PHE A 1 206 ? 16.908 3.369 -1.864 1.00 92.25 206 PHE A C 1
ATOM 1602 O O . PHE A 1 206 ? 17.455 2.357 -1.431 1.00 92.25 206 PHE A O 1
ATOM 1609 N N . GLN A 1 207 ? 15.903 3.987 -1.253 1.00 93.19 207 GLN A N 1
ATOM 1610 C CA . GLN A 1 207 ? 15.394 3.610 0.060 1.00 93.19 207 GLN A CA 1
ATOM 1611 C C . GLN A 1 207 ? 13.962 3.075 -0.038 1.00 93.19 207 GLN A C 1
ATOM 1613 O O . GLN A 1 207 ? 13.241 3.403 -0.991 1.00 93.19 207 GLN A O 1
ATOM 1618 N N . PRO A 1 208 ? 13.531 2.241 0.924 1.00 95.56 208 PRO A N 1
ATOM 1619 C CA . PRO A 1 208 ? 12.136 1.839 1.047 1.00 95.56 208 PRO A CA 1
ATOM 1620 C C . PRO A 1 208 ? 11.241 3.075 1.180 1.00 95.56 208 PRO A C 1
ATOM 1622 O O . PRO A 1 208 ? 11.617 4.051 1.831 1.00 95.56 208 PRO A O 1
ATOM 1625 N N . LEU A 1 209 ? 10.067 3.041 0.547 1.00 95.12 209 LEU A N 1
ATOM 1626 C CA . LEU A 1 209 ? 9.165 4.189 0.462 1.00 95.12 209 LEU A CA 1
ATOM 1627 C C . LEU A 1 209 ? 8.854 4.799 1.831 1.00 95.12 209 LEU A C 1
ATOM 1629 O O . LEU A 1 209 ? 8.954 6.005 2.005 1.00 95.12 209 LEU A O 1
ATOM 1633 N N . ASP A 1 210 ? 8.464 3.973 2.789 1.00 94.88 210 ASP A N 1
ATOM 1634 C CA . ASP A 1 210 ? 8.138 4.387 4.149 1.00 94.88 210 ASP A CA 1
ATOM 1635 C C . ASP A 1 210 ? 9.333 5.007 4.869 1.00 94.88 210 ASP A C 1
ATOM 1637 O O . ASP A 1 210 ? 9.188 6.087 5.432 1.00 94.88 210 ASP A O 1
ATOM 1641 N N . LEU A 1 211 ? 10.523 4.407 4.775 1.00 95.25 211 LEU A N 1
ATOM 1642 C CA . LEU A 1 211 ? 11.721 4.989 5.384 1.00 95.25 211 LEU A CA 1
ATOM 1643 C C . LEU A 1 211 ? 12.048 6.364 4.782 1.00 95.25 211 LEU A C 1
ATOM 1645 O O . LEU A 1 211 ? 12.337 7.308 5.509 1.00 95.25 211 LEU A O 1
ATOM 1649 N N . ALA A 1 212 ? 11.931 6.508 3.460 1.00 93.31 212 ALA A N 1
ATOM 1650 C CA . ALA A 1 212 ? 12.160 7.787 2.796 1.00 93.31 212 ALA A CA 1
ATOM 1651 C C . ALA A 1 212 ? 11.075 8.828 3.123 1.00 93.31 212 ALA A C 1
ATOM 1653 O O . ALA A 1 212 ? 11.387 10.005 3.273 1.00 93.31 212 ALA A O 1
ATOM 1654 N N . MET A 1 213 ? 9.800 8.430 3.204 1.00 92.06 213 MET A N 1
ATOM 1655 C CA . MET A 1 213 ? 8.682 9.353 3.452 1.00 92.06 213 MET A CA 1
ATOM 1656 C C . MET A 1 213 ? 8.564 9.770 4.914 1.00 92.06 213 MET A C 1
ATOM 1658 O O . MET A 1 213 ? 8.099 10.882 5.178 1.00 92.06 213 MET A O 1
ATOM 1662 N N . TYR A 1 214 ? 8.954 8.892 5.838 1.00 94.06 214 TYR A N 1
ATOM 1663 C CA . TYR A 1 214 ? 8.842 9.093 7.281 1.00 94.06 214 TYR A CA 1
ATOM 1664 C C . TYR A 1 214 ? 10.134 9.595 7.924 1.00 94.06 214 TYR A C 1
ATOM 1666 O O . TYR A 1 214 ? 10.244 9.594 9.147 1.00 94.06 214 TYR A O 1
ATOM 1674 N N . ASP A 1 215 ? 11.097 10.035 7.117 1.00 93.06 215 ASP A N 1
ATOM 1675 C CA . ASP A 1 215 ? 12.305 10.691 7.601 1.00 93.06 215 ASP A CA 1
ATOM 1676 C C . ASP A 1 215 ? 11.982 12.037 8.265 1.00 93.06 215 ASP A C 1
ATOM 1678 O O . ASP A 1 215 ? 11.346 12.914 7.667 1.00 93.06 215 ASP A O 1
ATOM 1682 N N . LEU A 1 216 ? 12.453 12.207 9.499 1.00 92.75 216 LEU A N 1
ATOM 1683 C CA . LEU A 1 216 ? 12.302 13.428 10.287 1.00 92.75 216 LEU A CA 1
ATOM 1684 C C . LEU A 1 216 ? 12.936 14.654 9.611 1.00 92.75 216 LEU A C 1
ATOM 1686 O O . LEU A 1 216 ? 12.404 15.756 9.746 1.00 92.75 216 LEU A O 1
ATOM 1690 N N . ALA A 1 217 ? 13.987 14.481 8.799 1.00 88.81 217 ALA A N 1
ATOM 1691 C CA . ALA A 1 217 ? 14.608 15.576 8.042 1.00 88.81 217 ALA A CA 1
ATOM 1692 C C . ALA A 1 217 ? 13.629 16.288 7.091 1.00 88.81 217 ALA A C 1
ATOM 1694 O O . ALA A 1 217 ? 13.847 17.433 6.695 1.00 88.81 217 ALA A O 1
ATOM 1695 N N . ARG A 1 218 ? 12.515 15.636 6.732 1.00 87.56 218 ARG A N 1
ATOM 1696 C CA . ARG A 1 218 ? 11.470 16.210 5.869 1.00 87.56 218 ARG A CA 1
ATOM 1697 C C . ARG A 1 218 ? 10.583 17.222 6.588 1.00 87.56 218 ARG A C 1
ATOM 1699 O O . ARG A 1 218 ? 9.869 17.973 5.925 1.00 87.56 218 ARG A O 1
ATOM 1706 N N . ARG A 1 219 ? 10.584 17.225 7.923 1.00 86.81 219 ARG A N 1
ATOM 1707 C CA . ARG A 1 219 ? 9.765 18.104 8.765 1.00 86.81 219 ARG A CA 1
ATOM 1708 C C . ARG A 1 219 ? 10.653 18.781 9.815 1.00 86.81 219 ARG A C 1
ATOM 1710 O O . ARG A 1 219 ? 10.595 18.404 10.981 1.00 86.81 219 ARG A O 1
ATOM 1717 N N . PRO A 1 220 ? 11.472 19.774 9.425 1.00 77.19 220 PRO A N 1
ATOM 1718 C CA . PRO A 1 220 ? 12.333 20.467 10.375 1.00 77.19 220 PRO A CA 1
ATOM 1719 C C . PRO A 1 220 ? 11.510 21.191 11.451 1.00 77.19 220 PRO A C 1
ATOM 1721 O O . PRO A 1 220 ? 10.456 21.762 11.163 1.00 77.19 220 PRO A O 1
ATOM 1724 N N . GLY A 1 221 ? 12.027 21.213 12.681 1.00 84.06 221 GLY A N 1
ATOM 1725 C CA . GLY A 1 221 ? 11.403 21.878 13.828 1.00 84.06 221 GLY A CA 1
ATOM 1726 C C . GLY A 1 221 ? 10.551 20.946 14.695 1.00 84.06 221 GLY A C 1
ATOM 1727 O O . GLY A 1 221 ? 10.718 19.730 14.674 1.00 84.06 221 GLY A O 1
ATOM 1728 N N . SER A 1 222 ? 9.656 21.527 15.502 1.00 85.31 222 SER A N 1
ATOM 1729 C CA . SER A 1 222 ? 8.764 20.745 16.366 1.00 85.31 222 SER A CA 1
ATOM 1730 C C . SER A 1 222 ? 7.698 20.042 15.527 1.00 85.31 222 SER A C 1
ATOM 1732 O O . SER A 1 222 ? 6.876 20.683 14.867 1.00 85.31 222 SER A O 1
ATOM 1734 N N . ILE A 1 223 ? 7.721 18.712 15.547 1.00 91.62 223 ILE A N 1
ATOM 1735 C CA . ILE A 1 223 ? 6.768 17.871 14.836 1.00 91.62 223 ILE A CA 1
ATOM 1736 C C . ILE A 1 223 ? 5.591 17.580 15.764 1.00 91.62 223 ILE A C 1
ATOM 1738 O O . ILE A 1 223 ? 5.754 16.986 16.826 1.00 91.62 223 ILE A O 1
ATOM 1742 N N . LYS A 1 224 ? 4.391 17.977 15.340 1.00 89.94 224 LYS A N 1
ATOM 1743 C CA . LYS A 1 224 ? 3.137 17.671 16.032 1.00 89.94 224 LYS A CA 1
ATOM 1744 C C . LYS A 1 224 ? 2.156 16.974 15.095 1.00 89.94 224 LYS A C 1
ATOM 1746 O O . LYS A 1 224 ? 2.201 17.166 13.872 1.00 89.94 224 LYS A O 1
ATOM 1751 N N . TYR A 1 225 ? 1.306 16.143 15.686 1.00 90.56 225 TYR A N 1
ATOM 1752 C CA . TYR A 1 225 ? 0.243 15.420 15.009 1.00 90.56 225 TYR A CA 1
ATOM 1753 C C . TYR A 1 225 ? -0.767 16.408 14.447 1.00 90.56 225 TYR A C 1
ATOM 1755 O O . TYR A 1 225 ? -1.191 17.342 15.128 1.00 90.56 225 TYR A O 1
ATOM 1763 N N . SER A 1 226 ? -1.138 16.199 13.189 1.00 86.50 226 SER A N 1
ATOM 1764 C CA . SER A 1 226 ? -2.081 17.056 12.492 1.00 86.50 226 SER A CA 1
ATOM 1765 C C . SER A 1 226 ? -3.154 16.241 11.778 1.00 86.50 226 SER A C 1
ATOM 1767 O O . SER A 1 226 ? -2.893 15.223 11.134 1.00 86.50 226 SER A O 1
ATOM 1769 N N . VAL A 1 227 ? -4.385 16.730 11.879 1.00 83.44 227 VAL A N 1
ATOM 1770 C CA . VAL A 1 227 ? -5.562 16.232 11.168 1.00 83.44 227 VAL A CA 1
ATOM 1771 C C . VAL A 1 227 ? -6.187 17.421 10.455 1.00 83.44 227 VAL A C 1
ATOM 1773 O O . VAL A 1 227 ? -6.153 18.533 10.973 1.00 83.44 227 VAL A O 1
ATOM 1776 N N . GLY A 1 228 ? -6.757 17.215 9.267 1.00 78.94 228 GLY A N 1
ATOM 1777 C CA . GLY A 1 228 ? -7.534 18.255 8.595 1.00 78.94 228 GLY A CA 1
ATOM 1778 C C . GLY A 1 228 ? -7.344 18.326 7.088 1.00 78.94 228 GLY A C 1
ATOM 1779 O O . GLY A 1 228 ? -6.870 17.396 6.432 1.00 78.94 228 GLY A O 1
ATOM 1780 N N . THR A 1 229 ? -7.794 19.443 6.520 1.00 78.06 229 THR A N 1
ATOM 1781 C CA . THR A 1 229 ? -7.698 19.713 5.084 1.00 78.06 229 THR A CA 1
ATOM 1782 C C . THR A 1 229 ? -6.302 20.180 4.712 1.00 78.06 229 THR A C 1
ATOM 1784 O O . THR A 1 229 ? -5.702 20.980 5.424 1.00 78.06 229 THR A O 1
ATOM 1787 N N . VAL A 1 230 ? -5.831 19.767 3.540 1.00 76.00 230 VAL A N 1
ATOM 1788 C CA . VAL A 1 230 ? -4.573 20.274 2.992 1.00 76.00 230 VAL A CA 1
ATOM 1789 C C . VAL A 1 230 ? -4.824 21.602 2.280 1.00 76.00 230 VAL A C 1
ATOM 1791 O O . VAL A 1 230 ? -5.727 21.699 1.442 1.00 76.00 230 VAL A O 1
ATOM 1794 N N . SER A 1 231 ? -4.042 22.630 2.613 1.00 79.75 231 SER A N 1
ATOM 1795 C CA . SER A 1 231 ? -4.142 23.938 1.962 1.00 79.75 231 SER A CA 1
ATOM 1796 C C . SER A 1 231 ? -3.701 23.863 0.496 1.00 79.75 231 SER A C 1
ATOM 1798 O O . SER A 1 231 ? -2.935 22.985 0.104 1.00 79.75 231 SER A O 1
ATOM 1800 N N . THR A 1 232 ? -4.140 24.813 -0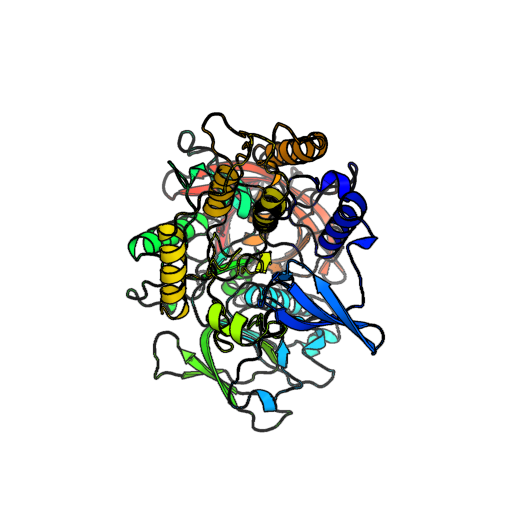.335 1.00 80.88 232 THR A N 1
ATOM 1801 C CA . THR A 1 232 ? -3.705 24.904 -1.742 1.00 80.88 232 THR A CA 1
ATOM 1802 C C . THR A 1 232 ? -2.179 24.961 -1.868 1.00 80.88 232 THR A C 1
ATOM 1804 O O . THR A 1 232 ? -1.602 24.292 -2.718 1.00 80.88 232 THR A O 1
ATOM 1807 N N . GLN A 1 233 ? -1.512 25.723 -0.997 1.00 82.62 233 GLN A N 1
ATOM 1808 C CA . GLN A 1 233 ? -0.056 25.855 -1.010 1.00 82.62 233 GLN A CA 1
ATOM 1809 C C . GLN A 1 233 ? 0.633 24.535 -0.646 1.00 82.62 233 GLN A C 1
ATOM 1811 O O . GLN A 1 233 ? 1.552 24.110 -1.341 1.00 82.62 233 GLN A O 1
ATOM 1816 N N . GLN A 1 234 ? 0.154 23.850 0.397 1.00 81.62 234 GLN A N 1
ATOM 1817 C CA . GLN A 1 234 ? 0.658 22.526 0.767 1.00 81.62 234 GLN A CA 1
ATOM 1818 C C . GLN A 1 234 ? 0.426 21.510 -0.359 1.00 81.62 234 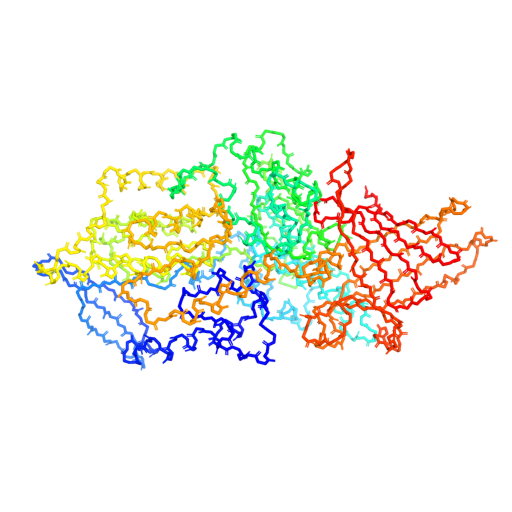GLN A C 1
ATOM 1820 O O . GLN A 1 234 ? 1.304 20.702 -0.646 1.00 81.62 234 GLN A O 1
ATOM 1825 N N . ALA A 1 235 ? -0.722 21.580 -1.040 1.00 82.88 235 ALA A N 1
ATOM 1826 C CA . ALA A 1 235 ? -1.035 20.716 -2.169 1.00 82.88 235 ALA A CA 1
ATOM 1827 C C . ALA A 1 235 ? -0.066 20.909 -3.346 1.00 82.88 235 ALA A C 1
ATOM 1829 O O . ALA A 1 235 ? 0.337 19.930 -3.975 1.00 82.88 235 ALA A O 1
ATOM 1830 N N . VAL A 1 236 ? 0.329 22.155 -3.634 1.00 84.88 236 VAL A N 1
ATOM 1831 C CA . VAL A 1 236 ? 1.351 22.466 -4.646 1.00 84.88 236 VAL A CA 1
ATOM 1832 C C . VAL A 1 236 ? 2.698 21.877 -4.236 1.00 84.88 236 VAL A C 1
ATOM 1834 O O . VAL A 1 236 ? 3.265 21.111 -5.005 1.00 84.88 236 VAL A O 1
ATOM 1837 N N . VAL A 1 237 ? 3.161 22.142 -3.008 1.00 86.50 237 VAL A N 1
ATOM 1838 C CA . VAL A 1 237 ? 4.453 21.638 -2.504 1.00 86.50 237 VAL A CA 1
ATOM 1839 C C . VAL A 1 237 ? 4.529 20.110 -2.562 1.00 86.50 237 VAL A C 1
ATOM 1841 O O . VAL A 1 237 ? 5.509 19.557 -3.054 1.00 86.50 237 VAL A O 1
ATOM 1844 N N . VAL A 1 238 ? 3.482 19.417 -2.108 1.00 86.00 238 VAL A N 1
ATOM 1845 C CA . VAL A 1 238 ? 3.421 17.947 -2.128 1.00 86.00 238 VAL A CA 1
ATOM 1846 C C . VAL A 1 238 ? 3.415 17.404 -3.560 1.00 86.00 238 VAL A C 1
ATOM 1848 O O . VAL A 1 238 ? 4.091 16.416 -3.837 1.00 86.00 238 VAL A O 1
ATOM 1851 N N . ASN A 1 239 ? 2.688 18.038 -4.483 1.00 86.69 239 ASN A N 1
ATOM 1852 C CA . ASN A 1 239 ? 2.672 17.609 -5.882 1.00 86.69 239 ASN A CA 1
ATOM 1853 C C . ASN A 1 239 ? 4.013 17.831 -6.579 1.00 86.69 239 ASN A C 1
ATOM 1855 O O . ASN A 1 239 ? 4.469 16.922 -7.263 1.00 86.69 239 ASN A O 1
ATOM 1859 N N . THR A 1 240 ? 4.647 18.990 -6.387 1.00 87.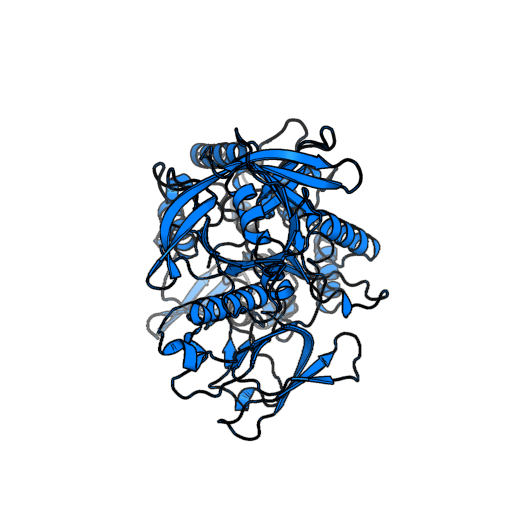69 240 THR A N 1
ATOM 1860 C CA . THR A 1 240 ? 5.990 19.259 -6.917 1.00 87.69 240 THR A CA 1
ATOM 1861 C C . THR A 1 240 ? 6.983 18.232 -6.386 1.00 87.69 240 THR A C 1
ATOM 1863 O O . THR A 1 240 ? 7.715 17.632 -7.162 1.00 87.69 240 THR A O 1
ATOM 1866 N N . TYR A 1 241 ? 6.924 17.931 -5.085 1.00 88.62 241 TYR A N 1
ATOM 1867 C CA . TYR A 1 241 ? 7.759 16.894 -4.488 1.00 88.62 241 TYR A CA 1
ATOM 1868 C C . TYR A 1 241 ? 7.562 15.518 -5.147 1.00 88.62 241 TYR A C 1
ATOM 1870 O O . TYR A 1 241 ? 8.542 14.843 -5.460 1.00 88.62 241 TYR A O 1
ATOM 1878 N N . PHE A 1 242 ? 6.317 15.084 -5.375 1.00 90.44 242 PHE A N 1
ATOM 1879 C CA . PHE A 1 242 ? 6.065 13.809 -6.054 1.00 90.44 242 PHE A CA 1
ATOM 1880 C C . PHE A 1 242 ? 6.473 13.827 -7.530 1.00 90.44 242 PHE A C 1
ATOM 1882 O O . PHE A 1 242 ? 6.973 12.817 -8.021 1.00 90.44 242 PHE A O 1
ATOM 1889 N N . GLU A 1 243 ? 6.308 14.948 -8.231 1.00 88.88 243 GLU A N 1
ATOM 1890 C CA . GLU A 1 243 ? 6.762 15.090 -9.616 1.00 88.88 243 GLU A CA 1
ATOM 1891 C C . GLU A 1 243 ? 8.290 14.983 -9.718 1.00 88.88 243 GLU A C 1
ATOM 1893 O O . GLU A 1 243 ? 8.782 14.254 -10.580 1.00 88.88 243 GLU A O 1
ATOM 1898 N N . ASP A 1 244 ? 9.029 15.596 -8.793 1.00 86.69 244 ASP A N 1
ATOM 1899 C CA . ASP A 1 244 ? 10.490 15.493 -8.715 1.00 86.69 244 ASP A CA 1
ATOM 1900 C C . ASP A 1 244 ? 10.946 14.073 -8.343 1.00 86.69 244 ASP A C 1
ATOM 1902 O O . ASP A 1 244 ? 11.864 13.515 -8.950 1.00 86.69 244 ASP A O 1
ATOM 1906 N N . LEU A 1 245 ? 10.285 13.457 -7.357 1.00 88.88 245 LEU A N 1
ATOM 1907 C CA . LEU A 1 245 ? 10.636 12.128 -6.855 1.00 88.88 245 LEU A CA 1
ATOM 1908 C C . LEU A 1 245 ? 10.361 11.023 -7.881 1.00 88.88 245 LEU A C 1
ATOM 1910 O O . LEU A 1 245 ? 11.149 10.087 -8.024 1.00 88.88 245 LEU A O 1
ATOM 1914 N N . LEU A 1 246 ? 9.215 11.089 -8.557 1.00 89.81 246 LEU A N 1
ATOM 1915 C CA . LEU A 1 246 ? 8.700 10.003 -9.392 1.00 89.81 246 LEU A CA 1
ATOM 1916 C C . LEU A 1 246 ? 8.947 10.253 -10.885 1.00 89.81 246 LEU A C 1
ATOM 1918 O O . LEU A 1 246 ? 9.121 9.309 -11.663 1.00 89.81 246 LEU A O 1
ATOM 1922 N N . GLY A 1 247 ? 9.010 11.519 -11.279 1.00 84.06 247 GLY A N 1
ATOM 1923 C CA . GLY A 1 247 ? 8.980 11.961 -12.662 1.00 84.06 247 GLY A CA 1
ATOM 1924 C C . GLY A 1 247 ? 7.555 12.291 -13.140 1.00 84.06 247 GLY A C 1
ATOM 1925 O O . GLY A 1 247 ? 6.562 11.801 -12.590 1.00 84.06 247 GLY A O 1
ATOM 1926 N N . PRO A 1 248 ? 7.434 13.086 -14.218 1.00 73.44 248 PRO A N 1
ATOM 1927 C CA . PRO A 1 248 ? 6.163 13.662 -14.672 1.00 73.44 248 PRO A CA 1
ATOM 1928 C C . PRO A 1 248 ? 5.143 12.637 -15.192 1.00 73.44 248 PRO A C 1
ATOM 1930 O O . PRO A 1 248 ? 3.947 12.930 -15.199 1.00 73.44 248 PRO A O 1
ATOM 1933 N N . ASP A 1 249 ? 5.600 11.445 -15.590 1.00 75.75 249 ASP A N 1
ATOM 1934 C CA . ASP A 1 249 ? 4.790 10.391 -16.222 1.00 75.75 249 ASP A CA 1
ATOM 1935 C C . ASP A 1 249 ? 4.195 9.387 -15.216 1.00 75.75 249 ASP A C 1
ATOM 1937 O O . ASP A 1 249 ? 3.702 8.329 -15.612 1.00 75.75 249 ASP A O 1
ATOM 1941 N N . GLN A 1 250 ? 4.322 9.652 -13.912 1.00 83.19 250 GLN A N 1
ATOM 1942 C CA . GLN A 1 250 ? 3.832 8.776 -12.836 1.00 83.19 250 GLN A CA 1
ATOM 1943 C C . GLN A 1 250 ? 2.491 9.247 -12.245 1.00 83.19 250 GLN A C 1
ATOM 1945 O O . GLN A 1 250 ? 1.869 8.516 -11.471 1.00 83.19 250 GLN A O 1
ATOM 1950 N N . LEU A 1 251 ? 2.026 10.445 -12.622 1.00 88.81 251 LEU A N 1
ATOM 1951 C CA . LEU A 1 251 ? 0.701 10.944 -12.260 1.00 88.81 251 LEU A CA 1
ATOM 1952 C C . LEU A 1 251 ? -0.353 10.376 -13.211 1.00 88.81 251 LEU A C 1
ATOM 1954 O O . LEU A 1 251 ? -0.464 10.777 -14.371 1.00 88.81 251 LEU A O 1
ATOM 1958 N N . ILE A 1 252 ? -1.172 9.468 -12.697 1.00 90.12 252 ILE A N 1
ATOM 1959 C CA . ILE A 1 252 ? -2.241 8.832 -13.458 1.00 90.12 252 ILE A CA 1
ATOM 1960 C C . ILE A 1 252 ? -3.427 9.790 -13.561 1.00 90.12 252 ILE A C 1
ATOM 1962 O O . ILE A 1 252 ? -3.905 10.319 -12.556 1.00 90.12 252 ILE A O 1
ATOM 1966 N N . GLY A 1 253 ? -3.903 10.009 -14.790 1.00 83.94 253 GLY A N 1
ATOM 1967 C CA . GLY A 1 253 ? -4.988 10.949 -15.076 1.00 83.94 253 GLY A CA 1
ATOM 1968 C C . GLY A 1 253 ? -4.547 12.408 -15.256 1.00 83.94 253 GLY A C 1
ATOM 1969 O O . GLY A 1 253 ? -5.407 13.284 -15.291 1.00 83.94 253 GLY A O 1
ATOM 1970 N N . LYS A 1 254 ? -3.236 12.686 -15.392 1.00 81.31 254 LYS A N 1
ATOM 1971 C CA . LYS A 1 254 ? -2.689 14.045 -15.603 1.00 81.31 254 LYS A CA 1
ATOM 1972 C C . LYS A 1 254 ? -3.332 14.769 -16.791 1.00 81.31 254 LYS A C 1
ATOM 1974 O O . LYS A 1 254 ? -3.741 15.911 -16.641 1.00 81.31 254 LYS A O 1
ATOM 1979 N N . GLU A 1 255 ? -3.468 14.099 -17.935 1.00 72.75 255 GLU A N 1
ATOM 1980 C CA . GLU A 1 255 ? -4.023 14.675 -19.177 1.00 72.75 255 GLU A CA 1
ATOM 1981 C C . GLU A 1 255 ? -5.498 15.067 -19.060 1.00 72.75 255 GLU A C 1
ATOM 1983 O O . GLU A 1 255 ? -5.972 15.965 -19.748 1.00 72.75 255 GLU A O 1
ATOM 1988 N N . GLN A 1 256 ? -6.230 14.389 -18.179 1.00 69.19 256 GLN A N 1
ATOM 1989 C CA . GLN A 1 256 ? -7.646 14.646 -17.955 1.00 69.19 256 GLN A CA 1
ATOM 1990 C C . GLN A 1 256 ? -7.859 15.715 -16.874 1.00 69.19 256 GLN A C 1
ATOM 1992 O O . GLN A 1 256 ? -9.003 16.096 -16.657 1.00 69.19 256 GLN A O 1
ATOM 1997 N N . ARG A 1 257 ? -6.800 16.211 -16.206 1.00 69.12 257 ARG A N 1
ATOM 1998 C CA . ARG A 1 257 ? -6.848 17.210 -15.122 1.00 69.12 257 ARG A CA 1
ATOM 1999 C C . ARG A 1 257 ? -6.910 18.639 -15.680 1.00 69.12 257 ARG A C 1
ATOM 2001 O O . ARG A 1 257 ? -6.147 18.992 -16.571 1.00 69.12 257 ARG A O 1
ATOM 2008 N N . GLN A 1 258 ? -7.778 19.483 -15.118 1.00 60.66 258 GLN A N 1
ATOM 2009 C CA . GLN A 1 258 ? -7.811 20.921 -15.425 1.00 60.66 258 GLN A CA 1
ATOM 2010 C C . GLN A 1 258 ? -6.828 21.695 -14.531 1.00 60.66 258 GLN A C 1
ATOM 2012 O O . GLN A 1 258 ? -6.641 21.335 -13.370 1.00 60.66 258 GLN A O 1
ATOM 2017 N N . GLU A 1 259 ? -6.250 22.795 -15.024 1.00 55.38 259 GLU A N 1
ATOM 2018 C CA . GLU A 1 259 ? -5.313 23.650 -14.260 1.00 55.38 259 GLU A CA 1
ATOM 2019 C C . GLU A 1 259 ? -5.907 24.192 -12.944 1.00 55.38 259 GLU A C 1
ATOM 2021 O O . GLU A 1 259 ? -5.183 24.449 -11.986 1.00 55.38 259 GLU A O 1
ATOM 2026 N N . GLN A 1 260 ? -7.236 24.316 -12.869 1.00 53.44 260 GLN A N 1
ATOM 2027 C CA . GLN A 1 260 ? -7.970 24.788 -11.689 1.00 53.44 260 GLN A CA 1
ATOM 2028 C C . GLN A 1 260 ? -8.256 23.679 -10.655 1.00 53.44 260 GLN A C 1
ATOM 2030 O O . GLN A 1 260 ? -8.788 23.962 -9.577 1.00 53.44 260 GLN A O 1
ATOM 2035 N N . ASP A 1 261 ? -7.913 22.419 -10.950 1.00 60.47 261 ASP A N 1
ATOM 2036 C CA . ASP A 1 261 ? -8.125 21.289 -10.045 1.00 60.47 261 ASP A CA 1
ATOM 2037 C C . ASP A 1 261 ? -7.051 21.266 -8.946 1.00 60.47 261 ASP A C 1
ATOM 2039 O O . ASP A 1 261 ? -6.006 20.619 -9.043 1.00 60.47 261 ASP A O 1
ATOM 2043 N N . ILE A 1 262 ? -7.308 22.031 -7.887 1.00 58.94 262 ILE A N 1
ATOM 2044 C CA . ILE A 1 262 ? -6.404 22.249 -6.749 1.00 58.94 262 ILE A CA 1
ATOM 2045 C C . ILE A 1 262 ? -6.380 21.043 -5.778 1.00 58.94 262 ILE A C 1
ATOM 2047 O O . ILE A 1 262 ? -5.606 21.026 -4.820 1.00 58.94 262 ILE A O 1
ATOM 2051 N N . ALA A 1 263 ? -7.216 20.016 -5.980 1.00 67.25 263 ALA A N 1
ATOM 2052 C CA . ALA A 1 263 ? -7.236 18.858 -5.092 1.00 67.25 263 ALA A CA 1
ATOM 2053 C C . ALA A 1 263 ? -5.943 18.034 -5.207 1.00 67.25 263 ALA A C 1
ATOM 2055 O O . ALA A 1 263 ? -5.422 17.803 -6.299 1.00 67.25 263 ALA A O 1
ATOM 2056 N N . LEU A 1 264 ? -5.437 17.558 -4.066 1.00 77.44 264 LEU A N 1
ATOM 2057 C CA . LEU A 1 264 ? -4.321 16.620 -4.054 1.00 77.44 264 LEU A CA 1
ATOM 2058 C C . LEU A 1 264 ? -4.729 15.303 -4.729 1.00 77.44 264 LEU A C 1
ATOM 2060 O O . LEU A 1 264 ? -5.720 14.693 -4.300 1.00 77.44 264 LEU A O 1
ATOM 2064 N N . PRO A 1 265 ? -3.965 14.837 -5.735 1.00 86.06 265 PRO A N 1
ATOM 2065 C CA . PRO A 1 265 ? -4.053 13.467 -6.203 1.00 86.06 265 PRO A CA 1
ATOM 2066 C C . PRO A 1 265 ? -3.896 12.497 -5.034 1.00 86.06 265 PRO A C 1
ATOM 2068 O O . PRO A 1 265 ? -3.185 12.764 -4.062 1.00 86.06 265 PRO A O 1
ATOM 2071 N N . TRP A 1 266 ? -4.565 11.356 -5.128 1.00 90.88 266 TRP A N 1
ATOM 2072 C CA . TRP A 1 266 ? -4.343 10.274 -4.178 1.00 90.88 266 TRP A CA 1
ATOM 2073 C C . TRP A 1 266 ? -2.950 9.674 -4.349 1.00 90.88 266 TRP A C 1
ATOM 2075 O O . TRP A 1 266 ? -2.274 9.897 -5.348 1.00 90.88 266 TRP A O 1
ATOM 2085 N N . VAL A 1 267 ? -2.520 8.894 -3.370 1.00 92.31 267 VAL A N 1
ATOM 2086 C CA . VAL A 1 267 ? -1.307 8.092 -3.442 1.00 92.31 267 VAL A CA 1
ATOM 2087 C C . VAL A 1 267 ? -1.667 6.615 -3.393 1.00 92.31 267 VAL A C 1
ATOM 2089 O O . VAL A 1 267 ? -2.573 6.176 -2.680 1.00 92.31 267 VAL A O 1
ATOM 2092 N N . THR A 1 268 ? -0.948 5.832 -4.180 1.00 94.38 268 THR A N 1
ATOM 2093 C CA . THR A 1 268 ? -1.015 4.374 -4.197 1.00 94.38 268 THR A CA 1
ATOM 2094 C C . THR A 1 268 ? 0.402 3.825 -4.204 1.00 94.38 268 THR A C 1
ATOM 2096 O O . THR A 1 268 ? 1.330 4.529 -4.602 1.00 94.38 268 THR A O 1
ATOM 2099 N N . VAL A 1 269 ? 0.583 2.587 -3.750 1.00 94.69 269 VAL A N 1
ATOM 2100 C CA . VAL A 1 269 ? 1.881 1.911 -3.781 1.00 94.69 269 VAL A CA 1
ATOM 2101 C C . VAL A 1 269 ? 1.804 0.759 -4.767 1.00 94.69 269 VAL A C 1
ATOM 2103 O O . VAL A 1 269 ? 1.033 -0.178 -4.573 1.00 94.69 269 VAL A O 1
ATOM 2106 N N . SER A 1 270 ? 2.589 0.831 -5.836 1.00 94.19 270 SER A N 1
ATOM 2107 C CA . SER A 1 270 ? 2.727 -0.250 -6.804 1.00 94.19 270 SER A CA 1
ATOM 2108 C C . SER A 1 270 ? 4.041 -0.133 -7.545 1.00 94.19 270 SER A C 1
ATOM 2110 O O . SER A 1 270 ? 4.434 0.939 -8.001 1.00 94.19 270 SER A O 1
ATOM 2112 N N . ASN A 1 271 ? 4.706 -1.273 -7.707 1.00 92.81 271 ASN A N 1
ATOM 2113 C CA . ASN A 1 271 ? 5.887 -1.340 -8.545 1.00 92.81 271 ASN A CA 1
ATOM 2114 C C . ASN A 1 271 ? 5.524 -1.381 -10.031 1.00 92.81 271 ASN A C 1
ATOM 2116 O O . ASN A 1 271 ? 6.288 -0.880 -10.832 1.00 92.81 271 ASN A O 1
ATOM 2120 N N . ASP A 1 272 ? 4.394 -1.949 -10.437 1.00 92.38 272 ASP A N 1
ATOM 2121 C CA . ASP A 1 272 ? 4.209 -2.330 -11.846 1.00 92.38 272 ASP A CA 1
ATOM 2122 C C . ASP A 1 272 ? 3.139 -1.508 -12.574 1.00 92.38 272 ASP A C 1
ATOM 2124 O O . ASP A 1 272 ? 3.175 -1.392 -13.801 1.00 92.38 272 ASP A O 1
ATOM 2128 N N . TYR A 1 273 ? 2.212 -0.895 -11.833 1.00 95.56 273 TYR A N 1
ATOM 2129 C CA . TYR A 1 273 ? 1.013 -0.265 -12.392 1.00 95.56 273 TYR A CA 1
ATOM 2130 C C . TYR A 1 273 ? 1.315 0.803 -13.451 1.00 95.56 273 TYR A C 1
ATOM 2132 O O . TYR A 1 273 ? 0.763 0.775 -14.556 1.00 95.56 273 TYR A O 1
ATOM 2140 N N . SER A 1 274 ? 2.205 1.743 -13.130 1.00 93.81 274 SER A N 1
ATOM 2141 C CA . SER A 1 274 ? 2.546 2.840 -14.038 1.00 93.81 274 SER A CA 1
ATOM 2142 C C . SER A 1 274 ? 3.200 2.337 -15.317 1.00 93.81 274 SER A C 1
ATOM 2144 O O . SER A 1 274 ? 2.947 2.877 -16.390 1.00 93.81 274 SER A O 1
ATOM 2146 N N . GLU A 1 275 ? 4.004 1.276 -15.227 1.00 93.69 275 GLU A N 1
ATOM 2147 C CA . GLU A 1 275 ? 4.657 0.691 -16.393 1.00 93.69 275 GLU A CA 1
ATOM 2148 C C . GLU A 1 275 ? 3.650 -0.030 -17.296 1.00 93.69 275 GLU A C 1
ATOM 2150 O O . GLU A 1 275 ? 3.694 0.151 -18.511 1.00 93.69 275 GLU A O 1
ATOM 2155 N N . PHE A 1 276 ? 2.679 -0.756 -16.727 1.00 95.69 276 PHE A N 1
ATOM 2156 C CA . PHE A 1 276 ? 1.573 -1.339 -17.498 1.00 95.69 276 PHE A CA 1
ATOM 2157 C C . PHE A 1 276 ? 0.695 -0.276 -18.167 1.00 95.69 276 PHE A C 1
ATOM 2159 O O . PHE A 1 276 ? 0.310 -0.434 -19.327 1.00 95.69 276 PHE A O 1
ATOM 2166 N N . THR A 1 277 ? 0.402 0.820 -17.464 1.00 94.12 277 THR A N 1
ATOM 2167 C CA . THR A 1 277 ? -0.370 1.942 -18.021 1.00 94.12 277 THR A CA 1
ATOM 2168 C C . THR A 1 277 ? 0.395 2.593 -19.175 1.00 94.12 277 THR A C 1
ATOM 2170 O O . THR A 1 277 ? -0.137 2.795 -20.270 1.00 94.12 277 THR A O 1
ATOM 2173 N N . ARG A 1 278 ? 1.695 2.844 -18.982 1.00 89.69 278 ARG A N 1
ATOM 2174 C CA . ARG A 1 278 ? 2.569 3.419 -20.009 1.00 89.69 278 ARG A CA 1
ATOM 2175 C C . ARG A 1 278 ? 2.681 2.509 -21.232 1.00 89.69 278 ARG A C 1
ATOM 2177 O O . ARG A 1 278 ? 2.526 2.991 -22.355 1.00 89.69 278 ARG A O 1
ATOM 2184 N N . ALA A 1 279 ? 2.842 1.201 -21.026 1.00 91.00 279 ALA A N 1
ATOM 2185 C CA . ALA A 1 279 ? 2.841 0.189 -22.084 1.00 91.00 279 ALA A CA 1
ATOM 2186 C C . ALA A 1 279 ? 1.485 0.057 -22.808 1.00 91.00 279 ALA A C 1
ATOM 2188 O O . ALA A 1 279 ? 1.440 -0.472 -23.914 1.00 91.00 279 ALA A O 1
ATOM 2189 N N . GLY A 1 280 ? 0.396 0.586 -22.236 1.00 91.69 280 GLY A N 1
ATOM 2190 C CA . GLY A 1 280 ? -0.953 0.516 -22.805 1.00 91.69 280 GLY A CA 1
ATOM 2191 C C . GLY A 1 280 ? -1.700 -0.780 -22.492 1.00 91.69 280 GLY A C 1
ATOM 2192 O O . GLY A 1 280 ? -2.752 -1.013 -23.069 1.00 91.69 280 GLY A O 1
ATOM 2193 N N . THR A 1 281 ? -1.181 -1.613 -21.587 1.00 93.56 281 THR A N 1
ATOM 2194 C CA . THR A 1 281 ? -1.857 -2.839 -21.135 1.00 93.56 281 THR A CA 1
ATOM 2195 C C . THR A 1 281 ? -3.029 -2.530 -20.203 1.00 93.56 281 THR A C 1
ATOM 2197 O O . THR A 1 281 ? -3.990 -3.292 -20.155 1.00 93.56 281 THR A O 1
ATOM 2200 N N . ILE A 1 282 ? -2.941 -1.423 -19.456 1.00 96.50 282 ILE A N 1
ATOM 2201 C CA . ILE A 1 282 ? -4.028 -0.892 -18.626 1.00 96.50 282 ILE A CA 1
ATOM 2202 C C . ILE A 1 282 ? -4.487 0.432 -19.232 1.00 96.50 282 ILE A C 1
ATOM 2204 O O . ILE A 1 282 ? -3.709 1.386 -19.310 1.00 96.50 282 ILE A O 1
ATOM 2208 N N . SER A 1 283 ? -5.759 0.500 -19.607 1.00 95.56 283 SER A N 1
ATOM 2209 C CA . SER A 1 283 ? -6.436 1.733 -20.004 1.00 95.56 283 SER A CA 1
ATOM 2210 C C . SER A 1 283 ? -7.112 2.361 -18.790 1.00 95.56 283 SER A C 1
ATOM 2212 O O . SER A 1 283 ? -7.787 1.674 -18.027 1.00 95.56 283 SER A O 1
ATOM 2214 N N . VAL A 1 284 ? -6.938 3.668 -18.581 1.00 94.31 284 VAL A N 1
ATOM 2215 C CA . VAL A 1 284 ? -7.472 4.367 -17.401 1.00 94.31 284 VAL A CA 1
ATOM 2216 C C . VAL A 1 284 ? -8.537 5.373 -17.815 1.00 94.31 284 VAL A C 1
ATOM 2218 O O . VAL A 1 284 ? -8.315 6.175 -18.717 1.00 94.31 284 VAL A O 1
ATOM 2221 N N . THR A 1 285 ? -9.671 5.365 -17.116 1.00 93.31 285 THR A N 1
ATOM 2222 C CA . THR A 1 285 ? -10.731 6.373 -17.265 1.00 93.31 285 THR A CA 1
ATOM 2223 C C . THR A 1 285 ? -10.952 7.086 -15.936 1.00 93.31 285 THR A C 1
ATOM 2225 O O . THR A 1 285 ? -11.278 6.434 -14.939 1.00 93.31 285 THR A O 1
ATOM 2228 N N . LEU A 1 286 ? -10.798 8.418 -15.899 1.00 91.38 286 LEU A N 1
ATOM 2229 C CA . LEU A 1 286 ? -11.179 9.192 -14.719 1.00 91.38 286 LEU A CA 1
ATOM 2230 C C . LEU A 1 286 ? -12.683 9.471 -14.696 1.00 91.38 286 LEU A C 1
ATOM 2232 O O . LEU A 1 286 ? -13.225 10.173 -15.550 1.00 91.38 286 LEU A O 1
ATOM 2236 N N . GLY A 1 287 ? -13.356 8.948 -13.679 1.00 90.81 287 GLY A N 1
ATOM 2237 C CA . GLY A 1 287 ? -14.775 9.171 -13.467 1.00 90.81 287 GLY A CA 1
ATOM 2238 C C . GLY A 1 287 ? -15.385 8.240 -12.431 1.00 90.81 287 GLY A C 1
ATOM 2239 O O . GLY A 1 287 ? -14.707 7.448 -11.769 1.00 90.81 287 GLY A O 1
ATOM 2240 N N . ARG A 1 288 ? -16.701 8.354 -12.274 1.00 92.81 288 ARG A N 1
ATOM 2241 C CA . ARG A 1 288 ? -17.511 7.474 -11.428 1.00 92.81 288 ARG A CA 1
ATOM 2242 C C . ARG A 1 288 ? -18.464 6.685 -12.306 1.00 92.81 288 ARG A C 1
ATOM 2244 O O . ARG A 1 288 ? -19.158 7.269 -13.131 1.00 92.81 288 ARG A O 1
ATOM 2251 N N . VAL A 1 289 ? -18.516 5.372 -12.113 1.00 95.25 289 VAL A N 1
ATOM 2252 C CA . VAL A 1 289 ? -19.555 4.547 -12.736 1.00 95.25 289 VAL A CA 1
ATOM 2253 C C . VAL A 1 289 ? -20.894 4.920 -12.102 1.00 95.25 289 VAL A C 1
ATOM 2255 O O . VAL A 1 289 ? -21.038 4.827 -10.885 1.00 95.25 289 VAL A O 1
ATOM 2258 N N . THR A 1 290 ? -21.844 5.379 -12.913 1.00 94.88 290 THR A N 1
ATOM 2259 C CA . THR A 1 290 ? -23.172 5.831 -12.461 1.00 94.88 290 THR A CA 1
ATOM 2260 C C . THR A 1 290 ? -24.286 4.864 -12.825 1.00 94.88 290 THR A C 1
ATOM 2262 O O . THR A 1 290 ? -25.367 4.954 -12.258 1.00 94.88 290 THR A O 1
ATOM 2265 N N . ALA A 1 291 ? -24.052 3.972 -13.785 1.00 94.75 291 ALA A N 1
ATOM 2266 C CA . ALA A 1 291 ? -24.999 2.940 -14.176 1.00 94.75 291 ALA A CA 1
ATOM 2267 C C . ALA A 1 291 ? -24.292 1.816 -14.933 1.00 94.75 291 ALA A C 1
ATOM 2269 O O . ALA A 1 291 ? -23.292 2.035 -15.625 1.00 94.75 291 ALA A O 1
ATOM 2270 N N . VAL A 1 292 ? -24.870 0.628 -14.824 1.00 93.94 292 VAL A N 1
ATOM 2271 C CA . VAL A 1 292 ? -24.525 -0.570 -15.577 1.00 93.94 292 VAL A CA 1
ATOM 2272 C C . VAL A 1 292 ? -25.734 -0.949 -16.420 1.00 93.94 292 VAL A C 1
ATOM 2274 O O . VAL A 1 292 ? -26.854 -1.027 -15.925 1.00 93.94 292 VAL A O 1
ATOM 2277 N N . GLN A 1 293 ? -25.520 -1.158 -17.711 1.00 91.81 293 GLN A N 1
ATOM 2278 C CA . GLN A 1 293 ? -26.558 -1.553 -18.652 1.00 91.81 293 GLN A CA 1
ATOM 2279 C C . GLN A 1 293 ? -26.203 -2.923 -19.218 1.00 91.81 293 GLN A C 1
ATOM 2281 O O . GLN A 1 293 ? -25.096 -3.127 -19.709 1.00 91.81 293 GLN A O 1
ATOM 2286 N N . SER A 1 294 ? -27.146 -3.857 -19.163 1.00 84.00 294 SER A N 1
ATOM 2287 C CA . SER A 1 294 ? -27.019 -5.161 -19.805 1.00 84.00 294 SER A CA 1
ATOM 2288 C C . SER A 1 294 ? -28.336 -5.530 -20.476 1.00 84.00 294 SER A C 1
ATOM 2290 O O . SER A 1 294 ? -29.409 -5.296 -19.921 1.00 84.00 294 SER A O 1
ATOM 2292 N N . THR A 1 295 ? -28.254 -6.073 -21.686 1.00 73.62 295 THR A N 1
ATOM 2293 C CA . THR A 1 295 ? -29.395 -6.561 -22.475 1.00 73.62 295 THR A CA 1
ATOM 2294 C C . THR A 1 295 ? -29.769 -7.998 -22.111 1.00 73.62 295 THR A C 1
ATOM 2296 O O . THR A 1 295 ? -30.930 -8.376 -22.238 1.00 73.62 295 THR A O 1
ATOM 2299 N N . SER A 1 296 ? -28.800 -8.801 -21.657 1.00 71.62 296 SER A N 1
ATOM 2300 C CA . SER A 1 296 ? -28.988 -10.170 -21.161 1.00 71.62 296 SER A CA 1
ATOM 2301 C C . SER A 1 296 ? -27.784 -10.603 -20.306 1.00 71.62 296 SER A C 1
ATOM 2303 O O . SER A 1 296 ? -26.693 -10.068 -20.503 1.00 71.62 296 SER A O 1
ATOM 2305 N N . PRO A 1 297 ? -27.927 -11.584 -19.395 1.00 67.06 297 PRO A N 1
ATOM 2306 C CA . PRO A 1 297 ? -26.822 -12.037 -18.538 1.00 67.06 297 PRO A CA 1
ATOM 2307 C C . PRO A 1 297 ? -25.573 -12.507 -19.309 1.00 67.06 297 PRO A C 1
ATOM 2309 O O . PRO A 1 297 ? -24.445 -12.299 -18.856 1.00 67.06 297 PRO A O 1
ATOM 2312 N N . GLU A 1 298 ? -25.781 -13.092 -20.493 1.00 68.56 298 GLU A N 1
ATOM 2313 C CA . GLU A 1 298 ? -24.741 -13.689 -21.343 1.00 68.56 298 GLU A CA 1
ATOM 2314 C C . GLU A 1 298 ? -24.014 -12.671 -22.242 1.00 68.56 298 GLU A C 1
ATOM 2316 O O . GLU A 1 298 ? -22.904 -12.938 -22.711 1.00 68.56 298 GLU A O 1
ATOM 2321 N N . GLN A 1 299 ? -24.602 -11.492 -22.487 1.00 73.69 299 GLN A N 1
ATOM 2322 C CA . GLN A 1 299 ? -23.990 -10.464 -23.334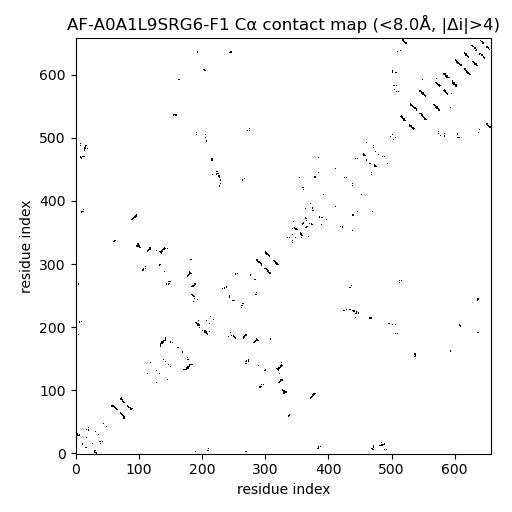 1.00 73.69 299 GLN A CA 1
ATOM 2323 C C . GLN A 1 299 ? -23.067 -9.530 -22.541 1.00 73.69 299 GLN A C 1
ATOM 2325 O O . GLN A 1 299 ? -23.294 -9.288 -21.352 1.00 73.69 299 GLN A O 1
ATOM 2330 N N . PRO A 1 300 ? -22.014 -8.979 -23.173 1.00 78.94 300 PRO A N 1
ATOM 2331 C CA . PRO A 1 300 ? -21.166 -7.987 -22.532 1.00 78.94 300 PRO A CA 1
ATOM 2332 C C . PRO A 1 300 ? -21.977 -6.790 -22.028 1.00 78.94 300 PRO A C 1
ATOM 2334 O O . PRO A 1 300 ? -22.899 -6.321 -22.695 1.00 78.94 300 PRO A O 1
ATOM 2337 N N . ALA A 1 301 ? -21.625 -6.291 -20.848 1.00 89.94 301 ALA A N 1
ATOM 2338 C CA . ALA A 1 301 ? -22.290 -5.143 -20.261 1.00 89.94 301 ALA A CA 1
ATOM 2339 C C . ALA A 1 301 ? -21.719 -3.828 -20.807 1.00 89.94 301 ALA A C 1
ATOM 2341 O O . ALA A 1 301 ? -20.620 -3.771 -21.361 1.00 89.94 301 ALA A O 1
ATOM 2342 N N . ARG A 1 302 ? -22.461 -2.750 -20.582 1.00 93.62 302 ARG A N 1
ATOM 2343 C CA . ARG A 1 302 ? -22.060 -1.371 -20.844 1.00 93.62 302 ARG A CA 1
ATOM 2344 C C . ARG A 1 302 ? -22.014 -0.598 -19.533 1.00 93.62 302 ARG A C 1
ATOM 2346 O O . ARG A 1 302 ? -22.953 -0.661 -18.742 1.00 93.62 302 ARG A O 1
ATOM 2353 N N . LEU A 1 303 ? -20.958 0.181 -19.318 1.00 95.25 303 LEU A N 1
ATOM 2354 C CA . LEU A 1 303 ? -20.838 1.081 -18.170 1.00 95.25 303 LEU A CA 1
ATOM 2355 C C . LEU A 1 303 ? -21.001 2.535 -18.596 1.00 95.25 303 LEU A C 1
ATOM 2357 O O . LEU A 1 303 ? -20.371 2.985 -19.553 1.00 95.25 303 LEU A O 1
ATOM 2361 N N . LEU A 1 304 ? -21.810 3.277 -17.842 1.00 95.31 304 LEU A N 1
ATOM 2362 C CA . LEU A 1 304 ? -21.892 4.730 -17.936 1.00 95.31 304 LEU A CA 1
ATOM 2363 C C . LEU A 1 304 ? -20.980 5.343 -16.878 1.00 95.31 304 LEU A C 1
ATOM 2365 O O . LEU A 1 304 ? -21.171 5.125 -15.680 1.00 95.31 304 LEU A O 1
ATOM 2369 N N . ILE A 1 305 ? -19.991 6.114 -17.321 1.00 94.50 305 ILE A N 1
ATOM 2370 C CA . ILE A 1 305 ? -18.970 6.716 -16.466 1.00 94.50 305 ILE A CA 1
ATOM 2371 C C . ILE A 1 305 ? -19.133 8.230 -16.520 1.00 94.50 305 ILE A C 1
ATOM 2373 O O . ILE A 1 305 ? -18.831 8.853 -17.534 1.00 94.50 305 ILE A O 1
ATOM 2377 N N . GLN A 1 306 ? -19.598 8.835 -15.431 1.00 91.81 306 GLN A N 1
ATOM 2378 C CA . GLN A 1 306 ? -19.619 10.287 -15.290 1.00 91.81 306 GLN A CA 1
ATOM 2379 C C . GLN A 1 306 ? -18.190 10.789 -15.083 1.00 91.81 306 GLN A C 1
ATOM 2381 O O . GLN A 1 306 ? -17.520 10.398 -14.121 1.00 91.81 306 GLN A O 1
ATOM 2386 N N . GLN A 1 307 ? -17.716 11.643 -15.987 1.00 83.38 307 GLN A N 1
ATOM 2387 C CA . GLN A 1 307 ? -16.351 12.154 -15.935 1.00 83.38 307 GLN A CA 1
ATOM 2388 C C . GLN A 1 307 ? -16.163 13.102 -14.747 1.00 83.38 307 GLN A C 1
ATOM 2390 O O . GLN A 1 307 ? -17.012 13.951 -14.474 1.00 83.38 307 GLN A O 1
ATOM 2395 N N . THR A 1 308 ? -15.019 13.000 -14.062 1.00 71.06 308 THR A N 1
ATOM 2396 C CA . THR A 1 308 ? -14.727 13.809 -12.862 1.00 71.06 308 THR A CA 1
ATOM 2397 C C . THR A 1 308 ? -14.787 15.318 -13.133 1.00 71.06 308 THR A C 1
ATOM 2399 O O . THR A 1 308 ? -15.178 16.078 -12.252 1.00 71.06 308 THR A O 1
ATOM 2402 N N . ASN A 1 309 ? -14.470 15.745 -14.361 1.00 64.56 309 ASN A N 1
ATOM 2403 C CA . ASN A 1 309 ? -14.289 17.158 -14.709 1.00 64.56 309 ASN A CA 1
ATOM 2404 C C . ASN A 1 309 ? -15.419 17.747 -15.565 1.00 64.56 309 ASN A C 1
ATOM 2406 O O . ASN A 1 309 ? -15.371 18.926 -15.910 1.00 64.56 309 ASN A O 1
ATOM 2410 N N . GLN A 1 310 ? -16.429 16.945 -15.915 1.00 64.94 310 GLN A N 1
ATOM 2411 C CA . GLN A 1 310 ? -17.561 17.366 -16.740 1.00 64.94 310 GLN A CA 1
ATOM 2412 C C . GLN A 1 310 ? -18.821 16.632 -16.280 1.00 64.94 310 GLN A C 1
ATOM 2414 O O . GLN A 1 310 ? -19.174 15.579 -16.799 1.00 64.94 310 GLN A O 1
ATOM 2419 N N . SER A 1 311 ? -19.516 17.200 -15.291 1.00 61.09 311 SER A N 1
ATOM 2420 C CA . SER A 1 311 ? -20.662 16.564 -14.623 1.00 61.09 311 SER A CA 1
ATOM 2421 C C . SER A 1 311 ? -21.821 16.183 -15.555 1.00 61.09 311 SER A C 1
ATOM 2423 O O . SER A 1 311 ? -22.643 15.356 -15.168 1.00 61.09 311 SER A O 1
ATOM 2425 N N . GLN A 1 312 ? -21.881 16.742 -16.768 1.00 64.88 312 GLN A N 1
ATOM 2426 C CA . GLN A 1 312 ? -22.885 16.415 -17.786 1.00 64.88 312 GLN A CA 1
ATOM 2427 C C . GLN A 1 312 ? -22.379 15.492 -18.909 1.00 64.88 312 GLN A C 1
ATOM 2429 O O . GLN A 1 312 ? -23.187 15.067 -19.733 1.00 64.88 312 GLN A O 1
ATOM 2434 N N . GLN A 1 313 ? -21.082 15.161 -18.966 1.00 75.38 313 GLN A N 1
ATOM 2435 C CA . GLN A 1 313 ? -20.553 14.214 -19.950 1.00 75.38 313 GLN A CA 1
ATOM 2436 C C . GLN A 1 313 ? -20.361 12.827 -19.341 1.00 75.38 313 GLN A C 1
ATOM 2438 O O . GLN A 1 313 ? -19.736 12.645 -18.291 1.00 75.38 313 GLN A O 1
ATOM 2443 N N . HIS A 1 314 ? -20.887 11.834 -20.053 1.00 83.31 314 HIS A N 1
ATOM 2444 C CA . HIS A 1 314 ? -20.685 10.429 -19.747 1.00 83.31 314 HIS A CA 1
ATOM 2445 C C . HIS A 1 314 ? -19.783 9.804 -20.806 1.00 83.31 314 HIS A C 1
ATOM 2447 O O . HIS A 1 314 ? -20.051 9.901 -22.002 1.00 83.31 314 HIS A O 1
ATOM 2453 N N . THR A 1 315 ? -18.735 9.121 -20.358 1.00 90.75 315 THR A N 1
ATOM 2454 C CA . THR A 1 315 ? -18.020 8.152 -21.185 1.00 90.75 315 THR A CA 1
ATOM 2455 C C . THR A 1 315 ? -18.752 6.823 -21.098 1.00 90.75 315 THR A C 1
ATOM 2457 O O . THR A 1 315 ? -19.125 6.375 -20.013 1.00 90.75 315 THR A O 1
ATOM 2460 N N . VAL A 1 316 ? -18.962 6.197 -22.250 1.00 93.88 316 VAL A N 1
ATOM 2461 C CA . VAL A 1 316 ? -19.539 4.860 -22.341 1.00 93.88 316 VAL A CA 1
ATOM 2462 C C . VAL A 1 316 ? -18.403 3.866 -22.527 1.00 93.88 316 VAL A C 1
ATOM 2464 O O . VAL A 1 316 ? -17.557 4.056 -23.399 1.00 93.88 316 VAL A O 1
ATOM 2467 N N . LEU A 1 317 ? -18.377 2.825 -21.697 1.00 94.62 317 LEU A N 1
ATOM 2468 C CA . LEU A 1 317 ? -17.472 1.694 -21.862 1.00 94.62 317 LEU A CA 1
ATOM 2469 C C . LEU A 1 317 ? -18.287 0.450 -22.218 1.00 94.62 317 LEU A C 1
ATOM 2471 O O . LEU A 1 317 ? -18.994 -0.092 -21.371 1.00 94.62 317 LEU A O 1
ATOM 2475 N N . ASP A 1 318 ? -18.199 0.038 -23.478 1.00 92.69 318 ASP A N 1
ATOM 2476 C CA . ASP A 1 318 ? -18.860 -1.153 -24.019 1.00 92.69 318 ASP A CA 1
ATOM 2477 C C . ASP A 1 318 ? -18.045 -2.432 -23.781 1.00 92.69 318 ASP A C 1
ATOM 2479 O O . ASP A 1 318 ? -16.888 -2.380 -23.366 1.00 92.69 318 ASP A O 1
ATOM 2483 N N . ASP A 1 319 ? -18.626 -3.582 -24.109 1.00 90.75 319 ASP A N 1
ATOM 2484 C CA . ASP A 1 319 ? -17.991 -4.905 -24.084 1.00 90.75 319 ASP A CA 1
ATOM 2485 C C . ASP A 1 319 ? -17.409 -5.323 -22.728 1.00 90.75 319 ASP A C 1
ATOM 2487 O O . ASP A 1 319 ? -16.385 -6.000 -22.662 1.00 90.75 319 ASP A O 1
ATOM 2491 N N . VAL A 1 320 ? -18.031 -4.915 -21.623 1.00 91.75 320 VAL A N 1
ATOM 2492 C CA . VAL A 1 320 ? -17.551 -5.251 -20.280 1.00 91.75 320 VAL A CA 1
ATOM 2493 C C . VAL A 1 320 ? -17.880 -6.700 -19.968 1.00 91.75 320 VAL A C 1
ATOM 2495 O O . VAL A 1 320 ? -19.049 -7.068 -19.877 1.00 91.75 320 VAL A O 1
ATOM 2498 N N . ALA A 1 321 ? -16.836 -7.512 -19.802 1.00 88.94 321 ALA A N 1
ATOM 2499 C CA . ALA A 1 321 ? -16.883 -8.943 -19.527 1.00 88.94 321 ALA A CA 1
ATOM 2500 C C . ALA A 1 321 ? -17.035 -9.239 -18.032 1.00 88.94 321 ALA A C 1
ATOM 2502 O O . ALA A 1 321 ? -17.908 -10.016 -17.655 1.00 88.94 321 ALA A O 1
ATOM 2503 N N . ALA A 1 322 ? -16.250 -8.581 -17.183 1.00 90.56 322 ALA A N 1
ATOM 2504 C CA . ALA A 1 322 ? -16.321 -8.738 -15.734 1.00 90.56 322 ALA A CA 1
ATOM 2505 C C . ALA A 1 322 ? -15.918 -7.444 -15.027 1.00 90.56 322 ALA A C 1
ATOM 2507 O O . ALA A 1 322 ? -15.197 -6.609 -15.585 1.00 90.56 322 ALA A O 1
ATOM 2508 N N . ILE A 1 323 ? -16.378 -7.293 -13.788 1.00 93.62 323 ILE A N 1
ATOM 2509 C CA . ILE A 1 323 ? -16.127 -6.119 -12.957 1.00 93.62 323 ILE A CA 1
ATOM 2510 C C . ILE A 1 323 ? -15.487 -6.560 -11.641 1.00 93.62 323 ILE A C 1
ATOM 2512 O O . ILE A 1 323 ? -16.042 -7.368 -10.899 1.00 93.62 323 ILE A O 1
ATOM 2516 N N . VAL A 1 324 ? -14.341 -5.970 -11.311 1.00 96.06 324 VAL A N 1
ATOM 2517 C CA . VAL A 1 324 ? -13.755 -6.057 -9.974 1.00 96.06 324 VAL A CA 1
ATOM 2518 C C . VAL A 1 324 ? -14.037 -4.771 -9.214 1.00 96.06 324 VAL A C 1
ATOM 2520 O O . VAL A 1 324 ? -13.533 -3.700 -9.558 1.00 96.06 324 VAL A O 1
ATOM 2523 N N . LEU A 1 325 ? -14.821 -4.878 -8.147 1.00 96.94 325 LEU A N 1
ATOM 2524 C CA . LEU A 1 325 ? -15.096 -3.776 -7.236 1.00 96.94 325 LEU A CA 1
ATOM 2525 C C . LEU A 1 325 ? -13.951 -3.659 -6.226 1.00 96.94 325 LEU A C 1
ATOM 2527 O O . LEU A 1 325 ? -13.864 -4.426 -5.271 1.00 96.94 325 LEU A O 1
ATOM 2531 N N . ALA A 1 326 ? -13.072 -2.682 -6.429 1.00 96.81 326 ALA A N 1
ATOM 2532 C CA . ALA A 1 326 ? -12.041 -2.267 -5.479 1.00 96.81 326 ALA A CA 1
ATOM 2533 C C . ALA A 1 326 ? -12.513 -1.039 -4.676 1.00 96.81 326 ALA A C 1
ATOM 2535 O O . ALA A 1 326 ? -11.803 -0.044 -4.503 1.00 96.81 326 ALA A O 1
ATOM 2536 N N . THR A 1 327 ? -13.758 -1.102 -4.206 1.00 94.44 327 THR A N 1
ATOM 2537 C CA . THR A 1 327 ? -14.525 0.013 -3.630 1.00 94.44 327 THR A CA 1
ATOM 2538 C C . THR A 1 327 ? -14.364 0.154 -2.116 1.00 94.44 327 THR A C 1
ATOM 2540 O O . THR A 1 327 ? -14.962 1.039 -1.503 1.00 94.44 327 THR A O 1
ATOM 2543 N N . GLY A 1 328 ? -13.475 -0.642 -1.521 1.00 92.50 328 GLY A N 1
ATOM 2544 C CA . GLY A 1 328 ? -13.076 -0.537 -0.124 1.00 92.50 328 GLY A CA 1
ATOM 2545 C C . GLY A 1 328 ? -14.036 -1.251 0.820 1.00 92.50 328 GLY A C 1
ATOM 2546 O O . GLY A 1 328 ? -14.686 -2.225 0.463 1.00 92.50 328 GLY A O 1
ATOM 2547 N N . TYR A 1 329 ? -14.089 -0.784 2.061 1.00 91.69 329 TYR A N 1
ATOM 2548 C CA . TYR A 1 329 ? -14.822 -1.445 3.135 1.00 91.69 329 TYR A CA 1
ATOM 2549 C C . TYR A 1 329 ? -15.591 -0.420 3.962 1.00 91.69 329 TYR A C 1
ATOM 2551 O O . TYR A 1 329 ? -15.294 0.778 3.938 1.00 91.69 329 TYR A O 1
ATOM 2559 N N . THR A 1 330 ? -16.559 -0.918 4.718 1.00 89.50 330 THR A N 1
ATOM 2560 C CA . THR A 1 330 ? -17.280 -0.183 5.754 1.00 89.50 330 THR A CA 1
ATOM 2561 C C . THR A 1 330 ? -16.864 -0.725 7.126 1.00 89.50 330 THR A C 1
ATOM 2563 O O . THR A 1 330 ? -16.678 -1.940 7.242 1.00 89.50 330 THR A O 1
ATOM 2566 N N . PRO A 1 331 ? -16.778 0.121 8.169 1.00 88.44 331 PRO A N 1
ATOM 2567 C CA . PRO A 1 331 ? -16.539 -0.331 9.538 1.00 88.44 331 PRO A CA 1
ATOM 2568 C C . PRO A 1 331 ? -17.829 -0.775 10.245 1.00 88.44 331 PRO A C 1
ATOM 2570 O O . PRO A 1 331 ? -17.854 -0.880 11.467 1.00 88.44 331 PRO A O 1
ATOM 2573 N N . ALA A 1 332 ? -18.916 -1.005 9.499 1.00 85.88 332 ALA A N 1
ATOM 2574 C CA . ALA A 1 332 ? -20.252 -1.198 10.055 1.00 85.88 332 ALA A CA 1
ATOM 2575 C C . ALA A 1 332 ? -20.309 -2.335 11.085 1.00 85.88 332 ALA A C 1
ATOM 2577 O O . ALA A 1 332 ? -20.932 -2.158 12.121 1.00 85.88 332 ALA A O 1
ATOM 2578 N N . ALA A 1 333 ? -19.615 -3.453 10.849 1.00 83.25 333 ALA A N 1
ATOM 2579 C CA . ALA A 1 333 ? -19.599 -4.575 11.792 1.00 83.25 333 ALA A CA 1
ATOM 2580 C C . ALA A 1 333 ? -18.887 -4.242 13.117 1.00 83.25 333 ALA A C 1
ATOM 2582 O O . ALA A 1 333 ? -19.234 -4.791 14.156 1.00 83.25 333 ALA A O 1
ATOM 2583 N N . SER A 1 334 ? -17.916 -3.326 13.084 1.00 84.81 334 SER A N 1
ATOM 2584 C CA . SER A 1 334 ? -17.152 -2.889 14.259 1.00 84.81 334 SER A CA 1
ATOM 2585 C C . SER A 1 334 ? -17.957 -1.929 15.139 1.00 84.81 334 SER A C 1
ATOM 2587 O O . SER A 1 334 ? -17.684 -1.807 16.326 1.00 84.81 334 SER A O 1
ATOM 2589 N N . LEU A 1 335 ? -18.932 -1.231 14.548 1.00 93.06 335 LEU A N 1
ATOM 2590 C CA . LEU A 1 335 ? -19.749 -0.217 15.219 1.00 93.06 335 LEU A CA 1
ATOM 2591 C C . LEU A 1 335 ? -21.165 -0.706 15.537 1.00 93.06 335 LEU A C 1
ATOM 2593 O O . LEU A 1 335 ? -21.787 -0.184 16.452 1.00 93.06 335 LEU A O 1
ATOM 2597 N N . SER A 1 336 ? -21.680 -1.707 14.817 1.00 92.06 336 SER A N 1
ATOM 2598 C CA . SER A 1 336 ? -23.053 -2.203 14.982 1.00 92.06 336 SER A CA 1
ATOM 2599 C C . SER A 1 336 ? -23.323 -2.854 16.334 1.00 92.06 336 SER A C 1
ATOM 2601 O O . SER A 1 336 ? -24.480 -3.071 16.664 1.00 92.06 336 SER A O 1
ATOM 2603 N N . VAL A 1 337 ? -22.270 -3.203 17.076 1.00 93.88 337 VAL A N 1
ATOM 2604 C CA . VAL A 1 337 ? -22.380 -3.784 18.418 1.00 93.88 337 VAL A CA 1
ATOM 2605 C C . VAL A 1 337 ? -22.564 -2.725 19.505 1.00 93.88 337 VAL A C 1
ATOM 2607 O O . VAL A 1 337 ? -22.937 -3.090 20.608 1.00 93.88 337 VAL A O 1
ATOM 2610 N N . LEU A 1 338 ? -22.295 -1.445 19.215 1.00 96.62 338 LEU A N 1
ATOM 2611 C CA . LEU A 1 338 ? -22.385 -0.358 20.192 1.00 96.62 338 LEU A CA 1
ATOM 2612 C C . LEU A 1 338 ? -23.836 0.122 20.363 1.00 96.62 338 LEU A C 1
ATOM 2614 O O . LEU A 1 338 ? -24.579 0.173 19.375 1.00 96.62 338 LEU A O 1
ATOM 2618 N N . PRO A 1 339 ? -24.240 0.540 21.576 1.00 96.38 339 PRO A N 1
ATOM 2619 C CA . PRO A 1 339 ? -25.613 0.942 21.834 1.00 96.38 339 PRO A CA 1
ATOM 2620 C C . PRO A 1 339 ? -25.944 2.314 21.201 1.00 96.38 339 PRO A C 1
ATOM 2622 O O . PRO A 1 339 ? -25.043 3.117 20.924 1.00 96.38 339 PRO A O 1
ATOM 2625 N N . PRO A 1 340 ? -27.232 2.609 20.923 1.00 96.56 340 PRO A N 1
ATOM 2626 C CA . PRO A 1 340 ? -27.633 3.798 20.161 1.00 96.56 340 PRO A CA 1
ATOM 2627 C C . PRO A 1 340 ? -27.219 5.147 20.768 1.00 96.56 340 PRO A C 1
ATOM 2629 O O . PRO A 1 340 ? -26.889 6.070 20.028 1.00 96.56 340 PRO A O 1
ATOM 2632 N N . ASP A 1 341 ? -27.229 5.275 22.091 1.00 95.75 341 ASP A N 1
ATOM 2633 C CA . ASP A 1 341 ? -26.808 6.462 22.844 1.00 95.75 341 ASP A CA 1
ATOM 2634 C C . ASP A 1 341 ? -25.294 6.716 22.722 1.00 95.75 341 ASP A C 1
ATOM 2636 O O . ASP A 1 341 ? -24.858 7.849 22.481 1.00 95.75 341 ASP A O 1
ATOM 2640 N N . VAL A 1 342 ? -24.490 5.650 22.769 1.00 97.06 342 VAL A N 1
ATOM 2641 C CA . VAL A 1 342 ? -23.046 5.701 22.504 1.00 97.06 342 VAL A CA 1
ATOM 2642 C C . VAL A 1 342 ? -22.794 6.100 21.051 1.00 97.06 342 VAL A C 1
ATOM 2644 O O . VAL A 1 342 ? -22.037 7.034 20.790 1.00 97.06 342 VAL A O 1
ATOM 2647 N N . LEU A 1 343 ? -23.471 5.465 20.087 1.00 97.25 343 LEU A N 1
ATOM 2648 C CA . LEU A 1 343 ? -23.351 5.811 18.663 1.00 97.25 343 LEU A CA 1
ATOM 2649 C C . LEU A 1 343 ? -23.768 7.258 18.369 1.00 97.25 343 LEU A C 1
ATOM 2651 O O . LEU A 1 343 ? -23.143 7.922 17.539 1.00 97.25 343 LEU A O 1
ATOM 2655 N N . HIS A 1 344 ? -24.798 7.756 19.052 1.00 97.25 344 HIS A N 1
ATOM 2656 C CA . HIS A 1 344 ? -25.223 9.149 18.966 1.00 97.25 344 HIS A CA 1
ATOM 2657 C C . HIS A 1 344 ? -24.123 10.098 19.464 1.00 97.25 344 HIS A C 1
ATOM 2659 O O . HIS A 1 344 ? -23.778 11.055 18.771 1.00 97.25 344 HIS A O 1
ATOM 2665 N N . THR A 1 345 ? -23.519 9.801 20.615 1.00 97.19 345 THR A N 1
ATOM 2666 C CA . THR A 1 345 ? -22.413 10.588 21.191 1.00 97.19 345 THR A CA 1
ATOM 2667 C C . THR A 1 345 ? -21.172 10.590 20.291 1.00 97.19 345 THR A C 1
ATOM 2669 O O . THR A 1 345 ? -20.517 11.619 20.124 1.00 97.19 345 THR A O 1
ATOM 2672 N N . LEU A 1 346 ? -20.897 9.464 19.628 1.00 96.69 346 LEU A N 1
ATOM 2673 C CA . LEU A 1 346 ? -19.848 9.318 18.614 1.00 96.69 346 LEU A CA 1
ATOM 2674 C C . LEU A 1 346 ? -20.184 9.994 17.270 1.00 96.69 346 LEU A C 1
ATOM 2676 O O . LEU A 1 346 ? -19.356 9.984 16.356 1.00 96.69 346 LEU A O 1
ATOM 2680 N N . GLU A 1 347 ? -21.377 10.579 17.127 1.00 96.69 347 GLU A N 1
ATOM 2681 C CA . GLU A 1 347 ? -21.893 11.187 15.895 1.00 96.69 347 GLU A CA 1
ATOM 2682 C C . GLU A 1 347 ? -21.870 10.228 14.695 1.00 96.69 347 GLU A C 1
ATOM 2684 O O . GLU A 1 347 ? -21.475 10.614 13.587 1.00 96.69 347 GLU A O 1
ATOM 2689 N N . TYR A 1 348 ? -22.260 8.971 14.918 1.00 95.50 348 TYR A N 1
ATOM 2690 C CA . TYR A 1 348 ? -22.168 7.923 13.912 1.00 95.50 348 TYR A CA 1
ATOM 2691 C C . TYR A 1 348 ? -22.990 8.222 12.644 1.00 95.50 348 TYR A C 1
ATOM 2693 O O . TYR A 1 348 ? -24.182 8.521 12.699 1.00 95.50 348 TYR A O 1
ATOM 2701 N N . GLN A 1 349 ? -22.358 8.082 11.475 1.00 93.00 349 GLN A N 1
ATOM 2702 C CA . GLN A 1 349 ? -22.983 8.191 10.157 1.00 93.00 349 GLN A CA 1
ATOM 2703 C C . GLN A 1 349 ? -22.700 6.944 9.312 1.00 93.00 349 GLN A C 1
ATOM 2705 O O . GLN A 1 349 ? -21.643 6.827 8.693 1.00 93.00 349 GLN A O 1
ATOM 2710 N N . ALA A 1 350 ? -23.679 6.038 9.217 1.00 88.81 350 ALA A N 1
ATOM 2711 C CA . ALA A 1 350 ? -23.540 4.769 8.493 1.00 88.81 350 ALA A CA 1
ATOM 2712 C C . ALA A 1 350 ? -23.200 4.930 6.997 1.00 88.81 350 ALA A C 1
ATOM 2714 O O . ALA A 1 350 ? -22.481 4.111 6.428 1.00 88.81 350 ALA A O 1
ATOM 2715 N N . SER A 1 351 ? -23.677 6.001 6.355 1.00 87.06 351 SER A N 1
ATOM 2716 C CA . SER A 1 351 ? -23.378 6.306 4.949 1.00 87.06 351 SER A CA 1
ATOM 2717 C C . SER A 1 351 ? -21.975 6.890 4.733 1.00 87.06 351 SER A C 1
ATOM 2719 O O . SER A 1 351 ? -21.495 6.933 3.597 1.00 87.06 351 SER A O 1
ATOM 2721 N N . ASN A 1 352 ? -21.286 7.329 5.794 1.00 88.50 352 ASN A N 1
ATOM 2722 C CA . ASN A 1 352 ? -19.968 7.944 5.696 1.00 88.50 352 ASN A CA 1
ATOM 2723 C C . ASN A 1 352 ? -18.849 6.927 5.960 1.00 88.50 352 ASN A C 1
ATOM 2725 O O . ASN A 1 352 ? -18.339 6.782 7.066 1.00 88.50 352 ASN A O 1
ATOM 2729 N N . THR A 1 353 ? -18.383 6.270 4.900 1.00 87.19 353 THR A N 1
ATOM 2730 C CA . THR A 1 353 ? -17.263 5.311 4.964 1.00 87.19 353 THR A CA 1
ATOM 2731 C C . THR A 1 353 ? -15.883 5.970 5.085 1.00 87.19 353 THR A C 1
ATOM 2733 O O . THR A 1 353 ? -14.858 5.289 5.055 1.00 87.19 353 THR A O 1
ATOM 2736 N N . PHE A 1 354 ? -15.809 7.302 5.169 1.00 87.50 354 PHE A N 1
ATOM 2737 C CA . PHE A 1 354 ? -14.545 8.023 5.298 1.00 87.50 354 PHE A CA 1
ATOM 2738 C C . PHE A 1 354 ? -14.209 8.337 6.753 1.00 87.50 354 PHE A C 1
ATOM 2740 O O . PHE A 1 354 ? -13.113 8.007 7.194 1.00 87.50 354 PHE A O 1
ATOM 2747 N N . CYS A 1 355 ? -15.154 8.935 7.472 1.00 89.94 355 CYS A N 1
ATOM 2748 C CA . CYS A 1 355 ? -15.060 9.281 8.886 1.00 89.94 355 CYS A CA 1
ATOM 2749 C C . CYS A 1 355 ? -16.447 9.023 9.509 1.00 89.94 355 CYS A C 1
ATOM 2751 O O . CYS A 1 355 ? -17.275 9.936 9.556 1.00 89.94 355 CYS A O 1
ATOM 2753 N N . PRO A 1 356 ? -16.746 7.760 9.872 1.00 92.38 356 PRO A N 1
ATOM 2754 C CA . PRO A 1 356 ? -18.083 7.364 10.304 1.00 92.38 356 PRO A CA 1
ATOM 2755 C C . PRO A 1 356 ? -18.410 7.828 11.717 1.00 92.38 356 PRO A C 1
ATOM 2757 O O . PRO A 1 356 ? -19.576 8.059 11.990 1.00 92.38 356 PRO A O 1
ATOM 2760 N N . ILE A 1 357 ? -17.409 7.972 12.585 1.00 94.25 357 ILE A N 1
ATOM 2761 C CA . ILE A 1 357 ? -17.530 8.469 13.961 1.00 94.25 357 ILE A CA 1
ATOM 2762 C C . ILE A 1 357 ? -16.508 9.582 14.201 1.00 94.25 357 ILE A C 1
ATOM 2764 O O . ILE A 1 357 ? -15.507 9.669 13.482 1.00 94.25 357 ILE A O 1
ATOM 2768 N N . ILE A 1 358 ? -16.764 10.421 15.202 1.00 94.38 358 ILE A N 1
ATOM 2769 C CA . ILE A 1 358 ? -15.897 11.527 15.613 1.00 94.38 358 ILE A CA 1
ATOM 2770 C C . ILE A 1 358 ? -15.274 11.197 16.968 1.00 94.38 358 ILE A C 1
ATOM 2772 O O . ILE A 1 358 ? -15.971 11.170 17.983 1.00 94.38 358 ILE A O 1
ATOM 2776 N N . LEU A 1 359 ? -13.963 10.980 16.947 1.00 93.06 359 LEU A N 1
ATOM 2777 C CA . LEU A 1 359 ? -13.117 10.715 18.106 1.00 93.06 359 LEU A CA 1
ATOM 2778 C C . LEU A 1 359 ? -12.185 11.908 18.363 1.00 93.06 359 LEU A C 1
ATOM 2780 O O . LEU A 1 359 ? -12.034 12.784 17.511 1.00 93.06 359 LEU A O 1
ATOM 2784 N N . ASP A 1 360 ? -11.559 11.921 19.527 1.00 91.31 360 ASP A N 1
ATOM 2785 C CA . ASP A 1 360 ? -10.511 12.846 19.947 1.00 91.31 360 ASP A CA 1
ATOM 2786 C C . ASP A 1 360 ? -9.290 12.062 20.448 1.00 91.31 360 ASP A C 1
ATOM 2788 O O . ASP A 1 360 ? -9.213 10.828 20.342 1.00 91.31 360 ASP A O 1
ATOM 2792 N N . ARG A 1 361 ? -8.290 12.802 20.930 1.00 89.31 361 ARG A N 1
ATOM 2793 C CA . ARG A 1 361 ? -7.049 12.264 21.484 1.00 89.31 361 ARG A CA 1
ATOM 2794 C C . ARG A 1 361 ? -6.326 11.362 20.489 1.00 89.31 361 ARG A C 1
ATOM 2796 O O . ARG A 1 361 ? -5.908 10.259 20.828 1.00 89.31 361 ARG A O 1
ATOM 2803 N N . GLY A 1 362 ? -6.217 11.812 19.236 1.00 87.56 362 GLY A N 1
ATOM 2804 C CA . GLY A 1 362 ? -5.610 11.036 18.152 1.00 87.56 362 GLY A CA 1
ATOM 2805 C C . GLY A 1 362 ? -6.433 9.818 17.728 1.00 87.56 362 GLY A C 1
ATOM 2806 O O . GLY A 1 362 ? -5.884 8.777 17.362 1.00 87.56 362 GLY A O 1
ATOM 2807 N N . GLY A 1 363 ? -7.758 9.932 17.787 1.00 89.69 363 GLY A N 1
ATOM 2808 C CA . GLY A 1 363 ? -8.667 8.868 17.370 1.00 89.69 363 GLY A CA 1
ATOM 2809 C C . GLY A 1 363 ? -8.696 7.668 18.316 1.00 89.69 363 GLY A C 1
ATOM 2810 O O . GLY A 1 363 ? -8.930 6.551 17.856 1.00 89.69 363 GLY A O 1
ATOM 2811 N N . VAL A 1 364 ? -8.420 7.894 19.604 1.00 92.00 364 VAL A N 1
ATOM 2812 C CA . VAL A 1 364 ? -8.382 6.851 20.643 1.00 92.00 364 VAL A CA 1
ATOM 2813 C C . VAL A 1 364 ? -9.646 6.866 21.488 1.00 92.00 364 VAL A C 1
ATOM 2815 O O . VAL A 1 364 ? -10.176 5.808 21.815 1.00 92.00 364 VAL A O 1
ATOM 2818 N N . PHE A 1 365 ? -10.139 8.055 21.825 1.00 92.81 365 PHE A N 1
ATOM 2819 C CA . PHE A 1 365 ? -11.215 8.232 22.788 1.00 92.81 365 PHE A CA 1
ATOM 2820 C C . PHE A 1 365 ? -12.332 9.106 22.238 1.00 92.81 365 PHE A C 1
ATOM 2822 O O . PHE A 1 365 ? -12.233 9.722 21.174 1.00 92.81 365 PHE A O 1
ATOM 2829 N N . ARG A 1 366 ? -13.411 9.145 23.012 1.00 94.19 366 ARG A N 1
ATOM 2830 C CA . ARG A 1 366 ? -14.354 10.248 23.027 1.00 94.19 366 ARG A CA 1
ATOM 2831 C C . ARG A 1 366 ? -14.418 10.756 24.464 1.00 94.19 366 ARG A C 1
ATOM 2833 O O . ARG A 1 366 ? -14.752 9.962 25.340 1.00 94.19 366 ARG A O 1
ATOM 2840 N N . THR A 1 367 ? -14.115 12.033 24.717 1.00 90.75 367 THR A N 1
ATOM 2841 C CA . THR A 1 367 ? -14.054 12.593 26.088 1.00 90.75 367 THR A CA 1
ATOM 2842 C C . THR A 1 367 ? -15.306 12.287 26.920 1.00 90.75 367 THR A C 1
ATOM 2844 O O . THR A 1 367 ? -15.213 12.029 28.116 1.00 90.75 367 THR A O 1
ATOM 2847 N N . GLU A 1 368 ? -16.482 12.300 26.294 1.00 91.56 368 GLU A N 1
ATOM 2848 C CA . GLU A 1 368 ? -17.773 12.056 26.939 1.00 91.56 368 GLU A CA 1
ATOM 2849 C C . GLU A 1 368 ? -18.001 10.582 27.341 1.00 91.56 368 GLU A C 1
ATOM 2851 O O . GLU A 1 368 ? -18.932 10.301 28.091 1.00 91.56 368 GLU A O 1
ATOM 2856 N N . ILE A 1 369 ? -17.173 9.643 26.861 1.00 93.69 369 ILE A N 1
ATOM 2857 C CA . ILE A 1 369 ? -17.259 8.199 27.144 1.00 93.69 369 ILE A CA 1
ATOM 2858 C C . ILE A 1 369 ? -15.848 7.657 27.462 1.00 93.69 369 ILE A C 1
ATOM 2860 O O . ILE A 1 369 ? -15.253 6.946 26.647 1.00 93.69 369 ILE A O 1
ATOM 2864 N N . PRO A 1 370 ? -15.264 8.008 28.623 1.00 90.62 370 PRO A N 1
ATOM 2865 C CA . PRO A 1 370 ? -13.861 7.713 28.940 1.00 90.62 370 PRO A CA 1
ATOM 2866 C C . PRO A 1 370 ? -13.556 6.214 29.109 1.00 90.62 370 PRO A C 1
ATOM 2868 O O . PRO A 1 370 ? -12.403 5.802 29.011 1.00 90.62 370 PRO A O 1
ATOM 2871 N N . ASP A 1 371 ? -14.582 5.401 29.344 1.00 93.62 371 ASP A N 1
ATOM 2872 C CA . ASP A 1 371 ? -14.545 3.942 29.489 1.00 93.62 371 ASP A CA 1
ATOM 2873 C C . ASP A 1 371 ? -14.611 3.173 28.151 1.00 93.62 371 ASP A C 1
ATOM 2875 O O . ASP A 1 371 ? -14.568 1.940 28.145 1.00 93.62 371 ASP A O 1
ATOM 2879 N N . LEU A 1 372 ? -14.687 3.887 27.019 1.00 95.81 372 LEU A N 1
ATOM 2880 C CA . LEU A 1 372 ? -14.664 3.332 25.665 1.00 95.81 372 LEU A CA 1
ATOM 2881 C C . LEU A 1 372 ? -13.410 3.786 24.907 1.00 95.81 372 LEU A C 1
ATOM 2883 O O . LEU A 1 372 ? -13.250 4.965 24.594 1.00 95.81 372 LEU A O 1
ATOM 2887 N N . GLY A 1 373 ? -12.551 2.833 24.553 1.00 95.56 373 GLY A N 1
ATOM 2888 C CA . GLY A 1 373 ? -11.344 3.066 23.761 1.00 95.56 373 GLY A CA 1
ATOM 2889 C C . GLY A 1 373 ? -11.435 2.476 22.354 1.00 95.56 373 GLY A C 1
ATOM 2890 O O . GLY A 1 373 ? -12.075 1.448 22.127 1.00 95.56 373 GLY A O 1
ATOM 2891 N N . PHE A 1 374 ? -10.741 3.090 21.401 1.00 94.94 374 PHE A N 1
ATOM 2892 C CA . PHE A 1 374 ? -10.582 2.592 20.038 1.00 94.94 374 PHE A CA 1
ATOM 2893 C C . PHE A 1 374 ? -9.102 2.363 19.732 1.00 94.94 374 PHE A C 1
ATOM 2895 O O . PHE A 1 374 ? -8.276 3.265 19.860 1.00 94.94 374 PHE A O 1
ATOM 2902 N N . ILE A 1 375 ? -8.773 1.157 19.266 1.00 93.94 375 ILE A N 1
ATOM 2903 C CA . ILE A 1 375 ? -7.441 0.822 18.750 1.00 93.94 375 ILE A CA 1
ATOM 2904 C C . ILE A 1 375 ? -7.604 0.400 17.302 1.00 93.94 375 ILE A C 1
ATOM 2906 O O . ILE A 1 375 ? -8.453 -0.423 16.963 1.00 93.94 375 ILE A O 1
ATOM 2910 N N . GLY A 1 376 ? -6.791 0.957 16.411 1.00 88.81 376 GLY A N 1
ATOM 2911 C CA . GLY A 1 376 ? -6.834 0.534 15.016 1.00 88.81 376 GLY A CA 1
ATOM 2912 C C . GLY A 1 376 ? -8.037 1.052 14.230 1.00 88.81 376 GLY A C 1
ATOM 2913 O O . GLY A 1 376 ? -8.226 0.658 13.077 1.00 88.81 376 GLY A O 1
ATOM 2914 N N . PHE A 1 377 ? -8.826 1.974 14.794 1.00 88.69 377 PHE A N 1
ATOM 2915 C CA . PHE A 1 377 ? -9.919 2.647 14.088 1.00 88.69 377 PHE A CA 1
ATOM 2916 C C . PHE A 1 377 ? -9.404 3.778 13.173 1.00 88.69 377 PHE A C 1
ATOM 2918 O O . PHE A 1 377 ? -9.901 4.901 13.159 1.00 88.69 377 PHE A O 1
ATOM 2925 N N . TYR A 1 378 ? -8.374 3.480 12.381 1.00 80.06 378 TYR A N 1
ATOM 2926 C CA . TYR A 1 378 ? -7.764 4.379 11.405 1.00 80.06 378 TYR A CA 1
ATOM 2927 C C . TYR A 1 378 ? -7.580 3.657 10.063 1.00 80.06 378 TYR A C 1
ATOM 2929 O O . TYR A 1 378 ? -7.640 2.433 9.962 1.00 80.06 378 TYR A O 1
ATOM 2937 N N . ARG A 1 379 ? -7.378 4.427 8.989 1.00 80.75 379 ARG A N 1
ATOM 2938 C CA . ARG A 1 379 ? -7.301 3.908 7.611 1.00 80.75 379 ARG A CA 1
ATOM 2939 C C . ARG A 1 379 ? -5.859 3.789 7.113 1.00 80.75 379 ARG A C 1
ATOM 2941 O O . ARG A 1 379 ? -5.525 4.367 6.082 1.00 80.75 379 ARG A O 1
ATOM 2948 N N . GLY A 1 380 ? -5.021 3.042 7.829 1.00 77.88 380 GLY A N 1
ATOM 2949 C CA . GLY A 1 380 ? -3.634 2.762 7.443 1.00 77.88 380 GLY A CA 1
ATOM 2950 C C . GLY A 1 380 ? -3.099 1.461 8.065 1.00 77.88 380 GLY A C 1
ATOM 2951 O O . GLY A 1 380 ? -3.793 0.855 8.877 1.00 77.88 380 GLY A O 1
ATOM 2952 N N . PRO A 1 381 ? -1.884 1.021 7.699 1.00 75.62 381 PRO A N 1
ATOM 2953 C CA . PRO A 1 381 ? -1.231 -0.157 8.275 1.00 75.62 381 PRO A CA 1
ATOM 2954 C C . PRO A 1 381 ? -0.079 0.227 9.234 1.00 75.62 381 PRO A C 1
ATOM 2956 O O . PRO A 1 381 ? 1.050 -0.220 9.070 1.00 75.62 381 PRO A O 1
ATOM 2959 N N . TYR A 1 382 ? -0.342 1.096 10.210 1.00 85.19 382 TYR A N 1
ATOM 2960 C CA . TYR A 1 382 ? 0.636 1.654 11.154 1.00 85.19 382 TYR A CA 1
ATOM 2961 C C . TYR A 1 382 ? 0.585 0.952 12.518 1.00 85.19 382 TYR A C 1
ATOM 2963 O O . TYR A 1 382 ? -0.121 1.377 13.434 1.00 85.19 382 TYR A O 1
ATOM 2971 N N . TRP A 1 383 ? 1.344 -0.131 12.670 1.00 90.00 383 TRP A N 1
ATOM 2972 C CA . TRP A 1 383 ? 1.340 -0.918 13.910 1.00 90.00 383 TRP A CA 1
ATOM 2973 C C . TRP A 1 383 ? 1.892 -0.134 15.099 1.00 90.00 383 TRP A C 1
ATOM 2975 O O . TRP A 1 383 ? 1.291 -0.170 16.165 1.00 90.00 383 TRP A O 1
ATOM 2985 N N . GLY A 1 384 ? 2.932 0.681 14.890 1.00 92.12 384 GLY A N 1
ATOM 2986 C CA . GLY A 1 384 ? 3.409 1.613 15.916 1.00 92.12 384 GLY A CA 1
ATOM 2987 C C . GLY A 1 384 ? 2.336 2.590 16.385 1.00 92.12 384 GLY A C 1
ATOM 2988 O O . GLY A 1 384 ? 2.231 2.853 17.575 1.00 92.12 384 GLY A O 1
ATOM 2989 N N . ALA A 1 385 ? 1.478 3.078 15.481 1.00 92.44 385 ALA A N 1
ATOM 2990 C CA . ALA A 1 385 ? 0.373 3.938 15.889 1.00 92.44 385 ALA A CA 1
ATOM 2991 C C . ALA A 1 385 ? -0.617 3.160 16.771 1.00 92.44 385 ALA A C 1
ATOM 2993 O O . ALA A 1 385 ? -0.970 3.644 17.839 1.00 92.44 385 ALA A O 1
ATOM 2994 N N . MET A 1 386 ? -1.002 1.936 16.382 1.00 93.31 386 MET A N 1
ATOM 2995 C CA . MET A 1 386 ? -1.858 1.058 17.205 1.00 93.31 386 MET A CA 1
ATOM 2996 C C . MET A 1 386 ? -1.251 0.784 18.585 1.00 93.31 386 MET A C 1
ATOM 2998 O O . MET A 1 386 ? -1.961 0.818 19.585 1.00 93.31 386 MET A O 1
ATOM 3002 N N . GLU A 1 387 ? 0.056 0.542 18.642 1.00 94.25 387 GLU A N 1
ATOM 3003 C CA . GLU A 1 387 ? 0.788 0.324 19.884 1.00 94.25 387 GLU A CA 1
ATOM 3004 C C . GLU A 1 387 ? 0.766 1.570 20.780 1.00 94.25 387 GLU A C 1
ATOM 3006 O O . GLU A 1 387 ? 0.475 1.471 21.971 1.00 94.25 387 GLU A O 1
ATOM 3011 N N . MET A 1 388 ? 0.988 2.758 20.212 1.00 93.75 388 MET A N 1
ATOM 3012 C CA . MET A 1 388 ? 0.876 4.024 20.938 1.00 93.75 388 MET A CA 1
ATOM 3013 C C . MET A 1 388 ? -0.550 4.248 21.463 1.00 93.75 388 MET A C 1
ATOM 3015 O O . MET A 1 388 ? -0.708 4.607 22.627 1.00 93.75 388 MET A O 1
ATOM 3019 N N . GLN A 1 389 ? -1.586 3.962 20.662 1.00 94.06 389 GLN A N 1
ATOM 3020 C CA . GLN A 1 389 ? -2.988 4.022 21.106 1.00 94.06 389 GLN A CA 1
ATOM 3021 C C . GLN A 1 389 ? -3.243 3.072 22.287 1.00 94.06 389 GLN A C 1
ATOM 3023 O O . GLN A 1 389 ? -3.846 3.473 23.282 1.00 94.06 389 GLN A O 1
ATOM 3028 N N . ALA A 1 390 ? -2.739 1.836 22.212 1.00 94.06 390 ALA A N 1
ATOM 3029 C CA . ALA A 1 390 ? -2.860 0.853 23.286 1.00 94.06 390 ALA A CA 1
ATOM 3030 C C . ALA A 1 390 ? -2.176 1.328 24.578 1.00 94.06 390 ALA A C 1
ATOM 3032 O O . ALA A 1 390 ? -2.772 1.260 25.652 1.00 94.06 390 ALA A O 1
ATOM 3033 N N . ARG A 1 391 ? -0.956 1.877 24.478 1.00 91.88 391 ARG A N 1
ATOM 3034 C CA . ARG A 1 391 ? -0.219 2.454 25.617 1.00 91.88 391 ARG A CA 1
ATOM 3035 C C . ARG A 1 391 ? -0.966 3.636 26.235 1.00 91.88 391 ARG A C 1
ATOM 3037 O O . ARG A 1 391 ? -1.028 3.742 27.458 1.00 91.88 391 ARG A O 1
ATOM 3044 N N . THR A 1 392 ? -1.557 4.502 25.411 1.00 91.31 392 THR A N 1
ATOM 3045 C CA . THR A 1 392 ? -2.393 5.624 25.864 1.00 91.31 392 THR A CA 1
ATOM 3046 C C . THR A 1 392 ? -3.603 5.132 26.657 1.00 91.31 392 THR A C 1
ATOM 3048 O O . THR A 1 392 ? -3.840 5.636 27.753 1.00 91.31 392 THR A O 1
ATOM 3051 N N . ILE A 1 393 ? -4.330 4.129 26.151 1.00 92.81 393 ILE A N 1
ATOM 3052 C CA . ILE A 1 393 ? -5.482 3.543 26.852 1.00 92.81 393 ILE A CA 1
ATOM 3053 C C . ILE A 1 393 ? -5.050 2.911 28.176 1.00 92.81 393 ILE A C 1
ATOM 3055 O O . ILE A 1 393 ? -5.619 3.225 29.218 1.00 92.81 393 ILE A O 1
ATOM 3059 N N . ALA A 1 394 ? -4.010 2.073 28.149 1.00 90.75 394 ALA A N 1
ATOM 3060 C CA . ALA A 1 394 ? -3.521 1.385 29.337 1.00 90.75 394 ALA A CA 1
ATOM 3061 C C . ALA A 1 394 ? -3.143 2.372 30.451 1.00 90.75 394 ALA A C 1
ATOM 3063 O O . ALA A 1 394 ? -3.537 2.182 31.596 1.00 90.75 394 ALA A O 1
ATOM 3064 N N . ARG A 1 395 ? -2.443 3.467 30.125 1.00 85.50 395 ARG A N 1
ATOM 3065 C CA . ARG A 1 395 ? -2.108 4.500 31.117 1.00 85.50 395 ARG A CA 1
ATOM 3066 C C . ARG A 1 395 ? -3.331 5.252 31.632 1.00 85.50 395 ARG A C 1
ATOM 3068 O O . ARG A 1 395 ? -3.393 5.534 32.823 1.00 85.50 395 ARG A O 1
ATOM 3075 N N . ALA A 1 396 ? -4.286 5.565 30.757 1.00 85.44 396 ALA A N 1
ATOM 3076 C CA . ALA A 1 396 ? -5.496 6.286 31.142 1.00 85.44 396 ALA A CA 1
ATOM 3077 C C . ALA A 1 396 ? -6.384 5.481 32.105 1.00 85.44 396 ALA A C 1
ATOM 3079 O O . ALA A 1 396 ? -6.990 6.072 32.996 1.00 85.44 396 ALA A O 1
ATOM 3080 N N . TRP A 1 397 ? -6.460 4.158 31.939 1.00 88.38 397 TRP A N 1
ATOM 3081 C CA . TRP A 1 397 ? -7.327 3.304 32.756 1.00 88.38 397 TRP A CA 1
ATOM 3082 C C . TRP A 1 397 ? -6.626 2.720 33.989 1.00 88.38 397 TRP A C 1
ATOM 3084 O O . TRP A 1 397 ? -7.224 2.698 35.057 1.00 88.38 397 TRP A O 1
ATOM 3094 N N . VAL A 1 398 ? -5.344 2.339 33.900 1.00 80.69 398 VAL A N 1
ATOM 3095 C CA . VAL A 1 398 ? -4.586 1.816 35.060 1.00 80.69 398 VAL A CA 1
ATOM 3096 C C . VAL A 1 398 ? -4.178 2.932 36.029 1.00 80.69 398 VAL A C 1
ATOM 3098 O O . VAL A 1 398 ? -4.187 2.733 37.241 1.00 80.69 398 VAL A O 1
ATOM 3101 N N . GLY A 1 399 ? -3.876 4.138 35.527 1.00 58.88 399 GLY A N 1
ATOM 3102 C CA . GLY A 1 399 ? -3.494 5.290 36.359 1.00 58.88 399 GLY A CA 1
ATOM 3103 C C . GLY A 1 399 ? -4.582 5.771 37.332 1.00 58.88 399 GLY A C 1
ATOM 3104 O O . GLY A 1 399 ? -4.319 6.632 38.168 1.00 58.88 399 GLY A O 1
ATOM 3105 N N . HIS A 1 400 ? -5.796 5.219 37.242 1.00 50.69 400 HIS A N 1
ATOM 3106 C CA . HIS A 1 400 ? -6.905 5.518 38.142 1.00 50.69 400 HIS A CA 1
ATOM 3107 C C . HIS A 1 400 ? -6.948 4.628 39.403 1.00 50.69 400 HIS A C 1
ATOM 3109 O O . HIS A 1 400 ? -7.651 4.990 40.347 1.00 50.69 400 HIS A O 1
ATOM 3115 N N . GLU A 1 401 ? -6.202 3.512 39.450 1.00 44.31 401 GLU A N 1
ATOM 3116 C CA . GLU A 1 401 ? -6.229 2.553 40.573 1.00 44.31 401 GLU A CA 1
ATOM 3117 C C . GLU A 1 401 ? -5.075 2.733 41.583 1.00 44.31 401 GLU A C 1
ATOM 3119 O O . GLU A 1 401 ? -5.288 2.549 42.780 1.00 44.31 401 GLU A O 1
ATOM 3124 N N . ASP A 1 402 ? -3.892 3.193 41.153 1.00 40.78 402 ASP A N 1
ATOM 3125 C CA . ASP A 1 402 ? -2.710 3.366 42.018 1.00 40.78 402 ASP A CA 1
ATOM 3126 C C . ASP A 1 402 ? -2.366 4.848 42.258 1.00 40.78 402 ASP A C 1
ATOM 3128 O O . ASP A 1 402 ? -1.402 5.404 41.732 1.00 40.78 402 ASP A O 1
ATOM 3132 N N . SER A 1 403 ? -3.119 5.519 43.133 1.00 40.31 403 SER A N 1
ATOM 3133 C CA . SER A 1 403 ? -2.881 6.925 43.509 1.00 40.31 403 SER A CA 1
ATOM 3134 C C . SER A 1 403 ? -1.651 7.152 44.417 1.00 40.31 403 SER A C 1
ATOM 3136 O O . SER A 1 403 ? -1.622 8.125 45.173 1.00 40.31 403 SER A O 1
ATOM 3138 N N . THR A 1 404 ? -0.663 6.249 44.429 1.00 40.00 404 THR A N 1
ATOM 3139 C CA . THR A 1 404 ? 0.449 6.264 45.406 1.00 40.00 404 THR A CA 1
ATOM 3140 C C . THR A 1 404 ? 1.846 6.432 44.810 1.00 40.00 404 THR A C 1
ATOM 3142 O O . THR A 1 404 ? 2.786 6.661 45.571 1.00 40.00 404 THR A O 1
ATOM 3145 N N . THR A 1 405 ? 2.013 6.408 43.483 1.00 39.78 405 THR A N 1
ATOM 3146 C CA . THR A 1 405 ? 3.308 6.691 42.842 1.00 39.78 405 THR A CA 1
ATOM 3147 C C . THR A 1 405 ? 3.296 8.038 42.120 1.00 39.78 405 THR A C 1
ATOM 3149 O O . THR A 1 405 ? 2.368 8.395 41.402 1.00 39.78 405 THR A O 1
ATOM 3152 N N . SER A 1 406 ? 4.347 8.822 42.347 1.00 37.25 406 SER A N 1
ATOM 3153 C CA . SER A 1 406 ? 4.560 10.191 41.859 1.00 37.25 406 SER A CA 1
ATOM 3154 C C . SER A 1 406 ? 4.797 10.319 40.343 1.00 37.25 406 SER A C 1
ATOM 3156 O O . SER A 1 406 ? 5.090 11.416 39.879 1.00 37.25 406 SER A O 1
ATOM 3158 N N . ASP A 1 407 ? 4.618 9.239 39.578 1.00 41.59 407 ASP A N 1
ATOM 3159 C CA . ASP A 1 407 ? 4.837 9.172 38.125 1.00 41.59 407 ASP A CA 1
ATOM 3160 C C . ASP A 1 407 ? 3.518 9.211 37.330 1.00 41.59 407 ASP A C 1
ATOM 3162 O O . ASP A 1 407 ? 3.418 8.680 36.221 1.00 41.59 407 ASP A O 1
ATOM 3166 N N . ASN A 1 408 ? 2.485 9.855 37.882 1.00 41.16 408 ASN A N 1
ATOM 3167 C CA . ASN A 1 408 ? 1.247 10.139 37.160 1.00 41.16 408 ASN A CA 1
ATOM 3168 C C . ASN A 1 408 ? 1.502 11.200 36.080 1.00 41.16 408 ASN A C 1
ATOM 3170 O O . ASN A 1 408 ? 1.180 12.377 36.241 1.00 41.16 408 ASN A O 1
ATOM 3174 N N . ILE A 1 409 ? 2.056 10.771 34.944 1.00 47.56 409 ILE A N 1
ATOM 3175 C CA . ILE A 1 409 ? 1.920 11.501 33.687 1.00 47.56 409 ILE A CA 1
ATOM 3176 C C . ILE A 1 409 ? 0.445 11.386 33.299 1.00 47.56 409 ILE A C 1
ATOM 3178 O O . ILE A 1 409 ? 0.033 10.458 32.600 1.00 47.56 409 ILE A O 1
ATOM 3182 N N . VAL A 1 410 ? -0.369 12.322 33.788 1.00 49.28 410 VAL A N 1
ATOM 3183 C CA . VAL A 1 410 ? -1.671 12.593 33.183 1.00 49.28 410 VAL A CA 1
ATOM 3184 C C . VAL A 1 410 ? -1.376 12.924 31.727 1.00 49.28 410 VAL A C 1
ATOM 3186 O O . VAL A 1 410 ? -0.588 13.825 31.443 1.00 49.28 410 VAL A O 1
ATOM 3189 N N . LEU A 1 411 ? -1.955 12.160 30.803 1.00 59.34 411 LEU A N 1
ATOM 3190 C CA . LEU A 1 411 ? -1.920 12.506 29.388 1.00 59.34 411 LEU A CA 1
ATOM 3191 C C . LEU A 1 411 ? -2.655 13.844 29.246 1.00 59.34 411 LEU A C 1
ATOM 3193 O O . LEU A 1 411 ? -3.884 13.866 29.223 1.00 59.34 411 LEU A O 1
ATOM 3197 N N . ASP A 1 412 ? -1.899 14.942 29.247 1.00 57.94 412 ASP A N 1
ATOM 3198 C CA . ASP A 1 412 ? -2.426 16.304 29.256 1.00 57.94 412 ASP A CA 1
ATOM 3199 C C . ASP A 1 412 ? -3.056 16.603 27.893 1.00 57.94 412 ASP A C 1
ATOM 3201 O O . ASP A 1 412 ? -2.394 16.978 26.924 1.00 57.94 412 ASP A O 1
ATOM 3205 N N . TYR A 1 413 ? -4.350 16.315 27.802 1.00 68.81 413 TYR A N 1
ATOM 3206 C CA . TYR A 1 413 ? -5.216 16.783 26.739 1.00 68.81 413 TYR A CA 1
ATOM 3207 C C . TYR A 1 413 ? -6.037 17.925 27.311 1.00 68.81 413 TYR A C 1
ATOM 3209 O O . TYR A 1 413 ? -6.896 17.718 28.173 1.00 68.81 413 TYR A O 1
ATOM 3217 N N . SER A 1 414 ? -5.792 19.140 26.825 1.00 78.00 414 SER A N 1
ATOM 3218 C CA . SER A 1 414 ? -6.662 20.252 27.184 1.00 78.00 414 SER A CA 1
ATOM 3219 C C . SER A 1 414 ? -8.030 20.063 26.520 1.00 78.00 414 SER A C 1
ATOM 3221 O O . SER A 1 414 ? -8.140 19.567 25.394 1.00 78.00 414 SER A O 1
ATOM 3223 N N . GLN A 1 415 ? -9.097 20.503 27.190 1.00 79.94 415 GLN A N 1
ATOM 3224 C CA . GLN A 1 415 ? -10.449 20.470 26.611 1.00 79.94 415 GLN A CA 1
ATOM 3225 C C . GLN A 1 415 ? -10.526 21.235 25.275 1.00 79.94 415 GLN A C 1
ATOM 3227 O O . GLN A 1 415 ? -11.335 20.903 24.404 1.00 79.94 415 GLN A O 1
ATOM 3232 N N . GLU A 1 416 ? -9.673 22.250 25.100 1.00 83.94 416 GLU A N 1
ATOM 3233 C CA . GLU A 1 416 ? -9.555 23.019 23.863 1.00 83.94 416 GLU A CA 1
ATOM 3234 C C . GLU A 1 416 ? -8.974 22.180 22.716 1.00 83.94 416 GLU A C 1
ATOM 3236 O O . GLU A 1 416 ? -9.523 22.210 21.612 1.00 83.94 416 GLU A O 1
ATOM 3241 N N . GLU A 1 417 ? -7.922 21.393 22.966 1.00 84.25 417 GLU A N 1
ATOM 3242 C CA . GLU A 1 417 ? -7.319 20.500 21.967 1.00 84.25 417 GLU A CA 1
ATOM 3243 C C . GLU A 1 417 ? -8.312 19.438 21.486 1.00 84.25 417 GLU A C 1
ATOM 3245 O O . GLU A 1 417 ? -8.493 19.245 20.281 1.00 84.25 417 GLU A O 1
ATOM 3250 N N . GLU A 1 418 ? -9.010 18.791 22.419 1.00 87.94 418 GLU A N 1
ATOM 3251 C CA . GLU A 1 418 ? -10.021 17.776 22.112 1.00 87.94 418 GLU A CA 1
ATOM 3252 C C . GLU A 1 418 ? -11.172 18.371 21.292 1.00 87.94 418 GLU A C 1
ATOM 3254 O O . GLU A 1 418 ? -11.588 17.825 20.266 1.00 87.94 418 GLU A O 1
ATOM 3259 N N . GLY A 1 419 ? -11.676 19.538 21.711 1.00 90.00 419 GLY A N 1
ATOM 3260 C CA . GLY A 1 419 ? -12.707 20.267 20.982 1.00 90.00 419 GLY A CA 1
ATOM 3261 C C . GLY A 1 419 ? -12.259 20.655 19.572 1.00 90.00 419 GLY A C 1
ATOM 3262 O O . GLY A 1 419 ? -13.035 20.524 18.618 1.00 90.00 419 GLY A O 1
ATOM 3263 N N . HIS A 1 420 ? -11.008 21.091 19.424 1.00 90.56 420 HIS A N 1
ATOM 3264 C CA . HIS A 1 420 ? -10.419 21.454 18.140 1.00 90.56 420 HIS A CA 1
ATOM 3265 C C . HIS A 1 420 ? -10.293 20.250 17.195 1.00 90.56 420 HIS A C 1
ATOM 3267 O O . HIS A 1 420 ? -10.693 20.351 16.029 1.00 90.56 420 HIS A O 1
ATOM 3273 N N . GLU A 1 421 ? -9.811 19.101 17.679 1.00 90.81 421 GLU A N 1
ATOM 3274 C CA . GLU A 1 421 ? -9.698 17.870 16.885 1.00 90.81 421 GLU A CA 1
ATOM 3275 C C . GLU A 1 421 ? -11.077 17.400 16.399 1.00 90.81 421 GLU A C 1
ATOM 3277 O O . GLU A 1 421 ? -11.274 17.199 15.193 1.00 90.81 421 GLU A O 1
ATOM 3282 N N . ARG A 1 422 ? -12.076 17.341 17.295 1.00 92.69 422 ARG A N 1
ATOM 3283 C CA . ARG A 1 422 ? -13.455 16.965 16.931 1.00 92.69 422 ARG A CA 1
ATOM 3284 C C . ARG A 1 422 ? -14.043 17.901 15.877 1.00 92.69 422 ARG A C 1
ATOM 3286 O O . ARG A 1 422 ? -14.627 17.442 14.896 1.00 92.69 422 ARG A O 1
ATOM 3293 N N . ASN A 1 423 ? -13.877 19.215 16.037 1.00 92.69 423 ASN A N 1
ATOM 3294 C CA . ASN A 1 423 ? -14.356 20.199 15.061 1.00 92.69 423 ASN A CA 1
ATOM 3295 C C . ASN A 1 423 ? -13.673 20.044 13.698 1.00 92.69 423 ASN A C 1
ATOM 3297 O O . ASN A 1 423 ? -14.334 20.116 12.657 1.00 92.69 423 ASN A O 1
ATOM 3301 N N . THR A 1 424 ? -12.373 19.765 13.699 1.00 90.94 424 THR A N 1
ATOM 3302 C CA . THR A 1 424 ? -11.597 19.537 12.480 1.00 90.94 424 THR A CA 1
ATOM 3303 C C . THR A 1 424 ? -12.056 18.277 11.747 1.00 90.94 424 THR A C 1
ATOM 3305 O O . THR A 1 424 ? -12.269 18.312 10.532 1.00 90.94 424 THR A O 1
ATOM 3308 N N . LEU A 1 425 ? -12.305 17.181 12.469 1.00 90.94 425 LEU A N 1
ATOM 3309 C CA . LEU A 1 425 ? -12.856 15.949 11.900 1.00 90.94 425 LEU A CA 1
ATOM 3310 C C . LEU A 1 425 ? -14.274 16.147 11.349 1.00 90.94 425 LEU A C 1
ATOM 3312 O O . LEU A 1 425 ? -14.557 15.702 10.235 1.00 90.94 425 LEU A O 1
ATOM 3316 N N . ARG A 1 426 ? -15.151 16.873 12.061 1.00 91.69 426 ARG A N 1
ATOM 3317 C CA . ARG A 1 426 ? -16.501 17.221 11.569 1.00 91.69 426 ARG A CA 1
ATOM 3318 C C . ARG A 1 426 ? -16.442 17.997 10.258 1.00 91.69 426 ARG A C 1
ATOM 3320 O O . ARG A 1 426 ? -17.208 17.697 9.341 1.00 91.69 426 ARG A O 1
ATOM 3327 N N . HIS A 1 427 ? -15.527 18.961 10.158 1.00 89.50 427 HIS A N 1
ATOM 3328 C CA . HIS A 1 427 ? -15.306 19.714 8.929 1.00 89.50 427 HIS A CA 1
ATOM 3329 C C . HIS A 1 427 ? -14.813 18.794 7.804 1.00 89.50 427 HIS A C 1
ATOM 3331 O O . HIS A 1 427 ? -15.399 18.765 6.721 1.00 89.50 427 HIS A O 1
ATOM 3337 N N . LEU A 1 428 ? -13.794 17.973 8.075 1.00 87.44 428 LEU A N 1
ATOM 3338 C CA . LEU A 1 428 ? -13.196 17.061 7.100 1.00 87.44 428 LEU A CA 1
ATOM 3339 C C . LEU A 1 428 ? -14.190 16.009 6.576 1.00 87.44 428 LEU A C 1
ATOM 3341 O O . LEU A 1 428 ? -14.163 15.680 5.386 1.00 87.44 428 LEU A O 1
ATOM 3345 N N . ARG A 1 429 ? -15.085 15.511 7.441 1.00 88.25 429 ARG A N 1
ATOM 3346 C CA . ARG A 1 429 ? -16.074 14.455 7.159 1.00 88.25 429 ARG A CA 1
ATOM 3347 C C . ARG A 1 429 ? -16.894 14.718 5.891 1.00 88.25 429 ARG A C 1
ATOM 3349 O O . ARG A 1 429 ? -17.122 13.778 5.123 1.00 88.25 429 ARG A O 1
ATOM 3356 N N . ASN A 1 430 ? -17.258 15.979 5.642 1.00 80.81 430 ASN A N 1
ATOM 3357 C CA . ASN A 1 430 ? -18.095 16.408 4.512 1.00 80.81 430 ASN A CA 1
ATOM 3358 C C . ASN A 1 430 ? -17.371 17.329 3.511 1.00 80.81 430 ASN A C 1
ATOM 3360 O O . ASN A 1 430 ? -17.993 17.848 2.585 1.00 80.81 430 ASN A O 1
ATOM 3364 N N . HIS A 1 431 ? -16.062 17.543 3.666 1.00 82.69 431 HIS A N 1
ATOM 3365 C CA . HIS A 1 431 ? -15.328 18.486 2.828 1.00 82.69 431 HIS A CA 1
ATOM 3366 C C . HIS A 1 431 ? -14.982 17.902 1.447 1.00 82.69 431 HIS A C 1
ATOM 3368 O O . HIS A 1 431 ? -14.439 16.799 1.331 1.00 82.69 431 HIS A O 1
ATOM 3374 N N . ALA A 1 432 ? -15.200 18.678 0.380 1.00 70.62 432 ALA A N 1
ATOM 3375 C CA . ALA A 1 432 ? -14.898 18.259 -0.995 1.00 70.62 432 ALA A CA 1
ATOM 3376 C C . ALA A 1 432 ? -13.396 17.978 -1.224 1.00 70.62 432 ALA A C 1
ATOM 3378 O O . ALA A 1 432 ? -13.026 17.069 -1.973 1.00 70.62 432 ALA A O 1
ATOM 3379 N N . ARG A 1 433 ? -12.522 18.722 -0.529 1.00 71.12 433 ARG A N 1
ATOM 3380 C CA . ARG A 1 433 ? -11.051 18.585 -0.582 1.00 71.12 433 ARG A CA 1
ATOM 3381 C C . ARG A 1 433 ? -10.468 17.775 0.577 1.00 71.12 433 ARG A C 1
ATOM 3383 O O . ARG A 1 433 ? -9.382 18.084 1.059 1.00 71.12 433 ARG A O 1
ATOM 3390 N N . ARG A 1 434 ? -11.194 16.778 1.081 1.00 78.69 434 ARG A N 1
ATOM 3391 C CA . ARG A 1 434 ? -10.637 15.884 2.103 1.00 78.69 434 ARG A CA 1
ATOM 3392 C C . ARG A 1 434 ? -9.395 15.152 1.581 1.00 78.69 434 ARG A C 1
ATOM 3394 O O . ARG A 1 434 ? -9.344 14.768 0.406 1.00 78.69 434 ARG A O 1
ATOM 3401 N N . SER A 1 435 ? -8.426 14.955 2.468 1.00 80.56 435 SER A N 1
ATOM 3402 C CA . SER A 1 435 ? -7.277 14.075 2.255 1.00 80.56 435 SER A CA 1
ATOM 3403 C C . SER A 1 435 ? -7.733 12.653 1.901 1.00 80.56 435 SER A C 1
ATOM 3405 O O . SER A 1 435 ? -8.884 12.268 2.120 1.00 80.56 435 SER A O 1
ATOM 3407 N N . GLN A 1 436 ? -6.835 11.844 1.333 1.00 86.31 436 GLN A N 1
ATOM 3408 C CA . GLN A 1 436 ? -7.143 10.439 1.037 1.00 86.31 436 GLN A CA 1
ATOM 3409 C C . GLN A 1 436 ? -7.441 9.632 2.309 1.00 86.31 436 GLN A C 1
ATOM 3411 O O . GLN A 1 436 ? -8.331 8.781 2.298 1.00 86.31 436 GLN A O 1
ATOM 3416 N N . PHE A 1 437 ? -6.729 9.929 3.400 1.00 87.62 437 PHE A N 1
ATOM 3417 C CA . PHE A 1 437 ? -6.895 9.294 4.705 1.00 87.62 437 PHE A CA 1
ATOM 3418 C C . PHE A 1 437 ? -7.244 10.357 5.756 1.00 87.62 437 PHE A C 1
ATOM 3420 O O . PHE A 1 437 ? -6.566 11.387 5.798 1.00 87.62 437 PHE A O 1
ATOM 3427 N N . PRO A 1 438 ? -8.272 10.136 6.600 1.00 83.25 438 PRO A N 1
ATOM 3428 C CA . PRO A 1 438 ? -8.714 11.123 7.588 1.00 83.25 438 PRO A CA 1
ATOM 3429 C C . PRO A 1 438 ? -7.637 11.430 8.636 1.00 83.25 438 PRO A C 1
ATOM 3431 O O . PRO A 1 438 ? -7.491 12.577 9.030 1.00 83.25 438 PRO A O 1
ATOM 3434 N N . MET A 1 439 ? -6.853 10.423 9.027 1.00 84.56 439 MET A N 1
ATOM 3435 C CA . MET A 1 439 ? -5.784 10.498 10.031 1.00 84.56 439 MET A CA 1
ATOM 3436 C C . MET A 1 439 ? -4.487 9.966 9.407 1.00 84.56 439 MET A C 1
ATOM 3438 O O . MET A 1 439 ? -4.062 8.844 9.666 1.00 84.56 439 MET A O 1
ATOM 3442 N N . GLY A 1 440 ? -3.946 10.719 8.444 1.00 85.06 440 GLY A N 1
ATOM 3443 C CA . GLY A 1 440 ? -2.825 10.282 7.599 1.00 85.06 440 GLY A CA 1
ATOM 3444 C C . GLY A 1 440 ? -1.426 10.640 8.113 1.00 85.06 440 GLY A C 1
ATOM 3445 O O . GLY A 1 440 ? -0.448 10.172 7.532 1.00 85.06 440 GLY A O 1
ATOM 3446 N N . ASP A 1 441 ? -1.314 11.465 9.158 1.00 90.19 441 ASP A N 1
ATOM 3447 C CA . ASP A 1 441 ? -0.038 12.001 9.650 1.00 90.19 441 ASP A CA 1
ATOM 3448 C C . ASP A 1 441 ? 0.680 11.039 10.612 1.00 90.19 441 ASP A C 1
ATOM 3450 O O . ASP A 1 441 ? 0.744 11.269 11.816 1.00 90.19 441 ASP A O 1
ATOM 3454 N N . TYR A 1 442 ? 1.230 9.949 10.071 1.00 93.12 442 TYR A N 1
ATOM 3455 C CA . TYR A 1 442 ? 1.946 8.935 10.855 1.00 93.12 442 TYR A CA 1
ATOM 3456 C C . TYR A 1 442 ? 3.149 9.502 11.633 1.00 93.12 442 TYR A C 1
ATOM 3458 O O . TYR A 1 442 ? 3.301 9.216 12.818 1.00 93.12 442 TYR A O 1
ATOM 3466 N N . VAL A 1 443 ? 3.978 10.336 10.994 1.00 94.62 443 VAL A N 1
ATOM 3467 C CA . VAL A 1 443 ? 5.171 10.935 11.624 1.00 94.62 443 VAL A CA 1
ATOM 3468 C C . VAL A 1 443 ? 4.769 11.841 12.785 1.00 94.62 443 VAL A C 1
ATOM 3470 O O . VAL A 1 443 ? 5.298 11.703 13.884 1.00 94.62 443 VAL A O 1
ATOM 3473 N N . GLY A 1 444 ? 3.796 12.732 12.564 1.00 94.12 444 GLY A N 1
ATOM 3474 C CA . GLY A 1 444 ? 3.290 13.607 13.617 1.00 94.12 444 GLY A CA 1
ATOM 3475 C C . GLY A 1 444 ? 2.644 12.834 14.762 1.00 94.12 444 GLY A C 1
ATOM 3476 O O . GLY A 1 444 ? 2.824 13.208 15.922 1.00 94.12 444 GLY A O 1
ATOM 3477 N N . PHE A 1 445 ? 1.933 11.750 14.438 1.00 93.81 445 PHE A N 1
ATOM 3478 C CA . PHE A 1 445 ? 1.300 10.870 15.413 1.00 93.81 445 PHE A CA 1
ATOM 3479 C C . PHE A 1 445 ? 2.335 10.224 16.334 1.00 93.81 445 PHE A C 1
ATOM 3481 O O . PHE A 1 445 ? 2.269 10.421 17.542 1.00 93.81 445 PHE A O 1
ATOM 3488 N N . MET A 1 446 ? 3.320 9.518 15.770 1.00 95.50 446 MET A N 1
ATOM 3489 C CA . MET A 1 446 ? 4.353 8.831 16.553 1.00 95.50 446 MET A CA 1
ATOM 3490 C C . MET A 1 446 ? 5.136 9.803 17.440 1.00 95.50 446 MET A C 1
ATOM 3492 O O . MET A 1 446 ? 5.304 9.529 18.622 1.00 95.50 446 MET A O 1
ATOM 3496 N N . GLU A 1 447 ? 5.545 10.958 16.906 1.00 95.25 447 GLU A N 1
ATOM 3497 C CA . GLU A 1 447 ? 6.283 11.976 17.666 1.00 95.25 447 GLU A CA 1
ATOM 3498 C C . GLU A 1 447 ? 5.458 12.562 18.819 1.00 95.25 447 GLU A C 1
ATOM 3500 O O . GLU A 1 447 ? 5.942 12.659 19.943 1.00 95.25 447 GLU A O 1
ATOM 3505 N N . SER A 1 448 ? 4.191 12.910 18.571 1.00 92.75 448 SER A N 1
ATOM 3506 C CA . SER A 1 448 ? 3.341 13.518 19.607 1.00 92.75 448 SER A CA 1
ATOM 3507 C C . SER A 1 448 ? 2.936 12.521 20.685 1.00 92.75 448 SER A C 1
ATOM 3509 O O . SER A 1 448 ? 2.821 12.887 21.852 1.00 92.75 448 SER A O 1
ATOM 3511 N N . PHE A 1 449 ? 2.692 11.266 20.304 1.00 93.00 449 PHE A N 1
ATOM 3512 C CA . PHE A 1 449 ? 2.333 10.221 21.256 1.00 93.00 449 PHE A CA 1
ATOM 3513 C C . PHE A 1 449 ? 3.538 9.760 22.064 1.00 93.00 449 PHE A C 1
ATOM 3515 O O . PHE A 1 449 ? 3.386 9.550 23.260 1.00 93.00 449 PHE A O 1
ATOM 3522 N N . ALA A 1 450 ? 4.725 9.664 21.461 1.00 93.25 450 ALA A N 1
ATOM 3523 C CA . ALA A 1 450 ? 5.948 9.380 22.203 1.00 93.25 450 ALA A CA 1
ATOM 3524 C C . ALA A 1 450 ? 6.227 10.462 23.258 1.00 93.25 450 ALA A C 1
ATOM 3526 O O . ALA A 1 450 ? 6.451 10.119 24.414 1.00 93.25 450 ALA A O 1
ATOM 3527 N N . ASP A 1 451 ? 6.122 11.743 22.887 1.00 91.12 451 ASP A N 1
ATOM 3528 C CA . ASP A 1 451 ? 6.253 12.895 23.796 1.00 91.12 451 ASP A CA 1
ATOM 3529 C C . ASP A 1 451 ? 5.261 12.800 24.970 1.00 91.12 451 ASP A C 1
ATOM 3531 O O . ASP A 1 451 ? 5.654 12.793 26.135 1.00 91.12 451 ASP A O 1
ATOM 3535 N N . ARG A 1 452 ? 3.970 12.587 24.678 1.00 87.88 452 ARG A N 1
ATOM 3536 C CA . ARG A 1 452 ? 2.918 12.422 25.701 1.00 87.88 452 ARG A CA 1
ATOM 3537 C C . ARG A 1 452 ? 3.105 11.188 26.578 1.00 87.88 452 ARG A C 1
ATOM 3539 O O . ARG A 1 452 ? 2.741 11.196 27.750 1.00 87.88 452 ARG A O 1
ATOM 3546 N N . LEU A 1 453 ? 3.645 10.115 26.014 1.00 88.50 453 LEU A N 1
ATOM 3547 C CA . LEU A 1 453 ? 3.962 8.895 26.743 1.00 88.50 453 LEU A CA 1
ATOM 3548 C C . LEU A 1 453 ? 5.332 8.979 27.444 1.00 88.50 453 LEU A C 1
ATOM 3550 O O . LEU A 1 453 ? 5.732 8.006 28.084 1.00 88.50 453 LEU A O 1
ATOM 3554 N N . GLY A 1 454 ? 6.050 10.103 27.377 1.00 88.88 454 GLY A N 1
ATOM 3555 C CA . GLY A 1 454 ? 7.381 10.237 27.977 1.00 88.88 454 GLY A CA 1
ATOM 3556 C C . GLY A 1 454 ? 8.375 9.192 27.458 1.00 88.88 454 GLY A C 1
ATOM 3557 O O . GLY A 1 454 ? 9.229 8.726 28.205 1.00 88.88 454 GLY A O 1
ATOM 3558 N N . MET A 1 455 ? 8.215 8.752 26.209 1.00 90.69 455 MET A N 1
ATOM 3559 C CA . MET A 1 455 ? 9.061 7.733 25.595 1.00 90.69 455 MET A CA 1
ATOM 3560 C C . MET A 1 455 ? 10.316 8.366 25.003 1.00 90.69 455 MET A C 1
ATOM 3562 O O . MET A 1 455 ? 10.275 9.437 24.396 1.00 90.69 455 MET A O 1
ATOM 3566 N N . HIS A 1 456 ? 11.432 7.658 25.120 1.00 91.50 456 HIS A N 1
ATOM 3567 C CA . HIS A 1 456 ? 12.685 8.054 24.499 1.00 91.50 456 HIS A CA 1
ATOM 3568 C C . HIS A 1 456 ? 12.702 7.634 23.035 1.00 91.50 456 HIS A C 1
ATOM 3570 O O . HIS A 1 456 ? 12.205 6.564 22.685 1.00 91.50 456 HIS A O 1
ATOM 3576 N N . ARG A 1 457 ? 13.303 8.472 22.185 1.00 93.06 457 ARG A N 1
ATOM 3577 C CA . ARG A 1 457 ? 13.561 8.159 20.779 1.00 93.06 457 ARG A CA 1
ATOM 3578 C C . ARG A 1 457 ? 15.051 7.928 20.556 1.00 93.06 457 ARG A C 1
ATOM 3580 O O . ARG A 1 457 ? 15.844 8.837 20.775 1.00 93.06 457 ARG A O 1
ATOM 3587 N N . GLU A 1 458 ? 15.420 6.759 20.045 1.00 92.44 458 GLU A N 1
ATOM 3588 C CA . GLU A 1 458 ? 16.797 6.462 19.647 1.00 92.44 458 GLU A CA 1
ATOM 3589 C C . GLU A 1 458 ? 17.220 7.293 18.421 1.00 92.44 458 GLU A C 1
ATOM 3591 O O . GLU A 1 458 ? 16.507 7.378 17.406 1.00 92.44 458 GLU A O 1
ATOM 3596 N N . GLU A 1 459 ? 18.405 7.896 18.502 1.00 90.81 459 GLU A N 1
ATOM 3597 C CA . GLU A 1 459 ? 19.028 8.632 17.402 1.00 90.81 459 GLU A CA 1
ATOM 3598 C C . GLU A 1 459 ? 19.714 7.681 16.407 1.00 90.81 459 GLU A C 1
ATOM 3600 O O . GLU A 1 459 ? 20.408 6.730 16.774 1.00 90.81 459 GLU A O 1
ATOM 3605 N N . ILE A 1 460 ? 19.509 7.940 15.113 1.00 88.62 460 ILE A N 1
ATOM 3606 C CA . ILE A 1 460 ? 20.175 7.213 14.018 1.00 88.62 460 ILE A CA 1
ATOM 3607 C C . ILE A 1 460 ? 21.359 8.027 13.490 1.00 88.62 460 ILE A C 1
ATOM 3609 O O . ILE A 1 460 ? 22.393 7.462 13.141 1.00 88.62 460 ILE A O 1
ATOM 3613 N N . SER A 1 461 ? 21.203 9.346 13.458 1.00 82.12 461 SER A N 1
ATOM 3614 C CA . SER A 1 461 ? 22.185 10.325 13.013 1.00 82.12 461 SER A CA 1
ATOM 3615 C C . SER A 1 461 ? 22.295 11.456 14.036 1.00 82.12 461 SER A C 1
ATOM 3617 O O . SER A 1 461 ? 21.358 11.735 14.784 1.00 82.12 461 SER A O 1
ATOM 3619 N N . SER A 1 462 ? 23.441 12.135 14.042 1.00 78.44 462 SER A N 1
ATOM 3620 C CA . SER A 1 462 ? 23.746 13.217 14.987 1.00 78.44 462 SER A CA 1
ATOM 3621 C C . SER A 1 462 ? 22.916 14.490 14.790 1.00 78.44 462 SER A C 1
ATOM 3623 O O . SER A 1 462 ? 22.887 15.341 15.673 1.00 78.44 462 SER A O 1
ATOM 3625 N N . ASP A 1 463 ? 22.263 14.649 13.638 1.00 79.88 463 ASP A N 1
ATOM 3626 C CA . ASP A 1 463 ? 21.362 15.766 13.337 1.00 79.88 463 ASP A CA 1
ATOM 3627 C C . ASP A 1 463 ? 19.893 15.468 13.696 1.00 79.88 463 ASP A C 1
ATOM 3629 O O . ASP A 1 463 ? 19.008 16.275 13.409 1.00 79.88 463 ASP A O 1
ATOM 3633 N N . GLY A 1 464 ? 19.623 14.311 14.312 1.00 81.56 464 GLY A N 1
ATOM 3634 C CA . GLY A 1 464 ? 18.283 13.878 14.702 1.00 81.56 464 GLY A CA 1
ATOM 3635 C C . GLY A 1 464 ? 17.402 13.403 13.540 1.00 81.56 464 GLY A C 1
ATOM 3636 O O . GLY A 1 464 ? 16.218 13.131 13.758 1.00 81.56 464 GLY A O 1
ATOM 3637 N N . SER A 1 465 ? 17.951 13.292 12.325 1.00 87.88 465 SER A N 1
ATOM 3638 C CA . SER A 1 465 ? 17.243 12.766 11.155 1.00 87.88 465 SER A CA 1
ATOM 3639 C C . SER A 1 465 ? 17.028 11.244 11.209 1.00 87.88 465 SER A C 1
ATOM 3641 O O . SER A 1 465 ? 17.315 10.556 12.199 1.00 87.88 465 SER A O 1
ATOM 3643 N N . GLY A 1 466 ? 16.417 10.714 10.152 1.00 91.38 466 GLY A N 1
ATOM 3644 C CA . GLY A 1 466 ? 16.143 9.298 9.984 1.00 91.38 466 GLY A CA 1
ATOM 3645 C C . GLY A 1 466 ? 14.664 8.947 10.145 1.00 91.38 466 GLY A C 1
ATOM 3646 O O . GLY A 1 466 ? 13.868 9.726 10.683 1.00 91.38 466 GLY A O 1
ATOM 3647 N N . PRO A 1 467 ? 14.276 7.748 9.684 1.00 94.94 467 PRO A N 1
ATOM 3648 C CA . PRO A 1 467 ? 12.883 7.342 9.572 1.00 94.94 467 PRO A CA 1
ATOM 3649 C C . PRO A 1 467 ? 12.215 7.107 10.925 1.00 94.94 467 PRO A C 1
ATOM 3651 O O . PRO A 1 467 ? 12.801 6.518 11.836 1.00 94.94 467 PRO A O 1
ATOM 3654 N N . VAL A 1 468 ? 10.953 7.510 11.040 1.00 96.12 468 VAL A N 1
ATOM 3655 C CA . VAL A 1 468 ? 10.077 7.144 12.158 1.00 96.12 468 VAL A CA 1
ATOM 3656 C C . VAL A 1 468 ? 9.663 5.677 12.029 1.00 96.12 468 VAL A C 1
ATOM 3658 O O . VAL A 1 468 ? 8.890 5.306 11.144 1.00 96.12 468 VAL A O 1
ATOM 3661 N N . ILE A 1 469 ? 10.144 4.838 12.945 1.00 96.62 469 ILE A N 1
ATOM 3662 C CA . ILE A 1 469 ? 9.750 3.428 13.067 1.00 96.62 469 ILE A CA 1
ATOM 3663 C C . ILE A 1 469 ? 9.459 3.090 14.538 1.00 96.62 469 ILE A C 1
ATOM 3665 O O . ILE A 1 469 ? 10.032 3.741 15.412 1.00 96.62 469 ILE A O 1
ATOM 3669 N N . PRO A 1 470 ? 8.619 2.083 14.842 1.00 95.94 470 PRO A N 1
ATOM 3670 C CA . PRO A 1 470 ? 8.194 1.787 16.213 1.00 95.94 470 PRO A CA 1
ATOM 3671 C C . PRO A 1 470 ? 9.361 1.474 17.154 1.00 95.94 470 PRO A C 1
ATOM 3673 O O . PRO A 1 470 ? 9.428 2.044 18.236 1.00 95.94 470 PRO A O 1
ATOM 3676 N N . ALA A 1 471 ? 10.334 0.670 16.708 1.00 95.25 471 ALA A N 1
ATOM 3677 C CA . ALA A 1 471 ? 11.491 0.263 17.514 1.00 95.25 471 ALA A CA 1
ATOM 3678 C C . ALA A 1 471 ? 12.393 1.426 17.971 1.00 95.25 471 ALA A C 1
ATOM 3680 O O . ALA A 1 471 ? 13.181 1.263 18.894 1.00 95.25 471 ALA A O 1
ATOM 3681 N N . ARG A 1 472 ? 12.284 2.620 17.369 1.00 94.88 472 ARG A N 1
ATOM 3682 C CA . ARG A 1 472 ? 13.022 3.793 17.860 1.00 94.88 472 ARG A CA 1
ATOM 3683 C C . ARG A 1 472 ? 12.463 4.334 19.168 1.00 94.88 472 ARG A C 1
ATOM 3685 O O . ARG A 1 472 ? 13.182 5.075 19.825 1.00 94.88 472 ARG A O 1
ATOM 3692 N N . TYR A 1 473 ? 11.214 4.032 19.514 1.00 94.31 473 TYR A N 1
ATOM 3693 C CA . TYR A 1 473 ? 10.530 4.619 20.660 1.00 94.31 473 TYR A CA 1
ATOM 3694 C C . TYR A 1 473 ? 10.389 3.590 21.780 1.00 94.31 473 TYR A C 1
ATOM 3696 O O . TYR A 1 473 ? 9.711 2.579 21.610 1.00 94.31 473 TYR A O 1
ATOM 3704 N N . TYR A 1 474 ? 10.987 3.860 22.938 1.00 89.81 474 TYR A N 1
ATOM 3705 C CA . TYR A 1 474 ? 11.046 2.912 24.055 1.00 89.81 474 TYR A CA 1
ATOM 3706 C C . TYR A 1 474 ? 10.995 3.617 25.419 1.00 89.81 474 TYR A C 1
ATOM 3708 O O . TYR A 1 474 ? 11.129 4.838 25.519 1.00 89.81 474 TYR A O 1
ATOM 3716 N N . ASP A 1 475 ? 10.749 2.842 26.475 1.00 84.00 475 ASP A N 1
ATOM 3717 C CA . ASP A 1 475 ? 10.721 3.310 27.866 1.00 84.00 475 ASP A CA 1
ATOM 3718 C C . ASP A 1 475 ? 12.002 2.848 28.577 1.00 84.00 475 ASP A C 1
ATOM 3720 O O . ASP A 1 475 ? 12.206 1.652 28.777 1.00 84.00 475 ASP A O 1
ATOM 3724 N N . VAL A 1 476 ? 12.869 3.791 28.959 1.00 72.06 476 VAL A N 1
ATOM 3725 C CA . VAL A 1 476 ? 14.198 3.508 29.536 1.00 72.06 476 VAL A CA 1
ATOM 3726 C C . VAL A 1 476 ? 14.118 2.704 30.837 1.00 72.06 476 VAL A C 1
ATOM 3728 O O . VAL A 1 476 ? 15.040 1.952 31.144 1.00 72.06 476 VAL A O 1
ATOM 3731 N N . HIS A 1 477 ? 13.029 2.822 31.599 1.00 62.91 477 HIS A N 1
ATOM 3732 C CA . HIS A 1 477 ? 12.902 2.171 32.905 1.00 62.91 477 HIS A CA 1
ATOM 3733 C C . HIS A 1 477 ? 12.206 0.807 32.848 1.00 62.91 477 HIS A C 1
ATOM 3735 O O . HIS A 1 477 ? 12.146 0.118 33.865 1.00 62.91 477 HIS A O 1
ATOM 3741 N N . ARG A 1 478 ? 11.670 0.417 31.684 1.00 59.91 478 ARG A N 1
ATOM 3742 C CA . ARG A 1 478 ? 10.859 -0.802 31.521 1.00 59.91 478 ARG A CA 1
ATOM 3743 C C . ARG A 1 478 ? 11.296 -1.697 30.362 1.00 59.91 478 ARG A C 1
ATOM 3745 O O . ARG A 1 478 ? 10.676 -2.737 30.143 1.00 59.91 478 ARG A O 1
ATOM 3752 N N . ASP A 1 479 ? 12.328 -1.314 29.613 1.00 62.22 479 ASP A N 1
ATOM 3753 C CA . ASP A 1 479 ? 12.768 -2.074 28.444 1.00 62.22 479 ASP A CA 1
ATOM 3754 C C . ASP A 1 479 ? 13.683 -3.251 28.830 1.00 62.22 479 ASP A C 1
ATOM 3756 O O . ASP A 1 479 ? 14.888 -3.244 28.607 1.00 62.22 479 ASP A O 1
ATOM 3760 N N . GLU A 1 480 ? 13.095 -4.320 29.376 1.00 60.69 480 GLU A N 1
ATOM 3761 C CA . GLU A 1 480 ? 13.755 -5.635 29.506 1.00 60.69 480 GLU A CA 1
ATOM 3762 C C . GLU A 1 480 ? 14.031 -6.297 28.132 1.00 60.69 480 GLU A C 1
ATOM 3764 O O . GLU A 1 480 ? 14.500 -7.435 28.057 1.00 60.69 480 GLU A O 1
ATOM 3769 N N . ARG A 1 481 ? 13.694 -5.618 27.025 1.00 73.56 481 ARG A N 1
ATOM 3770 C CA . ARG A 1 481 ? 13.579 -6.166 25.664 1.00 73.56 481 ARG A CA 1
ATOM 3771 C C . ARG A 1 481 ? 14.535 -5.484 24.682 1.00 73.56 481 ARG A C 1
ATOM 3773 O O . ARG A 1 481 ? 14.386 -5.622 23.466 1.00 73.56 481 ARG A O 1
ATOM 3780 N N . GLU A 1 482 ? 15.585 -4.864 25.223 1.00 81.31 482 GLU A N 1
ATOM 3781 C CA . GLU A 1 482 ? 16.659 -4.171 24.507 1.00 81.31 482 GLU A CA 1
ATOM 3782 C C . GLU A 1 482 ? 17.207 -4.972 23.313 1.00 81.31 482 GLU A C 1
ATOM 3784 O O . GLU A 1 482 ? 17.395 -4.416 22.233 1.00 81.31 482 GLU A O 1
ATOM 3789 N N . ARG A 1 483 ? 17.348 -6.299 23.438 1.00 89.56 483 ARG A N 1
ATOM 3790 C CA . ARG A 1 483 ? 17.878 -7.157 22.363 1.00 89.56 483 ARG A CA 1
ATOM 3791 C C . ARG A 1 483 ? 17.047 -7.131 21.068 1.00 89.56 483 ARG A C 1
ATOM 3793 O O . ARG A 1 483 ? 17.619 -7.143 19.975 1.00 89.56 483 ARG A O 1
ATOM 3800 N N . GLU A 1 484 ? 15.714 -7.134 21.152 1.00 92.69 484 GLU A N 1
ATOM 3801 C CA . GLU A 1 484 ? 14.842 -7.116 19.958 1.00 92.69 484 GLU A CA 1
ATOM 3802 C C . GLU A 1 484 ? 14.933 -5.763 19.243 1.00 92.69 484 GLU A C 1
ATOM 3804 O O . GLU A 1 484 ? 15.032 -5.688 18.010 1.00 92.69 484 GLU A O 1
ATOM 3809 N N . ARG A 1 485 ? 14.973 -4.686 20.035 1.00 92.50 485 ARG A N 1
ATOM 3810 C CA . ARG A 1 485 ? 15.181 -3.327 19.542 1.00 92.50 485 ARG A CA 1
ATOM 3811 C C . ARG A 1 485 ? 16.537 -3.201 18.857 1.00 92.50 485 ARG A C 1
ATOM 3813 O O . ARG A 1 485 ? 16.590 -2.783 17.704 1.00 92.50 485 ARG A O 1
ATOM 3820 N N . GLU A 1 486 ? 17.620 -3.606 19.517 1.00 93.00 486 GLU A N 1
ATOM 3821 C CA . GLU A 1 486 ? 18.980 -3.569 18.967 1.00 93.00 486 GLU A CA 1
ATOM 3822 C C . GLU A 1 486 ? 19.088 -4.330 17.644 1.00 93.00 486 GLU A C 1
ATOM 3824 O O . GLU A 1 486 ? 19.669 -3.823 16.682 1.00 93.00 486 GLU A O 1
ATOM 3829 N N . THR A 1 487 ? 18.471 -5.512 17.567 1.00 94.31 487 THR A N 1
ATOM 3830 C CA . THR A 1 487 ? 18.419 -6.316 16.339 1.00 94.31 487 THR A CA 1
ATOM 3831 C C . THR A 1 487 ? 17.732 -5.540 15.214 1.00 94.31 487 THR A C 1
ATOM 3833 O O . THR A 1 487 ? 18.294 -5.384 14.126 1.00 94.31 487 THR A O 1
ATOM 3836 N N . THR A 1 488 ? 16.556 -4.968 15.489 1.00 95.19 488 THR A N 1
ATOM 3837 C CA . THR A 1 488 ? 15.806 -4.159 14.517 1.00 95.19 488 THR A CA 1
ATOM 3838 C C . THR A 1 488 ? 16.596 -2.922 14.078 1.00 95.19 488 THR A C 1
ATOM 3840 O O . THR A 1 488 ? 16.671 -2.623 12.885 1.00 95.19 488 THR A O 1
ATOM 3843 N N . MET A 1 489 ? 17.230 -2.221 15.020 1.00 95.25 489 MET A N 1
ATOM 3844 C CA . MET A 1 489 ? 17.970 -0.981 14.776 1.00 95.25 489 MET A CA 1
ATOM 3845 C C . MET A 1 489 ? 19.289 -1.210 14.031 1.00 95.25 489 MET A C 1
ATOM 3847 O O . MET A 1 489 ? 19.634 -0.431 13.142 1.00 95.25 489 MET A O 1
ATOM 3851 N N . SER A 1 490 ? 20.010 -2.295 14.320 1.00 94.38 490 SER A N 1
ATOM 3852 C CA . SER A 1 490 ? 21.190 -2.721 13.550 1.00 94.38 490 SER A CA 1
ATOM 3853 C C . SER A 1 490 ? 20.826 -3.019 12.090 1.00 94.38 490 SER A C 1
ATOM 3855 O O . SER A 1 490 ? 21.469 -2.552 11.141 1.00 94.38 490 SER A O 1
ATOM 3857 N N . SER A 1 491 ? 19.711 -3.722 11.900 1.00 94.19 491 SER A N 1
ATOM 3858 C CA . SER A 1 491 ? 19.190 -4.074 10.583 1.00 94.19 491 SER A CA 1
ATOM 3859 C C . SER A 1 491 ? 18.685 -2.857 9.794 1.00 94.19 491 SER A C 1
ATOM 3861 O O . SER A 1 491 ? 18.899 -2.746 8.580 1.00 94.19 491 SER A O 1
ATOM 3863 N N . LEU A 1 492 ? 18.072 -1.892 10.490 1.00 95.12 492 LEU A N 1
ATOM 3864 C CA . LEU A 1 492 ? 17.691 -0.601 9.924 1.00 95.12 492 LEU A CA 1
ATOM 3865 C C . LEU A 1 492 ? 18.921 0.171 9.438 1.00 95.12 492 LEU A C 1
ATOM 3867 O O . LEU A 1 492 ? 18.932 0.618 8.293 1.00 95.12 492 LEU A O 1
ATOM 3871 N N . ARG A 1 493 ? 19.969 0.293 10.267 1.00 93.62 493 ARG A N 1
ATOM 3872 C CA . ARG A 1 493 ? 21.219 0.983 9.894 1.00 93.62 493 ARG A CA 1
ATOM 3873 C C . ARG A 1 493 ? 21.854 0.358 8.651 1.00 93.62 493 ARG A C 1
ATOM 3875 O O . ARG A 1 493 ? 22.205 1.089 7.733 1.00 93.62 493 ARG A O 1
ATOM 3882 N N . SER A 1 494 ? 21.890 -0.972 8.571 1.00 91.06 494 SER A N 1
ATOM 3883 C CA . SER A 1 494 ? 22.392 -1.702 7.393 1.00 91.06 494 SER A CA 1
ATOM 3884 C C . SER A 1 494 ? 21.558 -1.453 6.126 1.00 91.06 494 SER A C 1
ATOM 3886 O O . SER A 1 494 ? 22.077 -1.497 5.013 1.00 91.06 494 SER A O 1
ATOM 3888 N N . THR A 1 495 ? 20.257 -1.179 6.281 1.00 91.69 495 THR A N 1
ATOM 3889 C CA . THR A 1 495 ? 19.363 -0.835 5.163 1.00 91.69 495 THR A CA 1
ATOM 3890 C C . THR A 1 495 ? 19.549 0.617 4.711 1.00 91.69 495 THR A C 1
ATOM 3892 O O . THR A 1 495 ? 19.577 0.886 3.510 1.00 91.69 495 THR A O 1
ATOM 3895 N N . LEU A 1 496 ? 19.684 1.550 5.658 1.00 90.62 496 LEU A N 1
ATOM 3896 C CA . LEU A 1 496 ? 19.863 2.978 5.379 1.00 90.62 496 LEU A CA 1
ATOM 3897 C C . LEU A 1 496 ? 21.250 3.283 4.800 1.00 90.62 496 LEU A C 1
ATOM 3899 O O . LEU A 1 496 ? 21.366 4.094 3.882 1.00 90.62 496 LEU A O 1
ATOM 3903 N N . PHE A 1 497 ? 22.281 2.599 5.296 1.00 88.19 497 PHE A N 1
ATOM 3904 C CA . PHE A 1 497 ? 23.684 2.843 4.966 1.00 88.19 497 PHE A CA 1
ATOM 3905 C C . PHE A 1 497 ? 24.353 1.556 4.455 1.00 88.19 497 PHE A C 1
ATOM 3907 O O . PHE A 1 497 ? 25.162 0.957 5.161 1.00 88.19 497 PHE A O 1
ATOM 3914 N N . PRO A 1 498 ? 24.001 1.082 3.246 1.00 86.12 498 PRO A N 1
ATOM 3915 C CA . PRO A 1 498 ? 24.573 -0.144 2.705 1.00 86.12 498 PRO A CA 1
ATOM 3916 C C . PRO A 1 498 ? 26.050 0.040 2.322 1.00 86.12 498 PRO A C 1
ATOM 3918 O O . PRO A 1 498 ? 26.421 1.052 1.729 1.00 86.12 498 PRO A O 1
ATOM 3921 N N . ASP A 1 499 ? 26.870 -0.994 2.533 1.00 83.88 499 ASP A N 1
ATOM 3922 C CA . ASP A 1 499 ? 28.304 -0.997 2.179 1.00 83.88 499 ASP A CA 1
ATOM 3923 C C . ASP A 1 499 ? 28.579 -0.899 0.665 1.00 83.88 499 ASP A C 1
ATOM 3925 O O . ASP A 1 499 ? 29.712 -0.683 0.230 1.00 83.88 499 ASP A O 1
ATOM 3929 N N . SER A 1 500 ? 27.560 -1.113 -0.176 1.00 83.06 500 SER A N 1
ATOM 3930 C CA . SER A 1 500 ? 27.687 -1.037 -1.631 1.00 83.06 500 SER A CA 1
ATOM 3931 C C . SER A 1 500 ? 26.414 -0.527 -2.301 1.00 83.06 500 SER A C 1
ATOM 3933 O O . SER A 1 500 ? 25.307 -0.741 -1.812 1.00 83.06 500 SER A O 1
ATOM 3935 N N . ASN A 1 501 ? 26.562 0.049 -3.496 1.00 80.06 501 ASN A N 1
ATOM 3936 C CA . ASN A 1 501 ? 25.435 0.461 -4.342 1.00 80.06 501 ASN A CA 1
ATOM 3937 C C . ASN A 1 501 ? 24.714 -0.716 -5.026 1.00 80.06 501 ASN A C 1
ATOM 3939 O O . ASN A 1 501 ? 23.649 -0.530 -5.618 1.00 80.06 501 ASN A O 1
ATOM 3943 N N . HIS A 1 502 ? 25.269 -1.934 -4.974 1.00 82.19 502 HIS A N 1
ATOM 3944 C CA . HIS A 1 502 ? 24.656 -3.122 -5.571 1.00 82.19 502 HIS A CA 1
ATOM 3945 C C . HIS A 1 502 ? 23.594 -3.720 -4.645 1.00 82.19 502 HIS A C 1
ATOM 3947 O O . HIS A 1 502 ? 23.742 -4.821 -4.120 1.00 82.19 502 HIS A O 1
ATOM 3953 N N . THR A 1 503 ? 22.513 -2.972 -4.440 1.00 88.75 503 THR A N 1
ATOM 3954 C CA . THR A 1 503 ? 21.416 -3.365 -3.554 1.00 88.75 503 THR A CA 1
ATOM 3955 C C . THR A 1 503 ? 20.192 -3.831 -4.335 1.00 88.75 503 THR A C 1
ATOM 3957 O O . THR A 1 503 ? 19.956 -3.438 -5.484 1.00 88.75 503 THR A O 1
ATOM 3960 N N . ILE A 1 504 ? 19.355 -4.638 -3.676 1.00 90.12 504 ILE A N 1
ATOM 3961 C CA . ILE A 1 504 ? 18.056 -5.066 -4.212 1.00 90.12 504 ILE A CA 1
ATOM 3962 C C . ILE A 1 504 ? 17.149 -3.871 -4.540 1.00 90.12 504 ILE A C 1
ATOM 3964 O O . ILE A 1 504 ? 16.366 -3.943 -5.486 1.00 90.12 504 ILE A O 1
ATOM 3968 N N . ALA A 1 505 ? 17.281 -2.755 -3.815 1.00 92.38 505 ALA A N 1
ATOM 3969 C CA . ALA A 1 505 ? 16.500 -1.542 -4.037 1.00 92.38 505 ALA A CA 1
ATOM 3970 C C . ALA A 1 505 ? 16.781 -0.937 -5.420 1.00 92.38 505 ALA A C 1
ATOM 3972 O O . ALA A 1 505 ? 15.859 -0.713 -6.209 1.00 92.38 505 ALA A O 1
ATOM 3973 N N . VAL A 1 506 ? 18.064 -0.749 -5.747 1.00 93.31 506 VAL A N 1
ATOM 3974 C CA . VAL A 1 506 ? 18.499 -0.191 -7.035 1.00 93.31 506 VAL A CA 1
ATOM 3975 C C . VAL A 1 506 ? 18.195 -1.170 -8.172 1.00 93.31 506 VAL A C 1
ATOM 3977 O O . VAL A 1 506 ? 17.650 -0.773 -9.203 1.00 93.31 506 VAL A O 1
ATOM 3980 N N . ALA A 1 507 ? 18.461 -2.465 -7.967 1.00 94.62 507 ALA A N 1
ATOM 3981 C CA . ALA A 1 507 ? 18.137 -3.507 -8.940 1.00 94.62 507 ALA A CA 1
ATOM 3982 C C . ALA A 1 507 ? 16.631 -3.558 -9.252 1.00 94.62 507 ALA A C 1
ATOM 3984 O O . ALA A 1 507 ? 16.240 -3.586 -10.418 1.00 94.62 507 ALA A O 1
ATOM 3985 N N . THR A 1 508 ? 15.777 -3.488 -8.226 1.00 94.69 508 THR A N 1
ATOM 3986 C CA . THR A 1 508 ? 14.315 -3.452 -8.382 1.00 94.69 508 THR A CA 1
ATOM 3987 C C . THR A 1 508 ? 13.866 -2.201 -9.131 1.00 94.69 508 THR A C 1
ATOM 3989 O O . THR A 1 508 ? 12.986 -2.289 -9.990 1.00 94.69 508 THR A O 1
ATOM 3992 N N . ALA A 1 509 ? 14.472 -1.042 -8.846 1.00 94.44 509 ALA A N 1
ATOM 3993 C CA . ALA A 1 509 ? 14.150 0.208 -9.526 1.00 94.44 509 ALA A CA 1
ATOM 3994 C C . ALA A 1 509 ? 14.466 0.153 -11.029 1.00 94.44 509 ALA A C 1
ATOM 3996 O O . ALA A 1 509 ? 13.608 0.514 -11.838 1.00 94.44 509 ALA A O 1
ATOM 3997 N N . ILE A 1 510 ? 15.649 -0.352 -11.399 1.00 95.56 510 ILE A N 1
ATOM 3998 C CA . ILE A 1 510 ? 16.042 -0.551 -12.801 1.00 95.56 510 ILE A CA 1
ATOM 3999 C C . ILE A 1 510 ? 15.120 -1.572 -13.466 1.00 95.56 510 ILE A C 1
ATOM 4001 O O . ILE A 1 510 ? 14.505 -1.275 -14.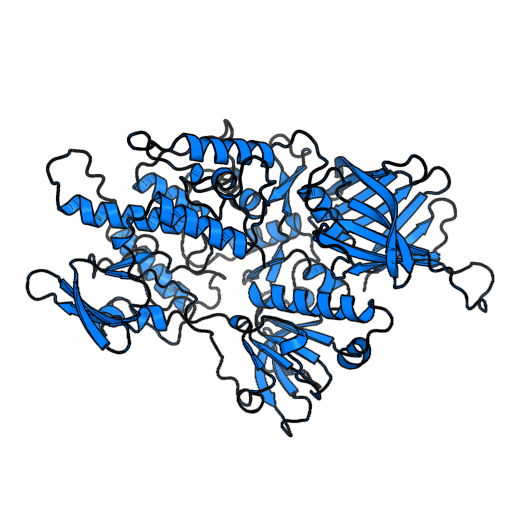488 1.00 95.56 510 ILE A O 1
ATOM 4005 N N . PHE A 1 511 ? 14.996 -2.764 -12.872 1.00 96.88 511 PHE A N 1
ATOM 4006 C CA . PHE A 1 511 ? 14.263 -3.880 -13.463 1.00 96.88 511 PHE A CA 1
ATOM 4007 C C . PHE A 1 511 ? 12.805 -3.513 -13.727 1.00 96.88 511 PHE A C 1
ATOM 4009 O O . PHE A 1 511 ? 12.308 -3.721 -14.828 1.00 96.88 511 PHE A O 1
ATOM 4016 N N . ARG A 1 512 ? 12.134 -2.879 -12.757 1.00 95.31 512 ARG A N 1
ATOM 4017 C CA . ARG A 1 512 ? 10.791 -2.316 -12.944 1.00 95.31 512 ARG A CA 1
ATOM 4018 C C . ARG A 1 512 ? 10.746 -1.421 -14.181 1.00 95.31 512 ARG A C 1
ATOM 4020 O O . ARG A 1 512 ? 9.943 -1.650 -15.081 1.00 95.31 512 ARG A O 1
ATOM 4027 N N . ALA A 1 513 ? 11.603 -0.404 -14.206 1.00 94.69 513 ALA A N 1
ATOM 4028 C CA . ALA A 1 513 ? 11.543 0.679 -15.174 1.00 94.69 513 ALA A CA 1
ATOM 4029 C C . ALA A 1 513 ? 11.989 0.285 -16.593 1.00 94.69 513 ALA A C 1
ATOM 4031 O O . ALA A 1 513 ? 11.841 1.102 -17.501 1.00 94.69 513 ALA A O 1
ATOM 4032 N N . LEU A 1 514 ? 12.496 -0.937 -16.803 1.00 96.00 514 LEU A N 1
ATOM 4033 C CA . LEU A 1 514 ? 12.760 -1.506 -18.130 1.00 96.00 514 LEU A CA 1
ATOM 4034 C C . LEU A 1 514 ? 11.490 -1.949 -18.866 1.00 96.00 514 LEU A C 1
ATOM 4036 O O . LEU A 1 514 ? 11.520 -2.082 -20.087 1.00 96.00 514 LEU A O 1
ATOM 4040 N N . HIS A 1 515 ? 10.377 -2.171 -18.162 1.00 95.62 515 HIS A N 1
ATOM 4041 C CA . HIS A 1 515 ? 9.138 -2.648 -18.775 1.00 95.62 515 HIS A CA 1
ATOM 4042 C C . HIS A 1 515 ? 8.660 -1.712 -19.901 1.00 95.62 515 HIS A C 1
ATOM 4044 O O . HIS A 1 515 ? 8.524 -0.494 -19.739 1.00 95.62 515 HIS A O 1
ATOM 4050 N N . GLY A 1 516 ? 8.390 -2.317 -21.058 1.00 93.56 516 GLY A N 1
ATOM 4051 C CA . GLY A 1 516 ? 7.808 -1.668 -22.222 1.00 93.56 516 GLY A CA 1
ATOM 4052 C C . GLY A 1 516 ? 8.720 -1.722 -23.441 1.00 93.56 516 GLY A C 1
ATOM 4053 O O . GLY A 1 516 ? 9.673 -2.500 -23.502 1.00 93.56 516 GLY A O 1
ATOM 4054 N N . LYS A 1 517 ? 8.377 -0.900 -24.435 1.00 93.69 517 LYS A N 1
ATOM 4055 C CA . LYS A 1 517 ? 9.021 -0.835 -25.750 1.00 93.69 517 LYS A CA 1
ATOM 4056 C C . LYS A 1 517 ? 10.057 0.291 -25.811 1.00 93.69 517 LYS A C 1
ATOM 4058 O O . LYS A 1 517 ? 9.785 1.419 -25.397 1.00 93.69 517 LYS A O 1
ATOM 4063 N N . TRP A 1 518 ? 11.205 -0.012 -26.405 1.00 93.56 518 TRP A N 1
ATOM 4064 C CA . TRP A 1 518 ? 12.363 0.867 -26.526 1.00 93.56 518 TRP A CA 1
ATOM 4065 C C . TRP A 1 518 ? 12.878 0.907 -27.964 1.00 93.56 518 TRP A C 1
ATOM 4067 O O . TRP A 1 518 ? 13.009 -0.133 -28.611 1.00 93.56 518 TRP A O 1
ATOM 4077 N N . MET A 1 519 ? 13.203 2.104 -28.451 1.00 90.94 519 MET A N 1
ATOM 4078 C CA . MET A 1 519 ? 13.827 2.327 -29.756 1.00 90.94 519 MET A CA 1
ATOM 4079 C C . MET A 1 519 ? 15.334 2.436 -29.585 1.00 90.94 519 MET A C 1
ATOM 4081 O O . MET A 1 519 ? 15.802 3.266 -28.812 1.00 90.94 519 MET A O 1
ATOM 4085 N N . GLY A 1 520 ? 16.075 1.592 -30.294 1.00 87.75 520 GLY A N 1
ATOM 4086 C CA . GLY A 1 520 ? 17.530 1.562 -30.305 1.00 87.75 520 GLY A CA 1
ATOM 4087 C C . GLY A 1 520 ? 18.127 2.422 -31.416 1.00 87.75 520 GLY A C 1
ATOM 4088 O O . GLY A 1 520 ? 17.701 2.348 -32.572 1.00 87.75 520 GLY A O 1
ATOM 4089 N N . TYR A 1 521 ? 19.164 3.168 -31.051 1.00 84.19 521 TYR A N 1
ATOM 4090 C CA . TYR A 1 521 ? 19.963 4.045 -31.899 1.00 84.19 521 TYR A CA 1
ATOM 4091 C C . TYR A 1 521 ? 21.430 3.639 -31.760 1.00 84.19 521 TYR A C 1
ATOM 4093 O O . TYR A 1 521 ? 21.940 3.506 -30.644 1.00 84.19 521 TYR A O 1
ATOM 4101 N N . SER A 1 522 ? 22.108 3.414 -32.881 1.00 76.19 522 SER A N 1
ATOM 4102 C CA . SER A 1 522 ? 23.536 3.098 -32.891 1.00 76.19 522 SER A CA 1
ATOM 4103 C C . SER A 1 522 ? 24.367 4.380 -32.950 1.00 76.19 522 SER A C 1
ATOM 4105 O O . SER A 1 522 ? 24.114 5.257 -33.776 1.00 76.19 522 SER A O 1
ATOM 4107 N N . HIS A 1 523 ? 25.367 4.492 -32.071 1.00 68.75 523 HIS A N 1
ATOM 4108 C CA . HIS A 1 523 ? 26.266 5.651 -32.042 1.00 68.75 523 HIS A CA 1
ATOM 4109 C C . HIS A 1 523 ? 27.278 5.666 -33.199 1.00 68.75 523 HIS A C 1
ATOM 4111 O O . HIS A 1 523 ? 27.808 6.727 -33.512 1.00 68.75 523 HIS A O 1
ATOM 4117 N N . GLN A 1 524 ? 27.564 4.514 -33.817 1.00 63.72 524 GLN A N 1
ATOM 4118 C CA . GLN A 1 524 ? 28.620 4.382 -34.832 1.00 63.72 524 GLN A CA 1
ATOM 4119 C C . GLN A 1 524 ? 28.175 4.826 -36.234 1.00 63.72 524 GLN A C 1
ATOM 4121 O O . GLN A 1 524 ? 28.981 5.368 -36.981 1.00 63.72 524 GLN A O 1
ATOM 4126 N N . ASP A 1 525 ? 26.910 4.610 -36.593 1.00 60.25 525 ASP A N 1
ATOM 4127 C CA . ASP A 1 525 ? 26.372 4.835 -37.945 1.00 60.25 525 ASP A CA 1
ATOM 4128 C C . ASP A 1 525 ? 25.086 5.684 -37.960 1.00 60.25 525 ASP A C 1
ATOM 4130 O O . ASP A 1 525 ? 24.575 6.010 -39.029 1.00 60.25 525 ASP A O 1
ATOM 4134 N N . GLY A 1 526 ? 24.540 6.048 -36.790 1.00 57.41 526 GLY A N 1
ATOM 4135 C CA . GLY A 1 526 ? 23.300 6.823 -36.672 1.00 57.41 526 GLY A CA 1
ATOM 4136 C C . GLY A 1 526 ? 22.051 6.099 -37.191 1.00 57.41 526 GLY A C 1
ATOM 4137 O O . GLY A 1 526 ? 20.980 6.710 -37.289 1.00 57.41 526 GLY A O 1
ATOM 4138 N N . SER A 1 527 ? 22.157 4.810 -37.534 1.00 59.66 527 SER A N 1
ATOM 4139 C CA . SER A 1 527 ? 21.053 4.066 -38.125 1.00 59.66 527 SER A CA 1
ATOM 4140 C C . SER A 1 527 ? 19.996 3.726 -37.067 1.00 59.66 527 SER A C 1
ATOM 4142 O O . SER A 1 527 ? 20.286 3.358 -35.923 1.00 59.66 527 SER A O 1
ATOM 4144 N N . HIS A 1 528 ? 18.729 3.892 -37.449 1.00 59.38 528 HIS A N 1
ATOM 4145 C CA . HIS A 1 528 ? 17.586 3.417 -36.674 1.00 59.38 528 HIS A CA 1
ATOM 4146 C C . HIS A 1 528 ? 17.320 1.984 -37.106 1.00 59.38 528 HIS A C 1
ATOM 4148 O O . HIS A 1 528 ? 17.181 1.730 -38.303 1.00 59.38 528 HIS A O 1
ATOM 4154 N N . GLY A 1 529 ? 17.197 1.042 -36.174 1.00 65.69 529 GLY A N 1
ATOM 4155 C CA . GLY A 1 529 ? 16.977 -0.328 -36.636 1.00 65.69 529 GLY A CA 1
ATOM 4156 C C . GLY A 1 529 ? 16.490 -1.342 -35.632 1.00 65.69 529 GLY A C 1
ATOM 4157 O O . GLY A 1 529 ? 15.910 -2.332 -36.070 1.00 65.69 529 GLY A O 1
ATOM 4158 N N . ARG A 1 530 ? 16.685 -1.131 -34.324 1.00 80.12 530 ARG A N 1
ATOM 4159 C CA . ARG A 1 530 ? 16.337 -2.144 -33.323 1.00 80.12 530 ARG A CA 1
ATOM 4160 C C . ARG A 1 530 ? 15.264 -1.670 -32.365 1.00 80.12 530 ARG A C 1
ATOM 4162 O O . ARG A 1 530 ? 15.319 -0.559 -31.853 1.00 80.12 530 ARG A O 1
ATOM 4169 N N . VAL A 1 531 ? 14.294 -2.535 -32.125 1.00 88.88 531 VAL A N 1
ATOM 4170 C CA . VAL A 1 531 ? 13.245 -2.344 -31.129 1.00 88.88 531 VAL A CA 1
ATOM 4171 C C . VAL A 1 531 ? 13.420 -3.424 -30.082 1.00 88.88 531 VAL A C 1
ATOM 4173 O O . VAL A 1 531 ? 13.430 -4.601 -30.430 1.00 88.88 531 VAL A O 1
ATOM 4176 N N . VAL A 1 532 ? 13.539 -3.026 -28.821 1.00 92.12 532 VAL A N 1
ATOM 4177 C CA . VAL A 1 532 ? 13.595 -3.948 -27.684 1.00 92.12 532 VAL A CA 1
ATOM 4178 C C . VAL A 1 532 ? 12.312 -3.800 -26.887 1.00 92.12 532 VAL A C 1
ATOM 4180 O O . VAL A 1 532 ? 11.936 -2.683 -26.536 1.00 92.12 532 VAL A O 1
ATOM 4183 N N . THR A 1 533 ? 11.637 -4.907 -26.593 1.00 93.81 533 THR A N 1
ATOM 4184 C CA . THR A 1 533 ? 10.444 -4.895 -25.741 1.00 93.81 533 THR A CA 1
ATOM 4185 C C . THR A 1 533 ? 10.611 -5.855 -24.578 1.00 93.81 533 THR A C 1
ATOM 4187 O O . THR A 1 533 ? 10.873 -7.038 -24.780 1.00 93.81 533 THR A O 1
ATOM 4190 N N . PHE A 1 534 ? 10.441 -5.340 -23.363 1.00 96.00 534 PHE A N 1
ATOM 4191 C CA . PHE A 1 534 ? 10.438 -6.127 -22.135 1.00 96.00 534 PHE A CA 1
ATOM 4192 C C . PHE A 1 534 ? 9.001 -6.423 -21.721 1.00 96.00 534 PHE A C 1
ATOM 4194 O O . PHE A 1 534 ? 8.279 -5.512 -21.305 1.00 96.00 534 PHE A O 1
ATOM 4201 N N . TYR A 1 535 ? 8.601 -7.689 -21.814 1.00 95.00 535 TYR A N 1
ATOM 4202 C CA . TYR A 1 535 ? 7.273 -8.147 -21.433 1.00 95.00 535 TYR A CA 1
ATOM 4203 C C . TYR A 1 535 ? 7.298 -8.832 -20.062 1.00 95.00 535 TYR A C 1
ATOM 4205 O O . TYR A 1 535 ? 7.969 -9.859 -19.914 1.00 95.00 535 TYR A O 1
ATOM 4213 N N . PRO A 1 536 ? 6.561 -8.323 -19.062 1.00 96.12 536 PRO A N 1
ATOM 4214 C CA . PRO A 1 536 ? 6.499 -8.947 -17.751 1.00 96.12 536 PRO A CA 1
ATOM 4215 C C . PRO A 1 536 ? 5.717 -10.256 -17.796 1.00 96.12 536 PRO A C 1
ATOM 4217 O O . PRO A 1 536 ? 4.696 -10.357 -18.476 1.00 96.12 536 PRO A O 1
ATOM 4220 N N . ARG A 1 537 ? 6.163 -11.257 -17.043 1.00 93.88 537 ARG A N 1
ATOM 4221 C CA . ARG A 1 537 ? 5.421 -12.503 -16.839 1.00 93.88 537 ARG A CA 1
ATOM 4222 C C . ARG A 1 537 ? 5.668 -13.079 -15.454 1.00 93.88 537 ARG A C 1
ATOM 4224 O O . ARG A 1 537 ? 6.590 -12.661 -14.753 1.00 93.88 537 ARG A O 1
ATOM 4231 N N . TYR A 1 538 ? 4.860 -14.061 -15.068 1.00 93.12 538 TYR A N 1
ATOM 4232 C CA . TYR A 1 538 ? 5.157 -14.866 -13.894 1.00 93.12 538 TYR A CA 1
ATOM 4233 C C . TYR A 1 538 ? 6.541 -15.515 -14.039 1.00 93.12 538 TYR A C 1
ATOM 4235 O O . TYR A 1 538 ? 6.837 -16.078 -15.099 1.00 93.12 538 TYR A O 1
ATOM 4243 N N . PRO A 1 539 ? 7.388 -15.447 -12.998 1.00 91.19 539 PRO A N 1
ATOM 4244 C CA . PRO A 1 539 ? 8.666 -16.135 -12.995 1.00 91.19 539 PRO A CA 1
ATOM 4245 C C . PRO A 1 539 ? 8.497 -17.619 -13.301 1.00 91.19 539 PRO A C 1
ATOM 4247 O O . PRO A 1 539 ? 7.681 -18.306 -12.689 1.00 91.19 539 PRO A O 1
ATOM 4250 N N . THR A 1 540 ? 9.308 -18.133 -14.223 1.00 88.81 540 THR A N 1
ATOM 4251 C CA . THR A 1 540 ? 9.320 -19.571 -14.550 1.00 88.81 540 THR A CA 1
ATOM 4252 C C . THR A 1 540 ? 10.012 -20.411 -13.469 1.00 88.81 540 THR A C 1
ATOM 4254 O O . THR A 1 540 ? 10.040 -21.634 -13.549 1.00 88.81 540 THR A O 1
ATOM 4257 N N . SER A 1 541 ? 10.557 -19.759 -12.439 1.00 87.00 541 SER A N 1
ATOM 4258 C CA . SER A 1 541 ? 11.148 -20.368 -11.251 1.00 87.00 541 SER A CA 1
ATOM 4259 C C . SER A 1 541 ? 10.746 -19.565 -10.006 1.00 87.00 541 SER A C 1
ATOM 4261 O O . SER A 1 541 ? 10.808 -18.334 -10.045 1.00 87.00 541 SER A O 1
ATOM 4263 N N . PRO A 1 542 ? 10.383 -20.225 -8.888 1.00 84.44 542 PRO A N 1
ATOM 4264 C CA . PRO A 1 542 ? 9.932 -19.555 -7.666 1.00 84.44 542 PRO A CA 1
ATOM 4265 C C . PRO A 1 542 ? 11.040 -18.786 -6.925 1.00 84.44 542 PRO A C 1
ATOM 4267 O O . PRO A 1 542 ? 10.736 -18.094 -5.957 1.00 84.44 542 PRO A O 1
ATOM 4270 N N . TYR A 1 543 ? 12.302 -18.917 -7.352 1.00 83.00 543 TYR A N 1
ATOM 4271 C CA . TYR A 1 543 ? 13.459 -18.232 -6.758 1.00 83.00 543 TYR A CA 1
ATOM 4272 C C . TYR A 1 543 ? 13.641 -16.788 -7.237 1.00 83.00 543 TYR A C 1
ATOM 4274 O O . TYR A 1 543 ? 14.469 -16.064 -6.692 1.00 83.00 543 TYR A O 1
ATOM 4282 N N . TYR A 1 544 ? 12.908 -16.373 -8.269 1.00 90.06 544 TYR A N 1
ATOM 4283 C CA . TYR A 1 544 ? 12.984 -15.016 -8.796 1.00 90.06 544 TYR A CA 1
ATOM 4284 C C . TYR A 1 544 ? 11.716 -14.250 -8.442 1.00 90.06 544 TYR A C 1
ATOM 4286 O O . TYR A 1 544 ? 10.608 -14.777 -8.532 1.00 90.06 544 TYR A O 1
ATOM 4294 N N . GLU A 1 545 ? 11.880 -12.987 -8.062 1.00 90.44 545 GLU A N 1
ATOM 4295 C CA . GLU A 1 545 ? 10.766 -12.089 -7.760 1.00 90.44 545 GLU A CA 1
ATOM 4296 C C . GLU A 1 545 ? 10.022 -11.686 -9.028 1.00 90.44 545 GLU A C 1
ATOM 4298 O O . GLU A 1 545 ? 8.795 -11.590 -9.035 1.00 90.44 545 GLU A O 1
ATOM 4303 N N . LYS A 1 546 ? 10.772 -11.422 -10.104 1.00 94.56 546 LYS A N 1
ATOM 4304 C CA . LYS A 1 546 ? 10.229 -10.943 -11.377 1.00 94.56 546 LYS A CA 1
ATOM 4305 C C . LYS A 1 546 ? 10.976 -11.542 -12.555 1.00 94.56 546 LYS A C 1
ATOM 4307 O O . LYS A 1 546 ? 12.168 -11.833 -12.470 1.00 94.56 546 LYS A O 1
ATOM 4312 N N . GLU A 1 547 ? 10.268 -11.676 -13.669 1.00 95.62 547 GLU A N 1
ATOM 4313 C CA . GLU A 1 547 ? 10.820 -12.192 -14.914 1.00 95.62 547 GLU A CA 1
ATOM 4314 C C . GLU A 1 547 ? 10.230 -11.458 -16.114 1.00 95.62 547 GLU A C 1
ATOM 4316 O O . GLU A 1 547 ? 9.009 -11.356 -16.246 1.00 95.62 547 GLU A O 1
ATOM 4321 N N . TYR A 1 548 ? 11.098 -10.964 -16.995 1.00 96.69 548 TYR A N 1
ATOM 4322 C CA . TYR A 1 548 ? 10.722 -10.352 -18.264 1.00 96.69 548 TYR A CA 1
ATOM 4323 C C . TYR A 1 548 ? 11.206 -11.225 -19.419 1.00 96.69 548 TYR A C 1
ATOM 4325 O O . TYR A 1 548 ? 12.374 -11.615 -19.461 1.00 96.69 548 TYR A O 1
ATOM 4333 N N . LEU A 1 549 ? 10.331 -11.487 -20.390 1.00 94.75 549 LEU A N 1
ATOM 4334 C CA . LEU A 1 549 ? 10.767 -11.919 -21.714 1.00 94.75 549 LEU A CA 1
ATOM 4335 C C . LEU A 1 549 ? 11.144 -10.667 -22.508 1.00 94.75 549 LEU A C 1
ATOM 4337 O O . LEU A 1 549 ? 10.309 -9.789 -22.715 1.00 94.75 549 LEU A O 1
ATOM 4341 N N . CYS A 1 550 ? 12.398 -10.579 -22.927 1.00 94.62 550 CYS A N 1
ATOM 4342 C CA . CYS A 1 550 ? 12.922 -9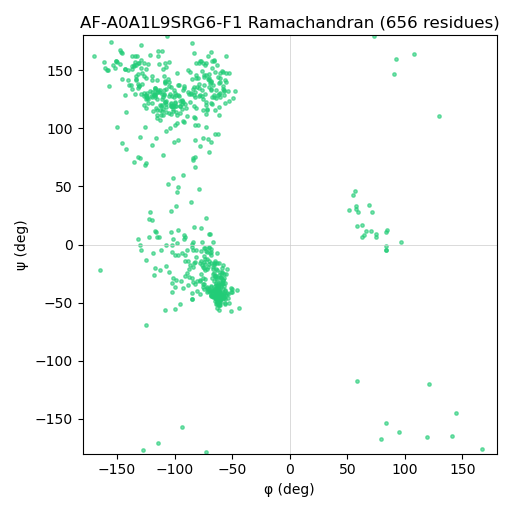.483 -23.724 1.00 94.62 550 CYS A CA 1
ATOM 4343 C C . CYS A 1 550 ? 13.035 -9.936 -25.181 1.00 94.62 550 CYS A C 1
ATOM 4345 O O . CYS A 1 550 ? 13.754 -10.892 -25.470 1.00 94.62 550 CYS A O 1
ATOM 4347 N N . GLU A 1 551 ? 12.320 -9.269 -26.086 1.00 91.81 551 GLU A N 1
ATOM 4348 C CA . GLU A 1 551 ? 12.383 -9.516 -27.529 1.00 91.81 551 GLU A CA 1
ATOM 4349 C C . GLU A 1 551 ? 13.047 -8.326 -28.231 1.00 91.81 551 GLU A C 1
ATOM 4351 O O . GLU A 1 551 ? 12.615 -7.180 -28.082 1.00 91.81 551 GLU A O 1
ATOM 4356 N N . GLU A 1 552 ? 14.098 -8.601 -29.003 1.00 87.94 552 GLU A N 1
ATOM 4357 C CA . GLU A 1 552 ? 14.810 -7.624 -29.827 1.00 87.94 552 GLU A CA 1
ATOM 4358 C C . GLU A 1 552 ? 14.539 -7.897 -31.312 1.00 87.94 552 GLU A C 1
ATOM 4360 O O . GLU A 1 552 ? 14.936 -8.934 -31.845 1.00 87.94 552 GLU A O 1
ATOM 4365 N N . CYS A 1 553 ? 13.896 -6.950 -31.996 1.00 82.62 553 CYS A N 1
ATOM 4366 C CA . CYS A 1 553 ? 13.590 -7.022 -33.426 1.00 82.62 553 CYS A CA 1
ATOM 4367 C C . CYS A 1 553 ? 14.439 -6.010 -34.205 1.00 82.62 553 CYS A C 1
ATOM 4369 O O . CYS A 1 553 ? 14.420 -4.820 -33.889 1.00 82.62 553 CYS A O 1
ATOM 4371 N N . GLY A 1 554 ? 15.155 -6.465 -35.240 1.00 64.94 554 GLY A N 1
ATOM 4372 C CA . GLY A 1 554 ? 15.915 -5.611 -36.162 1.00 64.94 554 GLY A CA 1
ATOM 4373 C C . GLY A 1 554 ? 15.243 -5.460 -37.533 1.00 64.94 554 GLY A C 1
ATOM 4374 O O . GLY A 1 554 ? 14.717 -6.441 -38.056 1.00 64.94 554 GLY A O 1
ATOM 4375 N N . LYS A 1 555 ? 15.297 -4.270 -38.149 1.00 53.19 555 LYS A N 1
ATOM 4376 C CA . LYS A 1 555 ? 15.131 -4.116 -39.610 1.00 53.19 555 LYS A CA 1
ATOM 4377 C C . LYS A 1 555 ? 16.487 -4.327 -40.293 1.00 53.19 555 LYS A C 1
ATOM 4379 O O . LYS A 1 555 ? 17.469 -3.710 -39.888 1.00 53.19 555 LYS A O 1
ATOM 4384 N N . GLN A 1 556 ? 16.548 -5.186 -41.312 1.00 43.41 556 GLN A N 1
ATOM 4385 C CA . GLN A 1 556 ? 17.737 -5.332 -42.158 1.00 43.41 556 GLN A CA 1
ATOM 4386 C C . GLN A 1 556 ? 17.775 -4.147 -43.152 1.00 43.41 556 GLN A C 1
ATOM 4388 O O . GLN A 1 556 ? 16.747 -3.902 -43.785 1.00 43.41 556 GLN A O 1
ATOM 4393 N N . PRO A 1 557 ? 18.887 -3.396 -43.287 1.00 41.09 557 PRO A N 1
ATOM 4394 C CA . PRO A 1 557 ? 18.916 -2.161 -44.085 1.00 41.09 557 PRO A CA 1
ATOM 4395 C C . PRO A 1 557 ? 18.609 -2.336 -45.584 1.00 41.09 557 PRO A C 1
ATOM 4397 O O . PRO A 1 557 ? 18.085 -1.410 -46.193 1.00 41.09 557 PRO A O 1
ATOM 4400 N N . ASP A 1 558 ? 18.853 -3.519 -46.162 1.00 40.88 558 ASP A N 1
ATOM 4401 C CA . ASP A 1 558 ? 18.961 -3.668 -47.625 1.00 40.88 558 ASP A CA 1
ATOM 4402 C C . ASP A 1 558 ? 17.898 -4.556 -48.300 1.00 40.88 558 ASP A C 1
ATOM 4404 O O . ASP A 1 558 ? 18.041 -4.889 -49.476 1.00 40.88 558 ASP A O 1
ATOM 4408 N N . ASN A 1 559 ? 16.820 -4.972 -47.617 1.00 38.94 559 ASN A N 1
ATOM 4409 C CA . ASN A 1 559 ? 15.799 -5.798 -48.280 1.00 38.94 559 ASN A CA 1
ATOM 4410 C C . ASN A 1 559 ? 14.371 -5.613 -47.719 1.00 38.94 559 ASN A C 1
ATOM 4412 O O . ASN A 1 559 ? 14.029 -6.219 -46.701 1.00 38.94 559 ASN A O 1
ATOM 4416 N N . PRO A 1 560 ? 13.493 -4.836 -48.385 1.00 41.84 560 PRO A N 1
ATOM 4417 C CA . PRO A 1 560 ? 12.119 -4.596 -47.933 1.00 41.84 560 PRO A CA 1
ATOM 4418 C C . PRO A 1 560 ? 11.192 -5.824 -48.045 1.00 41.84 560 PRO A C 1
ATOM 4420 O O . PRO A 1 560 ? 10.037 -5.742 -47.634 1.00 41.84 560 PRO A O 1
ATOM 4423 N N . ILE A 1 561 ? 11.680 -6.955 -48.579 1.00 42.19 561 ILE A N 1
ATOM 4424 C CA . ILE A 1 561 ? 10.915 -8.200 -48.789 1.00 42.19 561 ILE A CA 1
ATOM 4425 C C . ILE A 1 561 ? 11.396 -9.339 -47.860 1.00 42.19 561 ILE A C 1
ATOM 4427 O O . ILE A 1 561 ? 10.778 -10.400 -47.802 1.00 42.19 561 ILE A O 1
ATOM 4431 N N . ALA A 1 562 ? 12.463 -9.148 -47.074 1.00 38.94 562 ALA A N 1
ATOM 4432 C CA . ALA A 1 562 ? 12.951 -10.184 -46.161 1.00 38.94 562 ALA A CA 1
ATOM 4433 C C . ALA A 1 562 ? 12.010 -10.357 -44.947 1.00 38.94 562 ALA A C 1
ATOM 4435 O O . ALA A 1 562 ? 12.052 -9.598 -43.982 1.00 38.94 562 ALA A O 1
ATOM 4436 N N . THR A 1 563 ? 11.172 -11.393 -44.979 1.00 37.78 563 THR A N 1
ATOM 4437 C CA . THR A 1 563 ? 10.202 -11.766 -43.931 1.00 37.78 563 THR A CA 1
ATOM 4438 C C . THR A 1 563 ? 10.810 -12.462 -42.704 1.00 37.78 563 THR A C 1
ATOM 4440 O O . THR A 1 563 ? 10.071 -13.018 -41.896 1.00 37.78 563 THR A O 1
ATOM 4443 N N . SER A 1 564 ? 12.132 -12.441 -42.507 1.00 41.25 564 SER A N 1
ATOM 4444 C CA . SER A 1 564 ? 12.767 -13.028 -41.318 1.00 41.25 564 SER A CA 1
ATOM 4445 C C . SER A 1 564 ? 13.534 -11.978 -40.515 1.00 41.25 564 SER A C 1
ATOM 4447 O O . SER A 1 564 ? 14.746 -11.818 -40.666 1.00 41.25 564 SER A O 1
ATOM 4449 N N . SER A 1 565 ? 12.838 -11.275 -39.619 1.00 45.81 565 SER A N 1
ATOM 4450 C CA . SER A 1 565 ? 13.495 -10.569 -38.519 1.00 45.81 565 SER A CA 1
ATOM 4451 C C . SER A 1 565 ? 14.135 -11.613 -37.604 1.00 45.81 565 SER A C 1
ATOM 4453 O O . SER A 1 565 ? 13.418 -12.415 -37.005 1.00 45.81 565 SER A O 1
ATOM 4455 N N . SER A 1 566 ? 15.462 -11.635 -37.471 1.00 45.50 566 SER A N 1
ATOM 4456 C CA . SER A 1 566 ? 16.102 -12.418 -36.411 1.00 45.50 566 SER A CA 1
ATOM 4457 C C . SER A 1 566 ? 15.695 -11.809 -35.063 1.00 45.50 566 SER A C 1
ATOM 4459 O O . SER A 1 566 ? 16.273 -10.807 -34.640 1.00 45.50 566 SER A O 1
ATOM 4461 N N . SER A 1 567 ? 14.656 -12.353 -34.427 1.00 62.72 567 SER A N 1
ATOM 4462 C CA . SER A 1 567 ? 14.240 -11.946 -33.088 1.00 62.72 567 SER A CA 1
ATOM 4463 C C . SER A 1 567 ? 15.165 -12.616 -32.079 1.00 62.72 567 SER A C 1
ATOM 4465 O O . SER A 1 567 ? 15.039 -13.818 -31.825 1.00 62.72 567 SER A O 1
ATOM 4467 N N . ILE A 1 568 ? 16.117 -11.871 -31.523 1.00 65.75 568 ILE A N 1
ATOM 4468 C CA . ILE A 1 568 ? 16.869 -12.378 -30.375 1.00 65.75 568 ILE A CA 1
ATOM 4469 C C . ILE A 1 568 ? 15.936 -12.258 -29.178 1.00 65.75 568 ILE A C 1
ATOM 4471 O O . ILE A 1 568 ? 15.364 -11.196 -28.934 1.00 65.75 568 ILE A O 1
ATOM 4475 N N . SER A 1 569 ? 15.755 -13.357 -28.451 1.00 83.06 569 SER A N 1
ATOM 4476 C CA . SER A 1 569 ? 14.978 -13.351 -27.218 1.00 83.06 569 SER A CA 1
ATOM 4477 C C . SER A 1 569 ? 15.871 -13.728 -26.043 1.00 83.06 569 SER A C 1
ATOM 4479 O O . SER A 1 569 ? 16.655 -14.675 -26.118 1.00 83.06 569 SER A O 1
ATOM 4481 N N . THR A 1 570 ? 15.778 -12.952 -24.967 1.00 93.88 570 THR A N 1
ATOM 4482 C CA . THR A 1 570 ? 16.449 -13.220 -23.688 1.00 93.88 570 THR A CA 1
ATOM 4483 C C . THR A 1 570 ? 15.421 -13.201 -22.566 1.00 93.88 570 THR A C 1
ATOM 4485 O O . THR A 1 570 ? 14.362 -12.585 -22.689 1.00 93.88 570 THR A O 1
ATOM 4488 N N . VAL A 1 571 ? 15.718 -13.874 -21.458 1.00 95.25 571 VAL A N 1
ATOM 4489 C CA . VAL A 1 571 ? 14.921 -13.780 -20.233 1.00 95.25 571 VAL A CA 1
ATOM 4490 C C . VAL A 1 571 ? 15.715 -13.009 -19.195 1.00 95.25 571 VAL A C 1
ATOM 4492 O O . VAL A 1 571 ? 16.825 -13.393 -18.840 1.00 95.25 571 VAL A O 1
ATOM 4495 N N . TRP A 1 572 ? 15.137 -11.921 -18.706 1.00 96.44 572 TRP A N 1
ATOM 4496 C CA . TRP A 1 572 ? 15.704 -11.121 -17.628 1.00 96.44 572 TRP A CA 1
ATOM 4497 C C . TRP A 1 572 ? 14.999 -11.494 -16.334 1.00 96.44 572 TRP A C 1
ATOM 4499 O O . TRP A 1 572 ? 13.772 -11.578 -16.302 1.00 96.44 572 TRP A O 1
ATOM 4509 N N . ARG A 1 573 ? 15.755 -11.722 -15.265 1.00 95.88 573 ARG A N 1
ATOM 4510 C CA . ARG A 1 573 ? 15.232 -12.135 -13.960 1.00 95.88 573 ARG A CA 1
ATOM 4511 C C . ARG A 1 573 ? 15.753 -11.234 -12.853 1.00 95.88 573 ARG A C 1
ATOM 4513 O O . ARG A 1 573 ? 16.935 -10.904 -12.844 1.00 95.88 573 ARG A O 1
ATOM 4520 N N . LEU A 1 574 ? 14.867 -10.881 -11.927 1.00 95.38 574 LEU A N 1
ATOM 4521 C CA . LEU A 1 574 ? 15.195 -10.190 -10.683 1.00 95.38 574 LEU A CA 1
ATOM 4522 C C . LEU A 1 574 ? 15.211 -11.213 -9.544 1.00 95.38 574 LEU A C 1
ATOM 4524 O O . LEU A 1 574 ? 14.175 -11.816 -9.254 1.00 95.38 574 LEU A O 1
ATOM 4528 N N . ALA A 1 575 ? 16.366 -11.424 -8.919 1.00 91.19 575 ALA A N 1
ATOM 4529 C CA . ALA A 1 575 ? 16.490 -12.271 -7.732 1.00 91.19 575 ALA A CA 1
ATOM 4530 C C . ALA A 1 575 ? 15.985 -11.543 -6.475 1.00 91.19 575 ALA A C 1
ATOM 4532 O O . ALA A 1 575 ? 15.953 -10.316 -6.435 1.00 91.19 575 ALA A O 1
ATOM 4533 N N . ASP A 1 576 ? 15.615 -12.295 -5.439 1.00 79.19 576 ASP A N 1
ATOM 4534 C CA . ASP A 1 576 ? 15.180 -11.759 -4.138 1.00 79.19 576 ASP A CA 1
ATOM 4535 C C . ASP A 1 576 ? 16.345 -11.435 -3.180 1.00 79.19 576 ASP A C 1
ATOM 4537 O O . ASP A 1 576 ? 16.121 -10.933 -2.081 1.00 79.19 576 ASP A O 1
ATOM 4541 N N . GLY A 1 577 ? 17.586 -11.716 -3.597 1.00 74.25 577 GLY A N 1
ATOM 4542 C CA . GLY A 1 577 ? 18.802 -11.546 -2.797 1.00 74.25 577 GLY A CA 1
ATOM 4543 C C . GLY A 1 577 ? 19.112 -12.711 -1.850 1.00 74.25 577 GLY A C 1
ATOM 4544 O O . GLY A 1 577 ? 20.138 -12.676 -1.179 1.00 74.25 577 GLY A O 1
ATOM 4545 N N . SER A 1 578 ? 18.274 -13.755 -1.798 1.00 69.00 578 SER A N 1
ATOM 4546 C CA . SER A 1 578 ? 18.472 -14.914 -0.908 1.00 69.00 578 SER A CA 1
ATOM 4547 C C . SER A 1 578 ? 19.593 -15.856 -1.362 1.00 69.00 578 SER A C 1
ATOM 4549 O O . SER A 1 578 ? 20.071 -16.689 -0.593 1.00 69.00 578 SER A O 1
ATOM 4551 N N . ARG A 1 579 ? 20.018 -15.744 -2.624 1.00 67.62 579 ARG A N 1
ATOM 4552 C CA . ARG A 1 579 ? 21.058 -16.569 -3.247 1.00 67.62 579 ARG A CA 1
ATOM 4553 C C . ARG A 1 579 ? 22.202 -15.705 -3.755 1.00 67.62 579 ARG A C 1
ATOM 4555 O O . ARG A 1 579 ? 22.037 -14.515 -3.989 1.00 67.62 579 ARG A O 1
ATOM 4562 N N . ARG A 1 580 ? 23.346 -16.346 -4.018 1.00 70.12 580 ARG A N 1
ATOM 4563 C CA . ARG A 1 580 ? 24.523 -15.728 -4.663 1.00 70.12 580 ARG A CA 1
ATOM 4564 C C . ARG A 1 580 ? 24.321 -15.407 -6.154 1.00 70.12 580 ARG A C 1
ATOM 4566 O O . ARG A 1 580 ? 25.290 -15.074 -6.832 1.00 70.12 580 ARG A O 1
ATOM 4573 N N . ASP A 1 581 ? 23.099 -15.533 -6.664 1.00 74.69 581 ASP A N 1
ATOM 4574 C CA . ASP A 1 581 ? 22.753 -15.133 -8.025 1.00 74.69 581 ASP A CA 1
ATOM 4575 C C . ASP A 1 581 ? 22.912 -13.609 -8.170 1.00 74.69 581 ASP A C 1
ATOM 4577 O O . ASP A 1 581 ? 22.674 -12.866 -7.212 1.00 74.69 581 ASP A O 1
ATOM 4581 N N . PRO A 1 582 ? 23.275 -13.105 -9.362 1.00 82.19 582 PRO A N 1
ATOM 4582 C CA . PRO A 1 582 ? 23.231 -11.672 -9.606 1.00 82.19 582 PRO A CA 1
ATOM 4583 C C . PRO A 1 582 ? 21.798 -11.161 -9.436 1.00 82.19 582 PRO A C 1
ATOM 4585 O O . PRO A 1 582 ? 20.843 -11.792 -9.894 1.00 82.19 582 PRO A O 1
ATOM 4588 N N . LEU A 1 583 ? 21.650 -9.982 -8.825 1.00 90.94 583 LEU A N 1
ATOM 4589 C CA . LEU A 1 583 ? 20.330 -9.393 -8.577 1.00 90.94 583 LEU A CA 1
ATOM 4590 C C . LEU A 1 583 ? 19.521 -9.229 -9.869 1.00 90.94 583 LEU A C 1
ATOM 4592 O O . LEU A 1 583 ? 18.326 -9.496 -9.869 1.00 90.94 583 LEU A O 1
ATOM 4596 N N . ILE A 1 584 ? 20.174 -8.843 -10.969 1.00 95.69 584 ILE A N 1
ATOM 4597 C CA . ILE A 1 584 ? 19.596 -8.860 -12.316 1.00 95.69 584 ILE A CA 1
ATOM 4598 C C . ILE A 1 584 ? 20.384 -9.870 -13.150 1.00 95.69 584 ILE A C 1
ATOM 4600 O O . ILE A 1 584 ? 21.549 -9.633 -13.467 1.00 95.69 584 ILE A O 1
ATOM 4604 N N . GLY A 1 585 ? 19.754 -10.984 -13.511 1.00 94.75 585 GLY A N 1
ATOM 4605 C CA . GLY A 1 585 ? 20.343 -12.027 -14.352 1.00 94.75 585 GLY A CA 1
ATOM 4606 C C . GLY A 1 585 ? 19.732 -12.055 -15.750 1.00 94.75 585 GLY A C 1
ATOM 4607 O O . GLY A 1 585 ? 18.515 -11.938 -15.897 1.00 94.75 585 GLY A O 1
ATOM 4608 N N . VAL A 1 586 ? 20.564 -12.262 -16.769 1.00 94.94 586 VAL A N 1
ATOM 4609 C CA . VAL A 1 586 ? 20.156 -12.402 -18.171 1.00 94.94 586 VAL A CA 1
ATOM 4610 C C . VAL A 1 586 ? 20.413 -13.829 -18.639 1.00 94.94 586 VAL A C 1
ATOM 4612 O O . VAL A 1 586 ? 21.492 -14.388 -18.442 1.00 94.94 586 VAL A O 1
ATOM 4615 N N . TRP A 1 587 ? 19.403 -14.419 -19.267 1.00 94.25 587 TRP A N 1
ATOM 4616 C CA . TRP A 1 587 ? 19.370 -15.820 -19.665 1.00 94.25 587 TRP A CA 1
ATOM 4617 C C . TRP A 1 587 ? 19.012 -15.957 -21.144 1.00 94.25 587 TRP A C 1
ATOM 4619 O O . TRP A 1 587 ? 18.221 -15.182 -21.687 1.00 94.25 587 TRP A O 1
ATOM 4629 N N . GLY A 1 588 ? 19.563 -16.978 -21.790 1.00 92.88 588 GLY A N 1
ATOM 4630 C CA . GLY A 1 588 ? 19.129 -17.441 -23.097 1.00 92.88 588 GLY A CA 1
ATOM 4631 C C . GLY A 1 588 ? 17.736 -18.057 -23.014 1.00 92.88 588 GLY A C 1
ATOM 4632 O O . GLY A 1 588 ? 17.324 -18.577 -21.971 1.00 92.88 588 GLY A O 1
ATOM 4633 N N . VAL A 1 589 ? 17.008 -17.986 -24.123 1.00 90.69 589 VAL A N 1
ATOM 4634 C CA . VAL A 1 589 ? 15.660 -18.542 -24.242 1.00 90.69 589 VAL A CA 1
ATOM 4635 C C . VAL A 1 589 ? 15.735 -19.953 -24.815 1.00 90.69 589 VAL A C 1
ATOM 4637 O O . VAL A 1 589 ? 16.228 -20.150 -25.923 1.00 90.69 589 VAL A O 1
ATOM 4640 N N . GLY A 1 590 ? 15.224 -20.926 -24.065 1.00 84.50 590 GLY A N 1
ATOM 4641 C CA . GLY A 1 590 ? 15.128 -22.317 -24.501 1.00 84.50 590 GLY A CA 1
ATOM 4642 C C . GLY A 1 590 ? 13.778 -22.655 -25.128 1.00 84.50 590 GLY A C 1
ATOM 4643 O O . GLY A 1 590 ? 13.018 -21.795 -25.591 1.00 84.50 590 GLY A O 1
ATOM 4644 N N . LYS A 1 591 ? 13.440 -23.951 -25.101 1.00 76.56 591 LYS A N 1
ATOM 4645 C CA . LYS A 1 591 ? 12.109 -24.428 -25.502 1.00 76.56 591 LYS A CA 1
ATOM 4646 C C . LYS A 1 591 ? 11.030 -23.704 -24.698 1.00 76.56 591 LYS A C 1
ATOM 4648 O O . LYS A 1 591 ? 11.218 -23.352 -23.535 1.00 76.56 591 LYS A O 1
ATOM 4653 N N . ASN A 1 592 ? 9.875 -23.499 -25.321 1.00 76.81 592 ASN A N 1
ATOM 4654 C CA . ASN A 1 592 ? 8.720 -22.892 -24.670 1.00 76.81 592 ASN A CA 1
ATOM 4655 C C . ASN A 1 592 ? 8.955 -21.474 -24.108 1.00 76.81 592 ASN A C 1
ATOM 4657 O O . ASN A 1 592 ? 8.286 -21.061 -23.163 1.00 76.81 592 ASN A O 1
ATOM 4661 N N . ARG A 1 593 ? 9.879 -20.706 -24.699 1.00 85.12 593 ARG A N 1
ATOM 4662 C CA . ARG A 1 593 ? 10.214 -19.343 -24.257 1.00 85.12 593 ARG A CA 1
ATOM 4663 C C . ARG A 1 593 ? 10.687 -19.266 -22.791 1.00 85.12 593 ARG A C 1
ATOM 4665 O O . ARG A 1 593 ? 10.686 -18.179 -22.213 1.00 85.12 593 ARG A O 1
ATOM 4672 N N . ALA A 1 594 ? 11.059 -20.384 -22.167 1.00 86.44 594 ALA A N 1
ATOM 4673 C CA . ALA A 1 594 ? 11.559 -20.422 -20.795 1.00 86.44 594 ALA A CA 1
ATOM 4674 C C . ALA A 1 594 ? 13.026 -19.968 -20.736 1.00 86.44 594 ALA A C 1
ATOM 4676 O O . ALA A 1 594 ? 13.735 -20.027 -21.743 1.00 86.44 594 ALA A O 1
ATOM 4677 N N . ALA A 1 595 ? 13.481 -19.511 -19.567 1.00 89.12 595 ALA A N 1
ATOM 4678 C CA . ALA A 1 595 ? 14.910 -19.281 -19.369 1.00 89.12 595 ALA A CA 1
ATOM 4679 C C . ALA A 1 595 ? 15.637 -20.630 -19.327 1.00 89.12 595 ALA A C 1
ATOM 4681 O O . ALA A 1 595 ? 15.168 -21.545 -18.651 1.00 89.12 595 ALA A O 1
ATOM 4682 N N . ASP A 1 596 ? 16.764 -20.728 -20.023 1.00 90.56 596 ASP A N 1
ATOM 4683 C CA . ASP A 1 596 ? 17.480 -21.992 -20.214 1.00 90.56 596 ASP A CA 1
ATOM 4684 C C . ASP A 1 596 ? 18.936 -21.887 -19.754 1.00 90.56 596 ASP A C 1
ATOM 4686 O O . ASP A 1 596 ? 19.306 -22.402 -18.702 1.00 90.56 596 ASP A O 1
ATOM 4690 N N . THR A 1 597 ? 19.753 -21.123 -20.481 1.00 91.94 597 THR A N 1
ATOM 4691 C CA . THR A 1 597 ? 21.183 -20.963 -20.178 1.00 91.94 597 THR A CA 1
ATOM 4692 C C . THR A 1 597 ? 21.461 -19.599 -19.554 1.00 91.94 597 THR A C 1
ATOM 4694 O O . THR A 1 597 ? 21.083 -18.579 -20.127 1.00 91.94 597 THR A O 1
ATOM 4697 N N . PHE A 1 598 ? 22.135 -19.552 -18.402 1.00 92.69 598 PHE A N 1
ATOM 4698 C CA . PHE A 1 598 ? 22.595 -18.288 -17.816 1.00 92.69 598 PHE A CA 1
ATOM 4699 C C . PHE A 1 598 ? 23.652 -17.647 -18.720 1.00 92.69 598 PHE A C 1
ATOM 4701 O O . PHE A 1 598 ? 24.613 -18.312 -19.105 1.00 92.69 598 PHE A O 1
ATOM 4708 N N . LEU A 1 599 ? 23.476 -16.370 -19.066 1.00 92.12 599 LEU A N 1
ATOM 4709 C CA . LEU A 1 599 ? 24.415 -15.645 -19.924 1.00 92.12 599 LEU A CA 1
ATOM 4710 C C . LEU A 1 599 ? 25.350 -14.768 -19.094 1.00 92.12 599 LEU A C 1
ATOM 4712 O O . LEU A 1 599 ? 26.566 -14.869 -19.242 1.00 92.12 599 LEU A O 1
ATOM 4716 N N . TYR A 1 600 ? 24.780 -13.892 -18.264 1.00 92.94 600 TYR A N 1
ATOM 4717 C CA . TYR A 1 600 ? 25.517 -12.970 -17.398 1.00 92.94 600 TYR A CA 1
ATOM 4718 C C . TYR A 1 600 ? 24.593 -12.274 -16.391 1.00 92.94 600 TYR A C 1
ATOM 4720 O O . TYR A 1 600 ? 23.376 -12.191 -16.577 1.00 92.94 600 TYR A O 1
ATOM 4728 N N . GLY A 1 601 ? 25.186 -11.722 -15.340 1.00 93.38 601 GLY A N 1
ATOM 4729 C CA . GLY A 1 601 ? 24.573 -10.810 -14.386 1.00 93.38 601 GLY A CA 1
ATOM 4730 C C . GLY A 1 601 ? 24.883 -9.347 -14.694 1.00 93.38 601 GLY A C 1
ATOM 4731 O O . GLY A 1 601 ? 25.962 -9.014 -15.183 1.00 93.38 601 GLY A O 1
ATOM 4732 N N . VAL A 1 602 ? 23.945 -8.450 -14.389 1.00 93.69 602 VAL A N 1
ATOM 4733 C CA . VAL A 1 602 ? 24.141 -6.995 -14.456 1.00 93.69 602 VAL A CA 1
ATOM 4734 C C . VAL A 1 602 ? 24.474 -6.483 -13.054 1.00 93.69 602 VAL A C 1
ATOM 4736 O O . VAL A 1 602 ? 23.606 -6.373 -12.185 1.00 93.69 602 VAL A O 1
ATOM 4739 N N . ARG A 1 603 ? 25.752 -6.168 -12.826 1.00 91.62 603 ARG A N 1
ATOM 4740 C CA . ARG A 1 603 ? 26.263 -5.663 -11.550 1.00 91.62 603 ARG A CA 1
ATOM 4741 C C . ARG A 1 603 ? 26.268 -4.141 -11.534 1.00 91.62 603 ARG A C 1
ATOM 4743 O O . ARG A 1 603 ? 26.905 -3.509 -12.370 1.00 91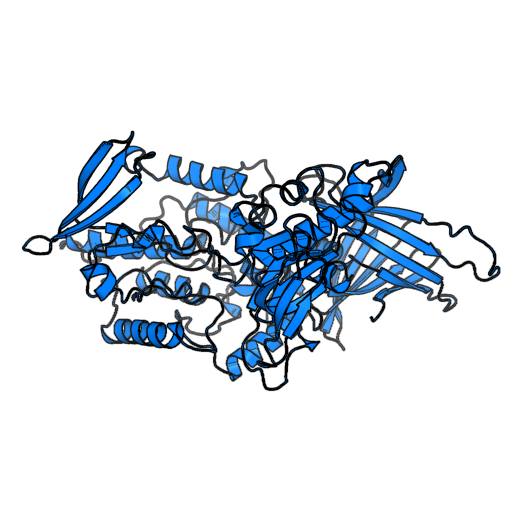.62 603 ARG A O 1
ATOM 4750 N N . ILE A 1 604 ? 25.580 -3.557 -10.563 1.00 91.81 604 ILE A N 1
ATOM 4751 C CA . ILE A 1 604 ? 25.517 -2.103 -10.360 1.00 91.81 604 ILE A CA 1
ATOM 4752 C C . ILE A 1 604 ? 26.833 -1.635 -9.734 1.00 91.81 604 ILE A C 1
ATOM 4754 O O . ILE A 1 604 ? 27.314 -2.255 -8.786 1.00 91.81 604 ILE A O 1
ATOM 4758 N N . MET A 1 605 ? 27.406 -0.563 -10.279 1.00 90.44 605 MET A N 1
ATOM 4759 C CA . MET A 1 605 ? 28.718 -0.041 -9.893 1.00 90.44 605 MET A CA 1
ATOM 4760 C C . MET A 1 605 ? 28.589 1.269 -9.114 1.00 90.44 605 MET A C 1
ATOM 4762 O O . MET A 1 605 ? 29.057 1.360 -7.981 1.00 90.44 605 MET A O 1
ATOM 4766 N N . ASP A 1 606 ? 27.935 2.270 -9.705 1.00 89.44 606 ASP A N 1
ATOM 4767 C CA . ASP A 1 606 ? 27.771 3.595 -9.110 1.00 89.44 606 ASP A CA 1
ATOM 4768 C C . ASP A 1 606 ? 26.418 4.228 -9.465 1.00 89.44 606 ASP A C 1
ATOM 4770 O O . ASP A 1 606 ? 25.700 3.766 -10.360 1.00 89.44 606 ASP A O 1
ATOM 4774 N N . ILE A 1 607 ? 26.080 5.276 -8.713 1.00 90.06 607 ILE A N 1
ATOM 4775 C CA . ILE A 1 607 ? 24.941 6.162 -8.943 1.00 90.06 607 ILE A CA 1
ATOM 4776 C C . ILE A 1 607 ? 25.489 7.589 -8.911 1.00 90.06 607 ILE A C 1
ATOM 4778 O O . ILE A 1 607 ? 26.211 7.946 -7.984 1.00 90.06 607 ILE A O 1
ATOM 4782 N N . GLN A 1 608 ? 25.169 8.395 -9.921 1.00 88.06 608 GLN A N 1
ATOM 4783 C CA . GLN A 1 608 ? 25.603 9.789 -10.025 1.00 88.06 608 GLN A CA 1
ATOM 4784 C C . GLN A 1 608 ? 24.442 10.705 -10.398 1.00 88.06 608 GLN A C 1
ATOM 4786 O O . GLN A 1 608 ? 23.586 10.341 -11.206 1.00 88.06 608 GLN A O 1
ATOM 4791 N N . VAL A 1 609 ? 24.440 11.923 -9.862 1.00 83.88 609 VAL A N 1
ATOM 4792 C CA . VAL A 1 609 ? 23.493 12.973 -10.254 1.00 83.88 609 VAL A CA 1
ATOM 4793 C C . VAL A 1 609 ? 24.037 13.730 -11.471 1.00 83.88 609 VAL A C 1
ATOM 4795 O O . VAL A 1 609 ? 25.190 14.152 -11.498 1.00 83.88 609 VAL A O 1
ATOM 4798 N N . SER A 1 610 ? 23.214 13.900 -12.509 1.00 79.19 610 SER A N 1
ATOM 4799 C CA . SER A 1 610 ? 23.559 14.682 -13.704 1.00 79.19 610 SER A CA 1
ATOM 4800 C C . SER A 1 610 ? 23.244 16.166 -13.517 1.00 79.19 610 SER A C 1
ATOM 4802 O O . SER A 1 610 ? 22.085 16.531 -13.304 1.00 79.19 610 SER A O 1
ATOM 4804 N N . GLY A 1 611 ? 24.258 17.022 -13.666 1.00 58.41 611 GLY A N 1
ATOM 4805 C CA . GLY A 1 611 ? 24.225 18.439 -13.280 1.00 58.41 611 GLY A CA 1
ATOM 4806 C C . GLY A 1 611 ? 23.347 19.402 -14.096 1.00 58.41 611 GLY A C 1
ATOM 4807 O O . GLY A 1 611 ? 23.289 20.570 -13.733 1.00 58.41 611 GLY A O 1
ATOM 4808 N N . SER A 1 612 ? 22.660 18.979 -15.166 1.00 53.19 612 SER A N 1
ATOM 4809 C CA . SER A 1 612 ? 21.808 19.886 -15.969 1.00 53.19 612 SER A CA 1
ATOM 4810 C C . SER A 1 612 ? 20.313 19.549 -15.978 1.00 53.19 612 SER A C 1
ATOM 4812 O O . SER A 1 612 ? 19.506 20.426 -16.268 1.00 53.19 612 SER A O 1
ATOM 4814 N N . GLU A 1 613 ? 19.920 18.313 -15.645 1.00 59.88 613 GLU A N 1
ATOM 4815 C CA . GLU A 1 613 ? 18.512 17.867 -15.693 1.00 59.88 613 GLU A CA 1
ATOM 4816 C C . GLU A 1 613 ? 18.037 17.139 -14.423 1.00 59.88 613 GLU A C 1
ATOM 4818 O O . GLU A 1 613 ? 16.935 16.588 -14.408 1.00 59.88 613 GLU A O 1
ATOM 4823 N N . GLY A 1 614 ? 18.864 17.063 -13.373 1.00 72.75 614 GLY A N 1
ATOM 4824 C CA . GLY A 1 614 ? 18.513 16.352 -12.135 1.00 72.75 614 GLY A CA 1
ATOM 4825 C C . GLY A 1 614 ? 18.282 14.845 -12.321 1.00 72.75 614 GLY A C 1
ATOM 4826 O O . GLY A 1 614 ? 17.679 14.198 -11.467 1.00 72.75 614 GLY A O 1
ATOM 4827 N N . CYS A 1 615 ? 18.737 14.280 -13.442 1.00 87.44 615 CYS A N 1
ATOM 4828 C CA . CYS A 1 615 ? 18.627 12.855 -13.733 1.00 87.44 615 CYS A CA 1
ATOM 4829 C C . CYS A 1 615 ? 19.659 12.049 -12.934 1.00 87.44 615 CYS A C 1
ATOM 4831 O O . CYS A 1 615 ? 20.770 12.516 -12.690 1.00 87.44 615 CYS A O 1
ATOM 4833 N N . LEU A 1 616 ? 19.312 10.812 -12.587 1.00 90.88 616 LEU A N 1
ATOM 4834 C CA . LEU A 1 616 ? 20.218 9.846 -11.972 1.00 90.88 616 LEU A CA 1
ATOM 4835 C C . LEU A 1 616 ? 20.833 8.976 -13.068 1.00 90.88 616 LEU A C 1
ATOM 4837 O O . LEU A 1 616 ? 20.108 8.343 -13.837 1.00 90.88 616 LEU A O 1
ATOM 4841 N N . LEU A 1 617 ? 22.159 8.931 -13.145 1.00 93.44 617 LEU A N 1
ATOM 4842 C CA . LEU A 1 617 ? 22.887 7.962 -13.954 1.00 93.44 617 LEU A CA 1
ATOM 4843 C C . LEU A 1 617 ? 23.275 6.791 -13.068 1.00 93.44 617 LEU A C 1
ATOM 4845 O O . LEU A 1 617 ? 24.025 6.963 -12.113 1.00 93.44 617 LEU A O 1
ATOM 4849 N N . ILE A 1 618 ? 22.792 5.602 -13.409 1.00 94.69 618 ILE A N 1
ATOM 4850 C CA . ILE A 1 618 ? 23.204 4.366 -12.752 1.00 94.69 618 ILE A CA 1
ATOM 4851 C C . ILE A 1 618 ? 24.087 3.597 -13.723 1.00 94.69 618 ILE A C 1
ATOM 4853 O O . ILE A 1 618 ? 23.611 3.154 -14.774 1.00 94.69 618 ILE A O 1
ATOM 4857 N N . ARG A 1 619 ? 25.368 3.435 -13.382 1.00 94.38 619 ARG A N 1
ATOM 4858 C CA . ARG A 1 619 ? 26.291 2.621 -14.178 1.00 94.38 619 ARG A CA 1
ATOM 4859 C C . ARG A 1 619 ? 26.302 1.195 -13.670 1.00 94.38 619 ARG A C 1
ATOM 4861 O O . ARG A 1 619 ? 26.409 0.934 -12.472 1.00 94.38 619 ARG A O 1
ATOM 4868 N N . ALA A 1 620 ? 26.244 0.262 -14.603 1.00 93.88 620 ALA A N 1
ATOM 4869 C CA . ALA A 1 620 ? 26.359 -1.154 -14.329 1.00 93.88 620 ALA A CA 1
ATOM 4870 C C . ALA A 1 620 ? 27.303 -1.825 -15.329 1.00 93.88 620 ALA A C 1
ATOM 4872 O O . ALA A 1 620 ? 27.616 -1.294 -16.395 1.00 93.88 620 ALA A O 1
ATOM 4873 N N . ARG A 1 621 ? 27.780 -3.012 -14.980 1.00 92.12 621 ARG A N 1
ATOM 4874 C CA . ARG A 1 621 ? 28.665 -3.817 -15.814 1.00 92.12 621 ARG A CA 1
ATOM 4875 C C . ARG A 1 621 ? 28.168 -5.250 -15.835 1.00 92.12 621 ARG A C 1
ATOM 4877 O O . ARG A 1 621 ? 27.714 -5.758 -14.812 1.00 92.12 621 ARG A O 1
ATOM 4884 N N . SER A 1 622 ? 28.272 -5.899 -16.988 1.00 89.81 622 SER A N 1
ATOM 4885 C CA . SER A 1 622 ? 28.143 -7.349 -17.036 1.00 89.81 622 SER A CA 1
ATOM 4886 C C . SER A 1 622 ? 29.253 -8.004 -16.201 1.00 89.81 622 SER A C 1
ATOM 4888 O O . SER A 1 622 ? 30.406 -7.566 -16.237 1.00 89.81 622 SER A O 1
ATOM 4890 N N . ASP A 1 623 ? 28.921 -9.054 -15.451 1.00 85.31 623 ASP A N 1
ATOM 4891 C CA . ASP A 1 623 ? 29.917 -9.926 -14.810 1.00 85.31 623 ASP A CA 1
ATOM 4892 C C . ASP A 1 623 ? 30.718 -10.770 -15.823 1.00 85.31 623 ASP A C 1
ATOM 4894 O O . ASP A 1 623 ? 31.742 -11.356 -15.474 1.00 85.31 623 ASP A O 1
ATOM 4898 N N . SER A 1 624 ? 30.310 -10.760 -17.092 1.00 77.69 624 SER A N 1
ATOM 4899 C CA . SER A 1 624 ? 31.034 -11.336 -18.215 1.00 77.69 624 SER A CA 1
ATOM 4900 C C . SER A 1 624 ? 31.716 -10.247 -19.044 1.00 77.69 624 SER A C 1
ATOM 4902 O O . SER A 1 624 ? 31.129 -9.228 -19.410 1.00 77.69 624 SER A O 1
ATOM 4904 N N . HIS A 1 625 ? 32.976 -10.490 -19.411 1.00 63.31 625 HIS A N 1
ATOM 4905 C CA . HIS A 1 625 ? 33.773 -9.570 -20.230 1.00 63.31 625 HIS A CA 1
ATOM 4906 C C . HIS A 1 625 ? 33.206 -9.348 -21.642 1.00 63.31 625 HIS A C 1
ATOM 4908 O O . HIS A 1 625 ? 33.584 -8.380 -22.297 1.00 63.31 625 HIS A O 1
ATOM 4914 N N . VAL A 1 626 ? 32.295 -10.215 -22.095 1.00 65.56 626 VAL A N 1
ATOM 4915 C CA . VAL A 1 626 ? 31.739 -10.212 -23.456 1.00 65.56 626 VAL A CA 1
ATOM 4916 C C . VAL A 1 626 ? 30.569 -9.229 -23.608 1.00 65.56 626 VAL A C 1
ATOM 4918 O O . VAL A 1 626 ? 30.394 -8.646 -24.673 1.00 65.56 626 VAL A O 1
ATOM 4921 N N . TYR A 1 627 ? 29.774 -9.000 -22.556 1.00 69.19 627 TYR A N 1
ATOM 4922 C CA . TYR A 1 627 ? 28.461 -8.343 -22.684 1.00 69.19 627 TYR A CA 1
ATOM 4923 C C . TYR A 1 627 ? 28.421 -6.866 -22.245 1.00 69.19 627 TYR A C 1
ATOM 4925 O O . TYR A 1 627 ? 27.347 -6.269 -22.193 1.00 69.19 627 TYR A O 1
ATOM 4933 N N . GLY A 1 628 ? 29.585 -6.253 -22.000 1.00 83.56 628 GLY A N 1
ATOM 4934 C CA . GLY A 1 628 ? 29.736 -4.795 -21.942 1.00 83.56 628 GLY A CA 1
ATOM 4935 C C . GLY A 1 628 ? 29.295 -4.090 -20.648 1.00 83.56 628 GLY A C 1
ATOM 4936 O O . GLY A 1 628 ? 29.098 -4.706 -19.595 1.00 83.56 628 GLY A O 1
ATOM 4937 N N . SER A 1 629 ? 29.196 -2.761 -20.723 1.00 91.56 629 SER A N 1
ATOM 4938 C CA . SER A 1 629 ? 28.700 -1.865 -19.673 1.00 91.56 629 SER A CA 1
ATOM 4939 C C . SER A 1 629 ? 27.316 -1.312 -20.010 1.00 91.56 629 SER A C 1
ATOM 4941 O O . SER A 1 629 ? 26.948 -1.173 -21.177 1.00 91.56 629 SER A O 1
ATOM 4943 N N . TYR A 1 630 ? 26.563 -0.985 -18.964 1.00 94.56 630 TYR A N 1
ATOM 4944 C CA . TYR A 1 630 ? 25.233 -0.400 -19.035 1.00 94.56 630 TYR A CA 1
ATOM 4945 C C . TYR A 1 630 ? 25.225 0.961 -18.352 1.00 94.56 630 TYR A C 1
ATOM 4947 O O . TYR A 1 630 ? 25.809 1.127 -17.279 1.00 94.56 630 TYR A O 1
ATOM 4955 N N . THR A 1 631 ? 24.488 1.901 -18.929 1.00 95.31 631 THR A N 1
ATOM 4956 C CA . THR A 1 631 ? 24.163 3.173 -18.281 1.00 95.31 631 THR A CA 1
ATOM 4957 C C . THR A 1 631 ? 22.657 3.349 -18.315 1.00 95.31 631 THR A C 1
ATOM 4959 O O . THR A 1 631 ? 22.073 3.400 -19.392 1.00 95.31 631 THR A O 1
ATOM 4962 N N . PHE A 1 632 ? 22.016 3.453 -17.154 1.00 95.56 632 PHE A N 1
ATOM 4963 C CA . PHE A 1 632 ? 20.590 3.755 -17.046 1.00 95.56 632 PHE A CA 1
ATOM 4964 C C . PHE A 1 632 ? 20.423 5.215 -16.632 1.00 95.56 632 PHE A C 1
ATOM 4966 O O . PHE A 1 632 ? 20.915 5.618 -15.581 1.00 95.56 632 PHE A O 1
ATOM 4973 N N . THR A 1 633 ? 19.730 6.009 -17.445 1.00 94.50 633 THR A N 1
ATOM 4974 C CA . THR A 1 633 ? 19.386 7.398 -17.125 1.00 94.50 633 THR A CA 1
ATOM 4975 C C . THR A 1 633 ? 17.957 7.443 -16.606 1.00 94.50 633 THR A C 1
ATOM 4977 O O . THR A 1 633 ? 17.009 7.153 -17.343 1.00 94.50 633 THR A O 1
ATOM 4980 N N . LEU A 1 634 ? 17.797 7.798 -15.334 1.00 92.50 634 LEU A N 1
ATOM 4981 C CA . LEU A 1 634 ? 16.510 7.888 -14.659 1.00 92.50 634 LEU A CA 1
ATOM 4982 C C . LEU A 1 634 ? 16.135 9.346 -14.398 1.00 92.50 634 LEU A C 1
ATOM 4984 O O . LEU A 1 634 ? 16.968 10.148 -13.984 1.00 92.50 634 LEU A O 1
ATOM 4988 N N . ARG A 1 635 ? 14.852 9.663 -14.565 1.00 90.31 635 ARG A N 1
ATOM 4989 C CA . ARG A 1 635 ? 14.221 10.874 -14.031 1.00 90.31 635 ARG A CA 1
ATOM 4990 C C . ARG A 1 635 ? 13.238 10.436 -12.948 1.00 90.31 635 ARG A C 1
ATOM 4992 O O . ARG A 1 635 ? 12.259 9.748 -13.250 1.00 90.31 635 ARG A O 1
ATOM 4999 N N . GLY A 1 636 ? 13.547 10.755 -11.693 1.00 89.25 636 GLY A N 1
ATOM 5000 C CA . GLY A 1 636 ? 12.861 10.176 -10.540 1.00 89.25 636 GLY A CA 1
ATOM 5001 C C . GLY A 1 636 ? 12.983 8.648 -10.529 1.00 89.25 636 GLY A C 1
ATOM 5002 O O . GLY A 1 636 ? 14.085 8.099 -10.490 1.00 89.25 636 GLY A O 1
ATOM 5003 N N . VAL A 1 637 ? 11.850 7.946 -10.632 1.00 91.75 637 VAL A N 1
ATOM 5004 C CA . VAL A 1 637 ? 11.794 6.470 -10.629 1.00 91.75 637 VAL A CA 1
ATOM 5005 C C . VAL A 1 637 ? 11.715 5.850 -12.032 1.00 91.75 637 VAL A C 1
ATOM 5007 O O . VAL A 1 637 ? 11.631 4.626 -12.161 1.00 91.75 637 VAL A O 1
ATOM 5010 N N . SER A 1 638 ? 11.724 6.667 -13.086 1.00 90.50 638 SER A N 1
ATOM 5011 C CA . SER A 1 638 ? 11.473 6.230 -14.464 1.00 90.50 638 SER A CA 1
ATOM 5012 C C . SER A 1 638 ? 12.753 6.272 -15.297 1.00 90.50 638 SER A C 1
ATOM 5014 O O . SER A 1 638 ? 13.417 7.304 -15.347 1.00 90.50 638 SER A O 1
ATOM 5016 N N . ILE A 1 639 ? 13.085 5.185 -16.000 1.00 93.19 639 ILE A N 1
ATOM 5017 C CA . ILE A 1 639 ? 14.164 5.196 -17.000 1.00 93.19 639 ILE A CA 1
ATOM 5018 C C . ILE A 1 639 ? 13.667 5.975 -18.223 1.00 93.19 639 ILE A C 1
ATOM 5020 O O . ILE A 1 639 ? 12.649 5.614 -18.824 1.00 93.19 639 ILE A O 1
ATOM 5024 N N . VAL A 1 640 ? 14.396 7.030 -18.589 1.00 91.62 640 VAL A N 1
ATOM 5025 C CA . VAL A 1 640 ? 14.141 7.838 -19.796 1.00 91.62 640 VAL A CA 1
ATOM 5026 C C . VAL A 1 640 ? 14.983 7.363 -20.979 1.00 91.62 640 VAL A C 1
ATOM 5028 O O . VAL A 1 640 ? 14.536 7.416 -22.126 1.00 91.62 640 VAL A O 1
ATOM 5031 N N . ALA A 1 641 ? 16.176 6.843 -20.696 1.00 93.44 641 ALA A N 1
ATOM 5032 C CA . ALA A 1 641 ? 17.053 6.212 -21.667 1.00 93.44 641 ALA A CA 1
ATOM 5033 C C . ALA A 1 641 ? 17.969 5.197 -20.979 1.00 93.44 641 ALA A C 1
ATOM 5035 O O . ALA A 1 641 ? 18.282 5.337 -19.796 1.00 93.44 641 ALA A O 1
ATOM 5036 N N . TRP A 1 642 ? 18.430 4.200 -21.723 1.00 95.00 642 TRP A N 1
ATOM 5037 C CA . TRP A 1 642 ? 19.504 3.323 -21.276 1.00 95.00 642 TRP A CA 1
ATOM 5038 C C . TRP A 1 642 ? 20.449 2.995 -22.423 1.00 95.00 642 TRP A C 1
ATOM 5040 O O . TRP A 1 642 ? 20.056 2.986 -23.584 1.00 95.00 642 TRP A O 1
ATOM 5050 N N . GLU A 1 643 ? 21.711 2.763 -22.106 1.00 93.44 643 GLU A N 1
ATOM 5051 C CA . GLU A 1 643 ? 22.772 2.521 -23.075 1.00 93.44 643 GLU A CA 1
ATOM 5052 C C . GLU A 1 643 ? 23.463 1.205 -22.749 1.00 93.44 643 GLU A C 1
ATOM 5054 O O . GLU A 1 643 ? 23.644 0.869 -21.578 1.00 93.44 643 GLU A O 1
ATOM 5059 N N . VAL A 1 644 ? 23.855 0.473 -23.787 1.00 90.62 644 VAL A N 1
ATOM 5060 C CA . VAL A 1 644 ? 24.716 -0.705 -23.685 1.00 90.62 644 VAL A CA 1
ATOM 5061 C C . VAL A 1 644 ? 25.930 -0.498 -24.579 1.00 90.62 644 VAL A C 1
ATOM 5063 O O . VAL A 1 644 ? 25.796 -0.175 -25.762 1.00 90.62 644 VAL A O 1
ATOM 5066 N N . THR A 1 645 ? 27.118 -0.664 -24.005 1.00 88.25 645 THR A N 1
ATOM 5067 C CA . THR A 1 645 ? 28.395 -0.502 -24.704 1.00 88.25 645 THR A CA 1
ATOM 5068 C C . THR A 1 645 ? 29.228 -1.765 -24.554 1.00 88.25 645 THR A C 1
ATOM 5070 O O . THR A 1 645 ? 29.608 -2.141 -23.449 1.00 88.25 645 THR A O 1
ATOM 5073 N N . THR A 1 646 ? 29.513 -2.422 -25.672 1.00 84.00 646 THR A N 1
ATOM 5074 C CA . THR A 1 646 ? 30.405 -3.583 -25.777 1.00 84.00 646 THR A CA 1
ATOM 5075 C C . THR A 1 646 ? 31.717 -3.166 -26.450 1.00 84.00 646 THR A C 1
ATOM 5077 O O . THR A 1 646 ? 31.887 -2.010 -26.835 1.00 84.00 646 THR A O 1
ATOM 5080 N N . SER A 1 647 ? 32.660 -4.099 -26.616 1.00 76.88 647 SER A N 1
ATOM 5081 C CA . SER A 1 647 ? 33.863 -3.859 -27.429 1.00 76.88 647 SER A CA 1
ATOM 5082 C C . SER A 1 647 ? 33.552 -3.602 -28.906 1.00 76.88 647 SER A C 1
ATOM 5084 O O . SER A 1 647 ? 34.375 -3.027 -29.609 1.00 76.88 647 SER A O 1
ATOM 5086 N N . GLU A 1 648 ? 32.384 -4.039 -29.381 1.00 73.75 648 GLU A N 1
ATOM 5087 C CA . GLU A 1 648 ? 32.018 -4.017 -30.799 1.00 73.75 648 GLU A CA 1
ATOM 5088 C C . GLU A 1 648 ? 31.062 -2.869 -31.144 1.00 73.75 648 GLU A C 1
ATOM 5090 O O . GLU A 1 648 ? 31.140 -2.311 -32.237 1.00 73.75 648 GLU A O 1
ATOM 5095 N N . TYR A 1 649 ? 30.166 -2.482 -30.230 1.00 78.31 649 TYR A N 1
ATOM 5096 C CA . TYR A 1 649 ? 29.156 -1.459 -30.497 1.00 78.31 649 TYR A CA 1
ATOM 5097 C C . TYR A 1 649 ? 28.731 -0.689 -29.245 1.00 78.31 649 TYR A C 1
ATOM 5099 O O . TYR A 1 649 ? 28.803 -1.183 -28.122 1.00 78.31 649 TYR A O 1
ATOM 5107 N N . SER A 1 650 ? 28.189 0.510 -29.459 1.00 85.69 650 SER A N 1
ATOM 5108 C CA . SER A 1 650 ? 27.469 1.277 -28.441 1.00 85.69 650 SER A CA 1
ATOM 5109 C C . SER A 1 650 ? 26.081 1.637 -28.958 1.00 85.69 650 SER A C 1
ATOM 5111 O O . SER A 1 650 ? 25.933 2.151 -30.074 1.00 85.69 650 SER A O 1
ATOM 5113 N N . ARG A 1 651 ? 25.052 1.314 -28.171 1.00 87.88 651 ARG A N 1
ATOM 5114 C CA . ARG A 1 651 ? 23.650 1.550 -28.525 1.00 87.88 651 ARG A CA 1
ATOM 5115 C C . ARG A 1 651 ? 22.910 2.221 -27.388 1.00 87.88 651 ARG A C 1
ATOM 5117 O O . ARG A 1 651 ? 22.975 1.766 -26.248 1.00 87.88 651 ARG A O 1
ATOM 5124 N N . LYS A 1 652 ? 22.143 3.244 -27.747 1.00 91.31 652 LYS A N 1
ATOM 5125 C CA . LYS A 1 652 ? 21.240 3.969 -26.862 1.00 91.31 652 LYS A CA 1
ATOM 5126 C C . LYS A 1 652 ? 19.806 3.578 -27.145 1.00 91.31 652 LYS A C 1
ATOM 5128 O O . LYS A 1 652 ? 19.395 3.521 -28.297 1.00 91.31 652 LYS A O 1
ATOM 5133 N N . PHE A 1 653 ? 19.040 3.357 -26.094 1.00 92.69 653 PHE A N 1
ATOM 5134 C CA . PHE A 1 653 ? 17.633 3.020 -26.139 1.00 92.69 653 PHE A CA 1
ATOM 5135 C C . PHE A 1 653 ? 16.822 4.117 -25.466 1.00 92.69 653 PHE A C 1
ATOM 5137 O O . PHE A 1 653 ? 17.087 4.477 -24.320 1.00 92.69 653 PHE A O 1
ATOM 5144 N N . THR A 1 654 ? 15.816 4.639 -26.160 1.00 91.88 654 THR A N 1
ATOM 5145 C CA . THR A 1 654 ? 14.866 5.613 -25.603 1.00 91.88 654 THR A CA 1
ATOM 5146 C C . THR A 1 654 ? 13.445 5.081 -25.727 1.00 91.88 654 THR A C 1
ATOM 5148 O O . THR A 1 654 ? 13.153 4.215 -26.559 1.00 91.88 654 THR A O 1
ATOM 5151 N N . ARG A 1 655 ? 12.538 5.552 -24.868 1.00 84.00 655 ARG A N 1
ATOM 5152 C CA . ARG A 1 655 ? 11.128 5.160 -24.968 1.00 84.00 655 ARG A CA 1
ATOM 5153 C C . ARG A 1 655 ? 10.507 5.758 -26.230 1.00 84.00 655 ARG A C 1
ATOM 5155 O O . ARG A 1 655 ? 10.747 6.920 -26.557 1.00 84.00 655 ARG A O 1
ATOM 5162 N N . THR A 1 656 ? 9.653 4.992 -26.905 1.00 67.81 656 THR A N 1
ATOM 5163 C CA . THR A 1 656 ? 8.746 5.555 -27.914 1.00 67.81 656 THR A CA 1
ATOM 5164 C C . THR A 1 656 ? 7.822 6.557 -27.229 1.00 67.81 656 THR A C 1
ATOM 5166 O O . THR A 1 656 ? 7.069 6.160 -26.336 1.00 67.81 656 THR A O 1
ATOM 5169 N N . ARG A 1 657 ? 7.862 7.835 -27.626 1.00 53.94 657 ARG A N 1
ATOM 5170 C CA . ARG A 1 657 ? 6.784 8.768 -27.272 1.00 53.94 657 ARG A CA 1
ATOM 5171 C C . ARG A 1 657 ? 5.498 8.245 -27.925 1.00 53.94 657 ARG A C 1
ATOM 5173 O O . ARG A 1 657 ? 5.545 7.873 -29.098 1.00 53.94 657 ARG A O 1
ATOM 5180 N N . LYS A 1 658 ? 4.431 8.105 -27.132 1.00 42.41 658 LYS A N 1
ATOM 5181 C CA . LYS A 1 658 ? 3.089 7.813 -27.650 1.00 42.41 658 LYS A CA 1
ATOM 5182 C C . LYS A 1 658 ? 2.574 9.002 -28.445 1.00 42.41 658 LYS A C 1
ATOM 5184 O O . LYS A 1 658 ? 2.925 10.139 -28.056 1.00 42.41 658 LYS A O 1
#

Radius of gyration: 27.13 Å; Cα contacts (8 Å, |Δi|>4): 1292; chains: 1; bounding box: 63×50×94 Å

Organism: NCBI:txid1073090

Secondary structure (DSSP, 8-state):
-B-SS-TTTSS-TT--HHHHH-TTS---SS-BHHHHHHHHHHHHHHHS-GGG--TT-EEEEEEEE-SSS-EEEEEEEETTEEEEEEES-EEE-S-S--EE-----TTGGGGGGGEEEGGG---GGGGS-TTPPPSEEEEE-SSHHHHHHHHHHHHHHHHHHHSTT-TTHHHHTT-EEEEEESS-EEEE-SEEEEEEETTEEEEEEEEEHHHHHTBGGGS-S------SPPPHHHHHHHHHHHHHHH-GGGEETGGG--TT--SPPEEEE-SSHHHHHHHTSEEEEEEEEEEEE-SSTTSPEEEEEEETT-TT-EEEEEEEEEEEE---EE-HHHHTTS-HHHHHHTT--TT-SSS-S--BTTTTB-TT-TTEEESS-SSS--HHHHHHHHHHHHHHHHTTT-TT-S--------HHHHHHHHHHHHHHHT-TT--SSTT--HHHHHHHHHHHTT-EE--SSTTS-SB--GGGEE-TTT-TTHHHHHHHHHHHHHHHS-SSS--HHHHHHHHHHT-EEEEEEETTT--EEEEEEEEEE--SSTTEEEEEEEEEEE--TT-TT------EEEEEEEE-SSSSS-SEEEEEE-GGG-EEEEEEEEEEEEEEE-TTT-PEEEEEEESSTTS-EEEEEEETTEEEEEEEE-SS-EEEEEEPP-

Sequence (658 aa):
MRTNLSRFTVAFSDLAWESVLGEDTLVPLFPRARQVGRYLETYAERYVPAESIRLGHRVVNTVRDDQGSIRWTVTFVHDGEETSEQFDHLIVSAGFFSRPHIPDIPGLDGLTDRIVHSSALHSVNSLFPPGGTRGKLVVIGGSMSGVEVASTLALHLSSVRLAPGSSEKNVWEDCEIHHVCSKPFWSIPTYVPHRSSPSDPDTVSFQPLDLAMYDLARRPGSIKYSVGTVSTQQAVVVNTYFEDLLGPDQLIGKEQRQEQDIALPWVTVSNDYSEFTRAGTISVTLGRVTAVQSTSPEQPARLLIQQTNQSQQHTVLDDVAAIVLATGYTPAASLSVLPPDVLHTLEYQASNTFCPIILDRGGVFRTEIPDLGFIGFYRGPYWGAMEMQARTIARAWVGHEDSTTSDNIVLDYSQEEEGHERNTLRHLRNHARRSQFPMGDYVGFMESFADRLGMHREEISSDGSGPVIPARYYDVHRDERERERETTMSSLRSTLFPDSNHTIAVATAIFRALHGKWMGYSHQDGSHGRVVTFYPRYPTSPYYEKEYLCEECGKQPDNPIATSSSSISTVWRLADGSRRDPLIGVWGVGKNRAADTFLYGVRIMDIQVSGSEGCLLIRARSDSHVYGSYTFTLRGVSIVAWEVTTSEYSRKFTRTRK

Solvent-accessible surface area (backbone atoms only — not comparable to full-atom values): 36359 Å² total; per-residue (Å²): 114,58,51,81,48,38,46,63,43,60,25,56,39,68,52,30,67,50,80,69,67,35,87,92,42,80,74,58,58,49,39,37,60,71,53,50,51,51,44,54,49,53,46,40,74,74,73,46,64,71,88,79,60,72,81,74,54,47,76,64,39,40,45,81,43,72,91,71,76,58,35,33,42,43,29,29,34,40,96,87,44,81,49,74,51,78,36,70,62,47,75,47,64,68,32,39,77,57,35,81,40,80,78,96,37,54,55,47,77,72,40,58,95,33,51,43,47,56,92,74,63,85,50,79,67,76,65,49,59,94,88,59,52,70,36,28,39,34,31,38,27,64,41,51,63,20,49,51,49,51,36,50,52,45,38,48,54,40,27,44,72,62,46,65,91,49,78,61,37,75,70,58,53,85,53,42,40,37,39,36,13,62,56,40,26,37,53,38,40,56,45,36,76,37,62,83,38,91,92,42,74,60,50,62,48,54,34,47,38,51,51,62,70,31,23,41,70,79,52,80,74,90,61,59,56,59,69,51,68,71,49,65,68,58,33,50,54,54,49,52,50,49,35,60,49,40,21,81,86,35,48,45,57,58,90,75,55,58,96,83,61,65,63,69,59,37,76,31,67,37,69,53,38,57,42,38,38,72,61,59,53,36,44,78,44,63,14,42,74,62,33,36,47,66,94,45,86,75,49,48,25,33,37,37,24,37,26,69,86,37,89,87,45,67,49,76,45,68,43,31,34,28,37,36,40,28,59,54,39,29,37,56,73,56,52,66,31,55,39,71,70,59,39,55,74,28,58,58,38,94,88,37,69,78,53,31,56,59,42,20,79,90,50,26,34,35,88,95,43,80,52,43,39,32,32,49,65,52,84,72,83,51,43,35,55,34,50,49,39,47,52,52,51,51,52,65,62,55,62,72,75,58,91,80,61,96,78,73,75,68,72,87,71,52,73,64,57,39,52,48,45,34,53,37,48,62,54,37,60,77,39,94,60,46,53,90,40,74,77,64,40,60,58,19,39,51,49,41,48,30,59,64,66,71,36,47,70,66,75,80,42,97,85,63,32,52,51,69,38,25,50,36,51,45,47,91,92,71,57,90,48,54,68,30,26,50,53,43,51,54,53,47,48,51,66,78,59,52,98,56,70,66,38,70,45,48,47,49,42,51,60,48,39,55,48,28,59,28,44,32,36,34,74,88,76,70,50,76,41,38,38,40,34,32,42,54,30,73,44,96,47,92,73,33,76,38,25,26,49,32,43,34,42,46,62,70,94,88,51,101,78,68,89,72,58,72,63,51,52,36,25,39,33,31,45,75,68,80,54,95,64,49,48,35,31,38,21,37,54,41,78,71,74,34,72,63,46,84,70,40,26,55,43,50,66,49,62,41,64,40,96,88,77,73,26,39,38,36,36,28,33,37,78,36,92,78,73,22,37,36,40,39,35,19,39,44,59,34,56,58,34,38,35,45,38,42,99,87,50,44,37,42,30,33,60,69,82,129

Nearest PDB structures (foldseek):
  8acs-assembly2_B  TM=5.591E-01  e=9.645E-08  Janthinobacterium svalbardensis
  8acs-assembly1_C  TM=5.257E-01  e=1.018E-07  Janthinobacterium svalbardensis
  8acs-assembly2_D  TM=5.382E-01  e=3.733E-07  Janthinobacterium svalbardensis
  8orn-assembly2_C  TM=4.023E-01  e=9.537E-02  Xanthomonas campestris pv. campestris str. B100
  1yli-assembly1_B  TM=3.084E-01  e=3.218E+00  Haemophilus influenzae